Protein AF-A0A956JHB1-F1 (afdb_monomer_lite)

Radius of gyration: 32.61 Å; chains: 1; bounding box: 77×40×96 Å

Structure (mmCIF, N/CA/C/O backbone):
data_AF-A0A956JHB1-F1
#
_entry.id   AF-A0A956JHB1-F1
#
loop_
_atom_site.group_PDB
_atom_site.id
_atom_site.type_symbol
_atom_site.label_atom_id
_atom_site.label_alt_id
_atom_site.label_comp_id
_atom_site.label_asym_id
_atom_site.label_entity_id
_atom_site.label_seq_id
_atom_site.pdbx_PDB_ins_code
_atom_site.Cartn_x
_atom_site.Cartn_y
_atom_site.Cartn_z
_atom_site.occupancy
_atom_site.B_iso_or_equiv
_atom_site.auth_seq_id
_atom_site.auth_comp_id
_atom_site.auth_asym_id
_atom_site.auth_atom_id
_atom_site.pdbx_PDB_model_num
ATOM 1 N N . ALA A 1 1 ? -52.968 -2.244 69.125 1.00 75.50 1 ALA A N 1
ATOM 2 C CA . ALA A 1 1 ? -53.352 -2.799 67.815 1.00 75.50 1 ALA A CA 1
ATOM 3 C C . ALA A 1 1 ? -52.042 -3.140 67.144 1.00 75.50 1 ALA A C 1
ATOM 5 O O . ALA A 1 1 ? -51.118 -2.382 67.394 1.00 75.50 1 ALA A O 1
ATOM 6 N N . ALA A 1 2 ? -51.950 -4.252 66.418 1.00 83.56 2 ALA A N 1
ATOM 7 C CA . ALA A 1 2 ? -50.739 -4.533 65.652 1.00 83.56 2 ALA A CA 1
ATOM 8 C C . ALA A 1 2 ? -50.542 -3.406 64.628 1.00 83.56 2 ALA A C 1
ATOM 10 O O . ALA A 1 2 ? -51.523 -2.991 63.994 1.00 83.56 2 ALA A O 1
ATOM 11 N N . SER A 1 3 ? -49.329 -2.878 64.545 1.00 88.25 3 SER A N 1
ATOM 12 C CA . SER A 1 3 ? -48.913 -1.876 63.567 1.00 88.25 3 SER A CA 1
ATOM 13 C C . SER A 1 3 ? -47.482 -2.174 63.165 1.00 88.25 3 SER A C 1
ATOM 15 O O . SER A 1 3 ? -46.669 -2.365 64.059 1.00 88.25 3 SER A O 1
ATOM 17 N N . CYS A 1 4 ? -47.217 -2.144 61.863 1.00 89.94 4 CYS A N 1
ATOM 18 C CA . CYS A 1 4 ? -45.867 -2.254 61.332 1.00 89.94 4 CYS A CA 1
ATOM 19 C C . CYS A 1 4 ? -44.975 -1.126 61.868 1.00 89.94 4 CYS A C 1
ATOM 21 O O . CYS A 1 4 ? -45.461 0.001 62.024 1.00 89.94 4 CYS A O 1
ATOM 23 N N . GLY A 1 5 ? -43.719 -1.447 62.173 1.00 91.25 5 GLY A N 1
ATOM 24 C CA . GLY A 1 5 ? -42.713 -0.514 62.679 1.00 91.25 5 GLY A CA 1
ATOM 25 C C . GLY A 1 5 ? -42.789 -0.278 64.191 1.00 91.25 5 GLY A C 1
ATOM 26 O O . GLY A 1 5 ? -42.214 0.690 64.700 1.00 91.25 5 GLY A O 1
ATOM 27 N N . ASP A 1 6 ? -43.510 -1.117 64.948 1.00 93.25 6 ASP A N 1
ATOM 28 C CA . ASP A 1 6 ? -43.652 -0.957 66.405 1.00 93.25 6 ASP A CA 1
ATOM 29 C C . ASP A 1 6 ? -42.587 -1.702 67.232 1.00 93.25 6 ASP A C 1
ATOM 31 O O . ASP A 1 6 ? -42.525 -1.557 68.463 1.00 93.25 6 ASP A O 1
ATOM 35 N N . GLY A 1 7 ? -41.701 -2.426 66.549 1.00 92.88 7 GLY A N 1
ATOM 36 C CA . GLY A 1 7 ? -40.600 -3.205 67.096 1.00 92.88 7 GLY A CA 1
ATOM 37 C C . GLY A 1 7 ? -40.997 -4.616 67.531 1.00 92.88 7 GLY A C 1
ATOM 38 O O . GLY A 1 7 ? -40.202 -5.275 68.215 1.00 92.88 7 GLY A O 1
ATOM 39 N N . PHE A 1 8 ? -42.212 -5.084 67.215 1.00 92.56 8 PHE A N 1
ATOM 40 C CA . PHE A 1 8 ? -42.705 -6.401 67.616 1.00 92.56 8 PHE A CA 1
ATOM 41 C C . PHE A 1 8 ? -43.376 -7.157 66.471 1.00 92.56 8 PHE A C 1
ATOM 43 O O . PHE A 1 8 ? -44.448 -6.788 66.027 1.00 92.56 8 PHE A O 1
ATOM 50 N N . ILE A 1 9 ? -42.847 -8.337 66.135 1.00 92.56 9 ILE A N 1
ATOM 51 C CA . ILE A 1 9 ? -43.497 -9.251 65.183 1.00 92.56 9 ILE A CA 1
ATOM 52 C C . ILE A 1 9 ? -44.781 -9.851 65.784 1.00 92.56 9 ILE A C 1
ATOM 54 O O . ILE A 1 9 ? -44.741 -10.653 66.729 1.00 92.56 9 ILE A O 1
ATOM 58 N N . HIS A 1 10 ? -45.926 -9.528 65.189 1.00 91.69 10 HIS A N 1
ATOM 59 C CA . HIS A 1 10 ? -47.241 -10.085 65.485 1.00 91.69 10 HIS A CA 1
ATOM 60 C C . HIS A 1 10 ? -47.555 -11.300 64.595 1.00 91.69 10 HIS A C 1
ATOM 62 O O . HIS A 1 10 ? -47.819 -11.188 63.396 1.00 91.69 10 HIS A O 1
ATOM 68 N N . GLU A 1 11 ? -47.605 -12.486 65.210 1.00 91.00 11 GLU A N 1
ATOM 69 C CA . GLU A 1 11 ? -47.843 -13.760 64.517 1.00 91.00 11 GLU A CA 1
ATOM 70 C C . GLU A 1 11 ? -49.108 -13.739 63.635 1.00 91.00 11 GLU A C 1
ATOM 72 O O . GLU A 1 11 ? -50.220 -13.477 64.104 1.00 91.00 11 GLU A O 1
ATOM 77 N N . GLY A 1 12 ? -48.932 -14.062 62.349 1.00 88.00 12 GLY A N 1
ATOM 78 C CA . GLY A 1 12 ? -50.011 -14.142 61.359 1.00 88.00 12 GLY A CA 1
ATOM 79 C C . GLY A 1 12 ? -50.493 -12.794 60.812 1.00 88.00 12 GLY A C 1
ATOM 80 O O . GLY A 1 12 ? -51.455 -12.784 60.043 1.00 88.00 12 GLY A O 1
ATOM 81 N N . VAL A 1 13 ? -49.855 -11.686 61.202 1.00 90.81 13 VAL A N 1
ATOM 82 C CA . VAL A 1 13 ? -50.107 -10.339 60.666 1.00 90.81 13 VAL A CA 1
ATOM 83 C C . VAL A 1 13 ? -48.909 -9.853 59.853 1.00 90.81 13 VAL A C 1
ATOM 85 O O . VAL A 1 13 ? -49.106 -9.377 58.741 1.00 90.81 13 VAL A O 1
ATOM 88 N N . GLU A 1 14 ? -47.693 -10.053 60.364 1.00 93.31 14 GLU A N 1
ATOM 89 C CA . GLU A 1 14 ? -46.436 -9.673 59.710 1.00 93.31 14 GLU A CA 1
ATOM 90 C C . GLU A 1 14 ? -45.381 -10.779 59.754 1.00 93.31 14 GLU A C 1
ATOM 92 O O . GLU A 1 14 ? -45.441 -11.683 60.596 1.00 93.31 14 GLU A O 1
ATOM 97 N N . THR A 1 15 ? -44.421 -10.719 58.828 1.00 94.25 15 THR A N 1
ATOM 98 C CA . THR A 1 15 ? -43.283 -11.652 58.777 1.00 94.25 15 THR A CA 1
ATOM 99 C C . THR A 1 15 ? -41.999 -11.057 59.350 1.00 94.25 15 THR A C 1
ATOM 101 O O . THR A 1 15 ? -41.103 -11.816 59.718 1.00 94.25 15 THR A O 1
ATOM 104 N N . CYS A 1 16 ? -41.918 -9.730 59.447 1.00 93.75 16 CYS A N 1
ATOM 105 C CA . CYS A 1 16 ? -40.819 -8.962 60.026 1.00 93.75 16 CYS A CA 1
ATOM 106 C C . CYS A 1 16 ? -41.376 -7.691 60.702 1.00 93.75 16 CYS A C 1
ATOM 108 O O . CYS A 1 16 ? -42.518 -7.325 60.442 1.00 93.75 16 CYS A O 1
ATOM 110 N N . ASP A 1 17 ? -40.592 -7.073 61.588 1.00 95.00 17 ASP A N 1
ATOM 111 C CA . ASP A 1 17 ? -40.787 -5.711 62.113 1.00 95.00 17 ASP A CA 1
ATOM 112 C C . ASP A 1 17 ? -39.442 -5.275 62.715 1.00 95.00 17 ASP A C 1
ATOM 114 O O . ASP A 1 17 ? -38.912 -5.955 63.605 1.00 95.00 17 ASP A O 1
ATOM 118 N N . ASP A 1 18 ? -38.864 -4.189 62.213 1.00 92.81 18 ASP A N 1
ATOM 119 C CA . ASP A 1 18 ? -37.549 -3.694 62.623 1.00 92.81 18 ASP A CA 1
ATOM 120 C C . ASP A 1 18 ? -37.623 -2.411 63.488 1.00 92.81 18 ASP A C 1
ATOM 122 O O . ASP A 1 18 ? -36.605 -1.881 63.950 1.00 92.81 18 ASP A O 1
ATOM 126 N N . GLY A 1 19 ? -38.841 -1.954 63.795 1.00 94.38 19 GLY A N 1
ATOM 127 C CA . GLY A 1 19 ? -39.112 -0.777 64.611 1.00 94.38 19 GLY A CA 1
ATOM 128 C C . GLY A 1 19 ? -38.996 0.566 63.887 1.00 94.38 19 GLY A C 1
ATOM 129 O O . GLY A 1 19 ? -38.822 1.587 64.570 1.00 94.38 19 GLY A O 1
ATOM 130 N N . ASN A 1 20 ? -39.053 0.595 62.552 1.00 93.56 20 ASN A N 1
ATOM 131 C CA . ASN A 1 20 ? -39.065 1.826 61.764 1.00 93.56 20 ASN A CA 1
ATOM 132 C C . ASN A 1 20 ? -40.101 1.778 60.599 1.00 93.56 20 ASN A C 1
ATOM 134 O O . ASN A 1 20 ? -40.848 0.817 60.476 1.00 93.56 20 ASN A O 1
ATOM 138 N N . ASP A 1 21 ? -40.203 2.860 59.810 1.00 92.94 21 ASP A N 1
ATOM 139 C CA . ASP A 1 21 ? -41.080 2.970 58.620 1.00 92.94 21 ASP A CA 1
ATOM 140 C C . ASP A 1 21 ? -40.243 3.239 57.338 1.00 92.94 21 ASP A C 1
ATOM 142 O O . ASP A 1 21 ? -40.561 4.130 56.543 1.00 92.94 21 ASP A O 1
ATOM 146 N N . VAL A 1 22 ? -39.090 2.586 57.193 1.00 94.44 22 VAL A N 1
ATOM 147 C CA . VAL A 1 22 ? -38.134 2.758 56.089 1.00 94.44 22 VAL A CA 1
ATOM 148 C C . VAL A 1 22 ? -38.284 1.589 55.128 1.00 94.44 22 VAL A C 1
ATOM 150 O O . VAL A 1 22 ? -38.139 0.441 55.505 1.00 94.44 22 VAL A O 1
ATOM 153 N N . ASP A 1 23 ? -38.554 1.885 53.860 1.00 94.81 23 ASP A N 1
ATOM 154 C CA . ASP A 1 23 ? -38.799 0.836 52.867 1.00 94.81 23 ASP A CA 1
ATOM 155 C C . ASP A 1 23 ? -37.520 0.239 52.250 1.00 94.81 23 ASP A C 1
ATOM 157 O O . ASP A 1 23 ? -37.597 -0.694 51.467 1.00 94.81 23 ASP A O 1
ATOM 161 N N . THR A 1 24 ? -36.342 0.787 52.557 1.00 94.38 24 THR A N 1
ATOM 162 C CA . THR A 1 24 ? -35.074 0.442 51.885 1.00 94.38 24 THR A CA 1
ATOM 163 C C . THR A 1 24 ? -34.164 -0.471 52.711 1.00 94.38 24 THR A C 1
ATOM 165 O O . THR A 1 24 ? -32.951 -0.484 52.493 1.00 94.38 24 THR A O 1
ATOM 168 N N . ASP A 1 25 ? -34.707 -1.174 53.702 1.00 93.69 25 ASP A N 1
ATOM 169 C CA . ASP A 1 25 ? -33.981 -2.113 54.564 1.00 93.69 25 ASP A CA 1
ATOM 170 C C . ASP A 1 25 ? -34.590 -3.531 54.508 1.00 93.69 25 ASP A C 1
ATOM 172 O O . ASP A 1 25 ? -35.372 -3.842 53.615 1.00 93.69 25 ASP A O 1
ATOM 176 N N . ASP A 1 26 ? -34.179 -4.435 55.406 1.00 93.75 26 ASP A N 1
ATOM 177 C CA . ASP A 1 26 ? -34.636 -5.830 55.397 1.00 93.75 26 ASP A CA 1
ATOM 178 C C . ASP A 1 26 ? -36.119 -6.008 55.765 1.00 93.75 26 ASP A C 1
ATOM 180 O O . ASP A 1 26 ? -36.665 -7.105 55.575 1.00 93.75 26 ASP A O 1
ATOM 184 N N . CYS A 1 27 ? -36.777 -4.967 56.287 1.00 95.25 27 CYS A N 1
ATOM 185 C CA . CYS A 1 27 ? -38.190 -4.996 56.634 1.00 95.25 27 CYS A CA 1
ATOM 186 C C . CYS A 1 27 ? -38.910 -3.686 56.265 1.00 95.25 27 CYS A C 1
ATOM 188 O O . CYS A 1 27 ? -39.120 -2.835 57.129 1.00 95.25 27 CYS A O 1
ATOM 190 N N . PRO A 1 28 ? -39.392 -3.568 55.014 1.00 93.81 28 PRO A N 1
ATOM 191 C CA . PRO A 1 28 ? -40.151 -2.410 54.564 1.00 93.81 28 PRO A CA 1
ATOM 192 C C . PRO A 1 28 ? -41.391 -2.127 55.419 1.00 93.81 28 PRO A C 1
ATOM 194 O O . PRO A 1 28 ? -41.926 -3.018 56.088 1.00 93.81 28 PRO A O 1
ATOM 197 N N . ALA A 1 29 ? -41.979 -0.932 55.289 1.00 92.62 29 ALA A N 1
ATOM 198 C CA . ALA A 1 29 ? -43.163 -0.515 56.055 1.00 92.62 29 ALA A CA 1
ATOM 199 C C . ALA A 1 29 ? -44.446 -1.320 55.722 1.00 92.62 29 ALA A C 1
ATOM 201 O O . ALA A 1 29 ? -45.531 -1.074 56.264 1.00 92.62 29 ALA A O 1
ATOM 202 N N . THR A 1 30 ? -44.344 -2.298 54.818 1.00 91.94 30 THR A N 1
ATOM 203 C CA . THR A 1 30 ? -45.365 -3.318 54.548 1.00 91.94 30 THR A CA 1
ATOM 204 C C . THR A 1 30 ? -45.319 -4.492 55.535 1.00 91.94 30 THR A C 1
ATOM 206 O O . THR 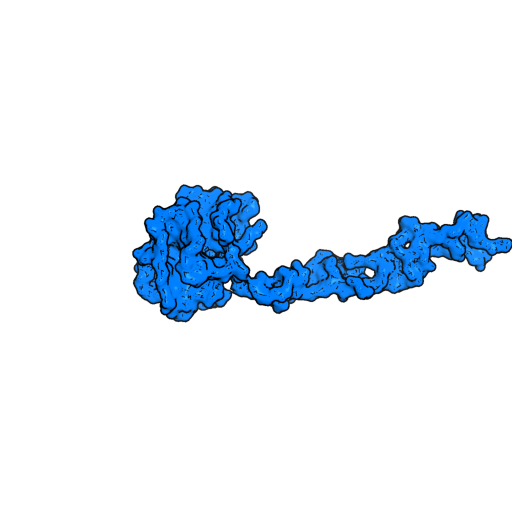A 1 30 ? -46.271 -5.280 55.587 1.00 91.94 30 THR A O 1
ATOM 209 N N . CYS A 1 31 ? -44.240 -4.610 56.318 1.00 92.62 31 CYS A N 1
ATOM 210 C CA . CYS A 1 31 ? -43.962 -5.694 57.257 1.00 92.62 31 CYS A CA 1
ATOM 211 C C . CYS A 1 31 ? -44.018 -7.099 56.624 1.00 92.62 31 CYS A C 1
ATOM 213 O O . CYS A 1 31 ? -44.365 -8.111 57.256 1.00 92.62 31 CYS A O 1
ATOM 215 N N . GLN A 1 32 ? -43.675 -7.152 55.337 1.00 93.25 32 GLN A N 1
ATOM 216 C CA . GLN A 1 32 ? -43.206 -8.345 54.646 1.00 93.25 32 GLN A CA 1
ATOM 217 C C . GLN A 1 32 ? -41.685 -8.249 54.536 1.00 93.25 32 GLN A C 1
ATOM 219 O O . GLN A 1 32 ? -41.163 -7.148 54.439 1.00 93.25 32 GLN A O 1
ATOM 224 N N . ALA A 1 33 ? -40.970 -9.373 54.600 1.00 92.44 33 ALA A N 1
ATOM 225 C CA . ALA A 1 33 ? -39.522 -9.339 54.394 1.00 92.44 33 ALA A CA 1
ATOM 226 C C . ALA A 1 33 ? -39.215 -8.815 52.985 1.00 92.44 33 ALA A C 1
ATOM 228 O O . ALA A 1 33 ? -39.892 -9.253 52.051 1.00 92.44 33 ALA A O 1
ATOM 229 N N . ALA A 1 34 ? -38.214 -7.938 52.862 1.00 93.31 34 ALA A N 1
ATOM 230 C CA . ALA A 1 34 ? -37.784 -7.410 51.569 1.00 93.31 34 ALA A CA 1
ATOM 231 C C . ALA A 1 34 ? -37.434 -8.556 50.612 1.00 93.31 34 ALA A C 1
ATOM 233 O O . ALA A 1 34 ? -36.709 -9.493 50.984 1.00 93.31 34 ALA A O 1
ATOM 234 N N . VAL A 1 35 ? -37.979 -8.498 49.401 1.00 93.38 35 VAL A N 1
ATOM 235 C CA . VAL A 1 35 ? -37.687 -9.440 48.319 1.00 93.38 35 VAL A CA 1
ATOM 236 C C . VAL A 1 35 ? -37.676 -8.706 46.990 1.00 93.38 35 VAL A C 1
ATOM 238 O O . VAL A 1 35 ? -38.547 -7.885 46.743 1.00 93.38 35 VAL A O 1
ATOM 241 N N . CYS A 1 36 ? -36.773 -9.118 46.108 1.00 94.44 36 CYS A N 1
ATOM 242 C CA . CYS A 1 36 ? -36.760 -8.635 44.740 1.00 94.44 36 CYS A CA 1
ATOM 243 C C . CYS A 1 36 ? -38.131 -8.772 44.055 1.00 94.44 36 CYS A C 1
ATOM 245 O O . CYS A 1 36 ? -38.749 -9.844 44.099 1.00 94.44 36 CYS A O 1
ATOM 247 N N . GLY A 1 37 ? -38.580 -7.686 43.432 1.00 93.81 37 GLY A N 1
ATOM 248 C CA . GLY A 1 37 ? -39.871 -7.544 42.769 1.00 93.81 37 GLY A CA 1
ATOM 249 C C . GLY A 1 37 ? -40.994 -7.056 43.693 1.00 93.81 37 GLY A C 1
ATOM 250 O O . GLY A 1 37 ? -42.167 -7.119 43.307 1.00 93.81 37 GLY A O 1
ATOM 251 N N . ASP A 1 38 ? -40.695 -6.587 44.912 1.00 93.12 38 ASP A N 1
ATOM 252 C CA . ASP A 1 38 ? -41.706 -6.071 45.849 1.00 93.12 38 ASP A CA 1
ATOM 253 C C . ASP A 1 38 ? -42.011 -4.569 45.687 1.00 93.12 38 ASP A C 1
ATOM 255 O O . ASP A 1 38 ? -42.987 -4.060 46.257 1.00 93.12 38 ASP A O 1
ATOM 259 N N . GLY A 1 39 ? -41.250 -3.885 44.830 1.00 94.44 39 GLY A N 1
ATOM 260 C CA . GLY A 1 39 ? -41.366 -2.466 44.517 1.00 94.44 39 GLY A CA 1
ATOM 261 C C . GLY A 1 39 ? -40.494 -1.559 45.386 1.00 94.44 39 GLY A C 1
ATOM 262 O O . GLY A 1 39 ? -40.607 -0.332 45.255 1.00 94.44 39 GLY A O 1
ATOM 263 N N . PHE A 1 40 ? -39.657 -2.113 46.268 1.00 94.69 40 PHE A N 1
ATOM 264 C CA . PHE A 1 40 ? -38.759 -1.369 47.144 1.00 94.69 40 PHE A CA 1
ATOM 265 C C . PHE A 1 40 ? -37.313 -1.847 47.005 1.00 94.69 40 PHE A C 1
ATOM 267 O O . PHE A 1 40 ? -37.023 -3.027 47.069 1.00 94.69 40 PHE A O 1
ATOM 274 N N . VAL A 1 41 ? -36.375 -0.907 46.863 1.00 96.25 41 VAL A N 1
ATOM 275 C CA . VAL A 1 41 ? -34.950 -1.243 46.728 1.00 96.25 41 VAL A CA 1
ATOM 276 C C . VAL A 1 41 ? -34.326 -1.463 48.103 1.00 96.25 41 VAL A C 1
ATOM 278 O O . VAL A 1 41 ? -34.155 -0.497 48.859 1.00 96.25 41 VAL A O 1
ATOM 281 N N . TYR A 1 42 ? -33.897 -2.691 48.397 1.00 95.31 42 TYR A N 1
ATOM 282 C CA . TYR A 1 42 ? -33.125 -2.996 49.597 1.00 95.31 42 TYR A CA 1
ATOM 283 C C . TYR A 1 42 ? -31.678 -2.475 49.474 1.00 95.31 42 TYR A C 1
ATOM 285 O O . TYR A 1 42 ? -30.813 -3.059 48.808 1.00 95.31 42 TYR A O 1
ATOM 293 N N . GLU A 1 43 ? -31.386 -1.358 50.152 1.00 94.44 43 GLU A N 1
ATOM 294 C CA . GLU A 1 43 ? -30.127 -0.624 50.009 1.00 94.44 43 GLU A CA 1
ATOM 295 C C . GLU A 1 43 ? -28.900 -1.484 50.362 1.00 94.44 43 GLU A C 1
ATOM 297 O O . GLU A 1 43 ? -28.722 -1.966 51.483 1.00 94.44 43 GLU A O 1
ATOM 302 N N . GLY A 1 44 ? -27.996 -1.626 49.389 1.00 92.44 44 GLY A N 1
ATOM 303 C CA . GLY A 1 44 ? -26.756 -2.388 49.536 1.00 92.44 44 GLY A CA 1
ATOM 304 C C . GLY A 1 44 ? -26.896 -3.893 49.295 1.00 92.44 44 GLY A C 1
ATOM 305 O O . GLY A 1 44 ? -25.889 -4.597 49.408 1.00 92.44 44 GLY A O 1
ATOM 306 N N . VAL A 1 45 ? -28.097 -4.369 48.951 1.00 94.81 45 VAL A N 1
ATOM 307 C CA . VAL A 1 45 ? -28.361 -5.748 48.512 1.00 94.81 45 VAL A CA 1
ATOM 308 C C . VAL A 1 45 ? -28.858 -5.774 47.070 1.00 94.81 45 VAL A C 1
ATOM 310 O O . VAL A 1 45 ? -28.338 -6.561 46.287 1.00 94.81 45 VAL A O 1
ATOM 313 N N . GLU A 1 46 ? -29.787 -4.890 46.717 1.00 96.75 46 GLU A N 1
ATOM 314 C CA . GLU A 1 46 ? -30.391 -4.798 45.385 1.00 96.75 46 GLU A CA 1
ATOM 315 C C . GLU A 1 46 ? -29.889 -3.548 44.652 1.00 96.75 46 GLU A C 1
ATOM 317 O O . GLU A 1 46 ? -29.703 -2.483 45.254 1.00 96.75 46 GLU A O 1
ATOM 322 N N . ALA A 1 47 ? -29.644 -3.667 43.345 1.00 96.31 47 ALA A N 1
ATOM 323 C CA . ALA A 1 47 ? -29.259 -2.533 42.506 1.00 96.31 47 ALA A CA 1
ATOM 324 C C . ALA A 1 47 ? -30.487 -1.746 42.014 1.00 96.31 47 ALA A C 1
ATOM 326 O O . ALA A 1 47 ? -30.407 -0.532 41.797 1.00 96.31 47 ALA A O 1
ATOM 327 N N . CYS A 1 48 ? -31.613 -2.438 41.854 1.00 96.44 48 CYS A N 1
ATOM 328 C CA . CYS A 1 48 ? -32.904 -1.921 41.424 1.00 96.44 48 CYS A CA 1
ATOM 329 C C . CYS A 1 48 ? -34.032 -2.811 41.968 1.00 96.44 48 CYS A C 1
ATOM 331 O O . CYS A 1 48 ? -33.774 -3.929 42.393 1.00 96.44 48 CYS A O 1
ATOM 333 N N . ASP A 1 49 ? -35.262 -2.303 41.928 1.00 96.44 49 ASP A N 1
ATOM 334 C CA . ASP A 1 49 ? -36.500 -3.066 42.096 1.00 96.44 49 ASP A CA 1
ATOM 335 C C . ASP A 1 49 ? -37.608 -2.251 41.421 1.00 96.44 49 ASP A C 1
ATOM 337 O O . ASP A 1 49 ? -37.796 -1.066 41.730 1.00 96.44 49 ASP A O 1
ATOM 341 N N . ASP A 1 50 ? -38.291 -2.839 40.447 1.00 95.06 50 ASP A N 1
ATOM 342 C CA . ASP A 1 50 ? -39.358 -2.180 39.699 1.00 95.06 50 ASP A CA 1
ATOM 343 C C . ASP A 1 50 ? -40.752 -2.795 39.960 1.00 95.06 50 ASP A C 1
ATOM 345 O O . ASP A 1 50 ? -41.758 -2.370 39.377 1.00 95.06 50 ASP A O 1
ATOM 349 N N . GLY A 1 51 ? -40.826 -3.739 40.903 1.00 95.31 51 GLY A N 1
ATOM 350 C CA . GLY A 1 51 ? -42.052 -4.384 41.351 1.00 95.31 51 GLY A CA 1
ATOM 351 C C . GLY A 1 51 ? -42.588 -5.473 40.420 1.00 95.31 51 GLY A C 1
ATOM 352 O O . GLY A 1 51 ? -43.801 -5.735 40.446 1.00 95.31 51 GLY A O 1
ATOM 353 N N . ASN A 1 52 ? -41.754 -6.060 39.556 1.00 94.31 52 ASN A N 1
ATOM 354 C CA . ASN A 1 52 ? -42.160 -7.128 38.646 1.00 94.31 52 ASN A CA 1
ATOM 355 C C . ASN A 1 52 ? -41.056 -8.209 38.445 1.00 94.31 52 ASN A C 1
ATOM 357 O O . ASN A 1 52 ? -39.968 -8.093 38.989 1.00 94.31 52 ASN A O 1
ATOM 361 N N . ASP A 1 53 ? -41.370 -9.287 37.705 1.00 94.19 53 ASP A N 1
ATOM 362 C CA . ASP A 1 53 ? -40.449 -10.406 37.392 1.00 94.19 53 ASP A CA 1
ATOM 363 C C . ASP A 1 53 ? -40.066 -10.444 35.882 1.00 94.19 53 ASP A C 1
ATOM 365 O O . ASP A 1 53 ? -40.011 -11.513 35.260 1.00 94.19 53 ASP A O 1
ATOM 369 N N . VAL A 1 54 ? -39.942 -9.291 35.220 1.00 95.00 54 VAL A N 1
ATOM 370 C CA . VAL A 1 54 ? -39.775 -9.147 33.762 1.00 95.00 54 VAL A CA 1
ATOM 371 C C . VAL A 1 54 ? -38.344 -8.743 33.416 1.00 95.00 54 VAL A C 1
ATOM 373 O O . VAL A 1 54 ? -37.971 -7.585 33.433 1.00 95.00 54 VAL A O 1
ATOM 376 N N . ASN A 1 55 ? -37.569 -9.708 32.930 1.00 95.88 55 ASN A N 1
ATOM 377 C CA . ASN A 1 55 ? -36.165 -9.521 32.539 1.00 95.88 55 ASN A CA 1
ATOM 378 C C . ASN A 1 55 ? -35.916 -8.697 31.259 1.00 95.88 55 ASN A C 1
ATOM 380 O O . ASN A 1 55 ? -34.808 -8.713 30.743 1.00 95.88 55 ASN A O 1
ATOM 384 N N . THR A 1 56 ? -36.936 -8.057 30.688 1.00 95.12 56 THR A N 1
ATOM 385 C CA . THR A 1 56 ? -36.803 -7.269 29.446 1.00 95.12 56 THR A CA 1
ATOM 386 C C . THR A 1 56 ? -36.996 -5.775 29.684 1.00 95.12 56 THR A C 1
ATOM 388 O O . THR A 1 56 ? -37.229 -5.032 28.730 1.00 95.12 56 THR A O 1
ATOM 391 N N . ASP A 1 57 ? -36.979 -5.337 30.941 1.00 95.38 57 ASP A N 1
ATOM 392 C CA . ASP A 1 57 ? -37.030 -3.932 31.325 1.00 95.38 57 ASP A CA 1
ATOM 393 C C . ASP A 1 57 ? -35.765 -3.521 32.102 1.00 95.38 57 ASP A C 1
ATOM 395 O O . ASP A 1 57 ? -34.714 -4.140 31.968 1.00 95.38 57 ASP A O 1
ATOM 399 N N . ALA A 1 58 ? -35.821 -2.411 32.839 1.00 95.19 58 ALA A N 1
ATOM 400 C CA . ALA A 1 58 ? -34.648 -1.841 33.491 1.00 95.19 58 ALA A CA 1
ATOM 401 C C . ALA A 1 58 ? -34.097 -2.701 34.639 1.00 95.19 58 ALA A C 1
ATOM 403 O O . ALA A 1 58 ? -32.954 -2.471 35.051 1.00 95.19 58 ALA A O 1
ATOM 404 N N . CYS A 1 59 ? -34.908 -3.601 35.203 1.00 97.19 59 CYS A N 1
ATOM 405 C CA . CYS A 1 59 ? -34.551 -4.373 36.381 1.00 97.19 59 CYS A CA 1
ATOM 406 C C . CYS A 1 59 ? -34.841 -5.855 36.171 1.00 97.19 59 CYS A C 1
ATOM 408 O O . CYS A 1 59 ? -35.965 -6.255 35.895 1.00 97.19 59 CYS A O 1
ATOM 410 N N . LEU A 1 60 ? -33.815 -6.686 36.325 1.00 96.62 60 LEU A N 1
ATOM 411 C CA . LEU A 1 60 ? -33.980 -8.128 36.213 1.00 96.62 60 LEU A CA 1
ATOM 412 C C . LEU A 1 60 ? -34.737 -8.684 37.432 1.00 96.62 60 LEU A C 1
ATOM 414 O O . LEU A 1 60 ? -34.677 -8.124 38.523 1.00 96.62 60 LEU A O 1
ATOM 418 N N . ASP A 1 61 ? -35.315 -9.879 37.296 1.00 95.19 61 ASP A N 1
ATOM 419 C CA . ASP A 1 61 ? -35.934 -10.676 38.374 1.00 95.19 61 ASP A CA 1
ATOM 420 C C . ASP A 1 61 ? -34.935 -11.117 39.469 1.00 95.19 61 ASP A C 1
ATOM 422 O O . ASP A 1 61 ? -35.289 -11.752 40.467 1.00 95.19 61 ASP A O 1
ATOM 426 N N . THR A 1 62 ? -33.662 -10.771 39.274 1.00 95.12 62 THR A N 1
ATOM 427 C CA . THR A 1 62 ? -32.554 -10.940 40.216 1.00 95.12 62 THR A CA 1
ATOM 428 C C . THR A 1 62 ? -32.160 -9.642 40.927 1.00 95.12 62 THR A C 1
ATOM 430 O O . THR A 1 62 ? -31.252 -9.673 41.757 1.00 95.12 62 THR A O 1
ATOM 433 N N . CYS A 1 63 ? -32.837 -8.528 40.630 1.00 95.94 63 CYS A N 1
ATOM 434 C CA . CYS A 1 63 ? -32.581 -7.183 41.154 1.00 95.94 63 CYS A CA 1
ATOM 435 C C . CYS A 1 63 ? -31.190 -6.623 40.836 1.00 95.94 63 CYS A C 1
ATOM 437 O O . CYS A 1 63 ? -30.659 -5.747 41.530 1.00 95.94 63 CYS A O 1
ATOM 439 N N . GLU A 1 64 ? -30.622 -7.113 39.738 1.00 96.50 64 GLU A N 1
ATOM 440 C CA . GLU A 1 64 ? -29.529 -6.478 39.017 1.00 96.50 64 GLU A CA 1
ATOM 441 C C . GLU A 1 64 ? -30.116 -5.571 37.928 1.00 96.50 64 GLU A C 1
ATOM 443 O O . GLU A 1 64 ? -31.169 -5.859 37.351 1.00 96.50 64 GLU A O 1
ATOM 448 N N . ALA A 1 65 ? -29.450 -4.450 37.657 1.00 95.56 65 ALA A N 1
ATOM 449 C CA . ALA A 1 65 ? -29.856 -3.572 36.566 1.00 95.56 65 ALA A CA 1
ATOM 450 C C . ALA A 1 65 ? -29.548 -4.252 35.227 1.00 95.56 65 ALA A C 1
ATOM 452 O O . ALA A 1 65 ? -28.435 -4.751 35.058 1.00 95.56 65 ALA A O 1
ATOM 453 N N . ALA A 1 66 ? -30.498 -4.220 34.293 1.00 95.19 66 ALA A N 1
ATOM 454 C CA . ALA A 1 66 ? -30.282 -4.754 32.952 1.00 95.19 66 ALA A CA 1
ATOM 455 C C . ALA A 1 66 ? -29.128 -4.020 32.252 1.00 95.19 66 ALA A C 1
ATOM 457 O O . ALA A 1 66 ? -28.987 -2.790 32.367 1.00 95.19 66 ALA A O 1
ATOM 458 N N . SER A 1 67 ? -28.298 -4.767 31.534 1.00 93.75 67 SER A N 1
ATOM 459 C CA . SER A 1 67 ? -27.139 -4.227 30.831 1.00 93.75 67 SER A CA 1
ATOM 460 C C . SER A 1 67 ? -26.725 -5.105 29.662 1.00 93.75 67 SER A C 1
ATOM 462 O O . SER A 1 67 ? -26.610 -6.308 29.834 1.00 93.75 67 SER A O 1
ATOM 464 N N . CYS A 1 68 ? -26.337 -4.470 28.559 1.00 93.81 68 CYS A N 1
ATOM 465 C CA . CYS A 1 68 ? -25.705 -5.131 27.423 1.00 93.81 68 CYS A CA 1
ATOM 466 C C . CYS A 1 68 ? -24.581 -6.098 27.843 1.00 93.81 68 CYS A C 1
ATOM 468 O O . CYS A 1 68 ? -23.651 -5.702 28.561 1.00 93.81 68 CYS A O 1
ATOM 470 N N . GLY A 1 69 ? -24.683 -7.344 27.383 1.00 93.44 69 GLY A N 1
ATOM 471 C CA . GLY A 1 69 ? -23.789 -8.461 27.678 1.00 93.44 69 GLY A CA 1
ATOM 472 C C . GLY A 1 69 ? -24.249 -9.338 28.851 1.00 93.44 69 GLY A C 1
ATOM 473 O O . GLY A 1 69 ? -23.495 -10.209 29.298 1.00 93.44 69 GLY A O 1
ATOM 474 N N . ASP A 1 70 ? -25.456 -9.131 29.390 1.00 93.38 70 ASP A N 1
ATOM 475 C CA . ASP A 1 70 ? -26.012 -9.952 30.477 1.00 93.38 70 ASP A CA 1
ATOM 476 C C . ASP A 1 70 ? -26.796 -11.185 29.975 1.00 93.38 70 ASP A C 1
ATOM 478 O O . ASP A 1 70 ? -27.162 -12.070 30.762 1.00 93.38 70 ASP A O 1
ATOM 482 N N . GLY A 1 71 ? -26.969 -11.298 28.655 1.00 94.94 71 GLY A N 1
ATOM 483 C CA . GLY A 1 71 ? -27.678 -12.372 27.967 1.00 94.94 71 GLY A CA 1
ATOM 484 C C . GLY A 1 71 ? -29.195 -12.178 27.892 1.00 94.94 71 GLY A C 1
ATOM 485 O O . GLY A 1 71 ? -29.902 -13.135 27.538 1.00 94.94 71 GLY A O 1
ATOM 486 N N . LEU A 1 72 ? -29.724 -11.004 28.261 1.00 95.31 72 LEU A N 1
ATOM 487 C CA . LEU A 1 72 ? -31.153 -10.699 28.323 1.00 95.31 72 LEU A CA 1
ATOM 488 C C . LEU A 1 72 ? -31.468 -9.357 27.649 1.00 95.31 72 LEU A C 1
ATOM 490 O O . LEU A 1 72 ? -31.137 -8.298 28.150 1.00 95.31 72 LEU A O 1
ATOM 494 N N . VAL A 1 73 ? -32.240 -9.404 26.559 1.00 96.12 73 VAL A N 1
ATOM 495 C CA . VAL A 1 73 ? -32.594 -8.201 25.786 1.00 96.12 73 VAL A CA 1
ATOM 496 C C . VAL A 1 73 ? -33.493 -7.234 26.574 1.00 96.12 73 VAL A C 1
ATOM 498 O O . VAL A 1 73 ? -34.685 -7.504 26.776 1.00 96.12 73 VAL A O 1
ATOM 501 N N . TYR A 1 74 ? -32.964 -6.054 26.894 1.00 95.62 74 TYR A N 1
ATOM 502 C CA . TYR A 1 74 ? -33.690 -4.894 27.402 1.00 95.62 74 TYR A CA 1
ATOM 503 C C . TYR A 1 74 ? -34.495 -4.209 26.281 1.00 95.62 74 TYR A C 1
ATOM 505 O O . TYR A 1 74 ? -34.006 -3.394 25.487 1.00 95.62 74 TYR A O 1
ATOM 513 N N . GLU A 1 75 ? -35.798 -4.502 26.247 1.00 94.38 75 GLU A N 1
ATOM 514 C CA . GLU A 1 75 ? -36.713 -4.068 25.197 1.00 94.38 75 GLU A CA 1
ATOM 515 C C . GLU A 1 75 ? -36.758 -2.535 25.046 1.00 94.38 75 GLU A C 1
ATOM 517 O O . GLU A 1 75 ? -37.152 -1.784 25.940 1.00 94.38 75 GLU A O 1
ATOM 522 N N . GLY A 1 76 ? -36.407 -2.065 23.847 1.00 92.44 76 GLY A N 1
ATOM 523 C CA . GLY A 1 76 ? -36.436 -0.647 23.489 1.00 92.44 76 GLY A CA 1
ATOM 524 C C . GLY A 1 76 ? -35.186 0.141 23.887 1.00 92.44 76 GLY A C 1
ATOM 525 O O . GLY A 1 76 ? -35.134 1.337 23.583 1.00 92.44 76 GLY A O 1
ATOM 526 N N . VAL A 1 77 ? -34.205 -0.508 24.520 1.00 94.12 77 VAL A N 1
ATOM 527 C CA . VAL A 1 77 ? -32.863 0.040 24.765 1.00 94.12 77 VAL A CA 1
ATOM 528 C C . VAL A 1 77 ? -31.827 -0.650 23.886 1.00 94.12 77 VAL A C 1
ATOM 530 O O . VAL A 1 77 ? -30.992 0.049 23.323 1.00 94.12 77 VAL A O 1
ATOM 533 N N . GLU A 1 78 ? -31.940 -1.963 23.703 1.00 95.81 78 GLU A N 1
ATOM 534 C CA . GLU A 1 78 ? -31.058 -2.745 22.836 1.00 95.81 78 GLU A CA 1
ATOM 535 C C . GLU A 1 78 ? -31.843 -3.651 21.879 1.00 95.81 78 GLU A C 1
ATOM 537 O O . GLU A 1 78 ? -33.036 -3.920 22.078 1.00 95.81 78 GLU A O 1
ATOM 542 N N . THR A 1 79 ? -31.200 -4.073 20.786 1.00 95.94 79 THR A N 1
ATOM 543 C CA . THR A 1 79 ? -31.837 -4.900 19.745 1.00 95.94 79 THR A CA 1
ATOM 544 C C . THR A 1 79 ? -31.394 -6.361 19.776 1.00 95.94 79 THR A C 1
ATOM 546 O O . THR A 1 79 ? -32.102 -7.217 19.234 1.00 95.94 79 THR A O 1
ATOM 549 N N . CYS A 1 80 ? -30.282 -6.656 20.446 1.00 95.56 80 CYS A N 1
ATOM 550 C CA . CYS A 1 80 ? -29.751 -7.991 20.690 1.00 95.56 80 CYS A CA 1
ATOM 551 C C . CYS A 1 80 ? -28.970 -8.011 22.016 1.00 95.56 80 CYS A C 1
ATOM 553 O O . CYS A 1 80 ? -28.596 -6.957 22.510 1.00 95.56 80 CYS A O 1
ATOM 555 N N . ASP A 1 81 ? -28.751 -9.202 22.571 1.00 96.06 81 ASP A N 1
ATOM 556 C CA . ASP A 1 81 ? -27.786 -9.476 23.643 1.00 96.06 81 ASP A CA 1
ATOM 557 C C . ASP A 1 81 ? -27.496 -10.984 23.594 1.00 96.06 81 ASP A C 1
ATOM 559 O O . ASP A 1 81 ? -28.417 -11.805 23.716 1.00 96.06 81 ASP A O 1
ATOM 563 N N . ASP A 1 82 ? -26.253 -11.367 23.322 1.00 94.81 82 ASP A N 1
ATOM 564 C CA . ASP A 1 82 ? -25.819 -12.765 23.257 1.00 94.81 82 ASP A CA 1
ATOM 565 C C . ASP A 1 82 ? -24.978 -13.210 24.467 1.00 94.81 82 ASP A C 1
ATOM 567 O O . ASP A 1 82 ? -24.611 -14.389 24.574 1.00 94.81 82 ASP A O 1
ATOM 571 N N . GLY A 1 83 ? -24.786 -12.312 25.434 1.00 95.19 83 GLY A N 1
ATOM 572 C CA . GLY A 1 83 ? -24.121 -12.572 26.700 1.00 95.19 83 GLY A CA 1
ATOM 573 C C . GLY A 1 83 ? -22.595 -12.600 26.631 1.00 95.19 83 GLY A C 1
ATOM 574 O O . GLY A 1 83 ? -21.978 -13.220 27.511 1.00 95.19 83 GLY A O 1
ATOM 575 N N . ASP A 1 84 ? -21.974 -11.994 25.615 1.00 92.81 84 ASP A N 1
ATOM 576 C CA . ASP A 1 84 ? -20.528 -11.779 25.597 1.00 92.81 84 ASP A CA 1
ATOM 577 C C . ASP A 1 84 ? -20.088 -10.393 25.061 1.00 92.81 84 ASP A C 1
ATOM 579 O O . ASP A 1 84 ? -20.895 -9.485 24.905 1.00 92.81 84 ASP A O 1
ATOM 583 N N . ASP A 1 85 ? -18.769 -10.185 24.950 1.00 91.81 85 ASP A N 1
ATOM 584 C CA . ASP A 1 85 ? -18.136 -8.913 24.552 1.00 91.81 85 ASP A CA 1
ATOM 585 C C . ASP A 1 85 ? -17.416 -9.055 23.185 1.00 91.81 85 ASP A C 1
ATOM 587 O O . ASP A 1 85 ? -16.349 -8.464 22.966 1.00 91.81 85 ASP A O 1
ATOM 591 N N . VAL A 1 86 ? -17.888 -9.938 22.297 1.00 92.38 86 VAL A N 1
ATOM 592 C CA . VAL A 1 86 ? -17.255 -10.208 20.998 1.00 92.38 86 VAL A CA 1
ATOM 593 C C . VAL A 1 86 ? -17.865 -9.330 19.910 1.00 92.38 86 VAL A C 1
ATOM 595 O O . VAL A 1 86 ? -18.957 -9.549 19.424 1.00 92.38 86 VAL A O 1
ATOM 598 N N . ASP A 1 87 ? -17.091 -8.365 19.422 1.00 94.81 87 ASP A N 1
ATOM 599 C CA . ASP A 1 87 ? -17.584 -7.428 18.404 1.00 94.81 87 ASP A CA 1
ATOM 600 C C . ASP A 1 87 ? -17.713 -8.014 16.983 1.00 94.81 87 ASP A C 1
ATOM 602 O O . ASP A 1 87 ? -18.115 -7.318 16.059 1.00 94.81 87 ASP A O 1
ATOM 606 N N . THR A 1 88 ? -17.296 -9.261 16.756 1.00 92.38 88 THR A N 1
ATOM 607 C CA . THR A 1 88 ? -17.150 -9.827 15.402 1.00 92.38 88 THR A CA 1
ATOM 608 C C . THR A 1 88 ? -18.261 -10.797 15.004 1.00 92.38 88 THR A C 1
ATOM 610 O O . THR A 1 88 ? -18.066 -11.584 14.076 1.00 92.38 88 THR A O 1
ATOM 613 N N . ASP A 1 89 ? -19.384 -10.814 15.710 1.00 92.88 89 ASP A N 1
ATOM 614 C CA . ASP A 1 89 ? -20.504 -11.722 15.455 1.00 92.88 89 ASP A CA 1
ATOM 615 C C . ASP A 1 89 ? -21.825 -10.973 15.208 1.00 92.88 89 ASP A C 1
ATOM 617 O O . ASP A 1 89 ? -21.824 -9.850 14.712 1.00 92.88 89 ASP A O 1
ATOM 621 N N . ASP A 1 90 ? -22.958 -11.639 15.445 1.00 94.00 90 ASP A N 1
ATOM 622 C CA . ASP A 1 90 ? -24.290 -11.094 15.188 1.00 94.00 90 ASP A CA 1
ATOM 623 C C . ASP A 1 90 ? -24.678 -9.976 16.185 1.00 94.00 90 ASP A C 1
ATOM 625 O O . ASP A 1 90 ? -25.580 -9.186 15.871 1.00 94.00 90 ASP A O 1
ATOM 629 N N . CYS A 1 91 ? -24.056 -9.918 17.373 1.00 96.31 91 CYS A N 1
ATOM 630 C CA . CYS A 1 91 ? -24.387 -8.966 18.433 1.00 96.31 91 CYS A CA 1
ATOM 631 C C . CYS A 1 91 ? -23.130 -8.373 19.101 1.00 96.31 91 CYS A C 1
ATOM 633 O O . CYS A 1 91 ? -22.716 -8.819 20.165 1.00 96.31 91 CYS A O 1
ATOM 635 N N . PRO A 1 92 ? -22.553 -7.306 18.521 1.00 94.44 92 PRO A N 1
ATOM 636 C CA . PRO A 1 92 ? -21.403 -6.621 19.091 1.00 94.44 92 PRO A CA 1
ATOM 637 C C . PRO A 1 92 ? -21.676 -6.064 20.492 1.00 94.44 92 PRO A C 1
ATOM 639 O O . PRO A 1 92 ? -22.825 -5.848 20.885 1.00 94.44 92 PRO A O 1
ATOM 642 N N . SER A 1 93 ? -20.614 -5.659 21.199 1.00 93.19 93 SER A N 1
ATOM 643 C CA . SER A 1 93 ? -20.690 -5.086 22.559 1.00 93.19 93 SER A CA 1
ATOM 644 C C . SER A 1 93 ? -21.456 -3.753 22.669 1.00 93.19 93 SER A C 1
ATOM 646 O O . SER A 1 93 ? -21.548 -3.146 23.740 1.00 93.19 93 SER A O 1
ATOM 648 N N . THR A 1 94 ? -22.001 -3.254 21.558 1.00 93.19 94 THR A N 1
ATOM 649 C CA . THR A 1 94 ? -22.943 -2.131 21.506 1.00 93.19 94 THR A CA 1
ATOM 650 C C . THR A 1 94 ? -24.398 -2.551 21.729 1.00 93.19 94 THR A C 1
ATOM 652 O O . THR A 1 94 ? -25.233 -1.665 21.921 1.00 93.19 94 THR A O 1
ATOM 655 N N . CYS A 1 95 ? -24.699 -3.856 21.698 1.00 94.88 95 CYS A N 1
ATOM 656 C CA . CYS A 1 95 ? -26.038 -4.454 21.740 1.00 94.88 95 CYS A CA 1
ATOM 657 C C . CYS A 1 95 ? -27.013 -3.892 20.692 1.00 94.88 95 CYS A C 1
ATOM 659 O O . CYS A 1 95 ? -28.242 -3.887 20.836 1.00 94.88 95 CYS A O 1
ATOM 661 N N . GLU A 1 96 ? -26.442 -3.442 19.579 1.00 94.62 96 GLU A N 1
ATOM 662 C CA . GLU A 1 96 ? -27.155 -3.210 18.337 1.00 94.62 96 GLU A CA 1
ATOM 663 C C . GLU A 1 96 ? -26.804 -4.336 17.372 1.00 94.62 96 GLU A C 1
ATOM 665 O O . GLU A 1 96 ? -25.652 -4.737 17.298 1.00 94.62 96 GLU A O 1
ATOM 670 N N . THR A 1 97 ? -27.787 -4.866 16.644 1.00 93.94 97 THR A N 1
ATOM 671 C CA . THR A 1 97 ? -27.538 -5.956 15.685 1.00 93.94 97 THR A CA 1
ATOM 672 C C . THR A 1 97 ? -26.442 -5.556 14.699 1.00 93.94 97 THR A C 1
ATOM 674 O O . THR A 1 97 ? -26.544 -4.473 14.120 1.00 93.94 97 THR A O 1
ATOM 677 N N . ALA A 1 98 ? -25.467 -6.442 14.466 1.00 93.00 98 ALA A N 1
ATOM 678 C CA . ALA A 1 98 ? -24.361 -6.170 13.553 1.00 93.00 98 ALA A CA 1
ATOM 679 C C . ALA A 1 98 ? -24.858 -5.761 12.158 1.00 93.00 98 ALA A C 1
ATOM 681 O O . ALA A 1 98 ? -25.707 -6.431 11.546 1.00 93.00 98 ALA A O 1
ATOM 682 N N . THR A 1 99 ? -24.319 -4.661 11.645 1.00 92.50 99 THR A N 1
ATOM 683 C CA . THR A 1 99 ? -24.609 -4.146 10.309 1.00 92.50 99 THR A CA 1
ATOM 684 C C . THR A 1 99 ? -23.389 -3.485 9.704 1.00 92.50 99 THR A C 1
ATOM 686 O O . THR A 1 99 ? -22.804 -2.616 10.331 1.00 92.50 99 THR A O 1
ATOM 689 N N . CYS A 1 100 ? -23.153 -3.754 8.425 1.00 88.81 100 CYS A N 1
ATOM 690 C CA . CYS A 1 100 ? -22.226 -2.979 7.615 1.00 88.81 100 CYS A CA 1
ATOM 691 C C . CYS A 1 100 ? -22.309 -1.458 7.842 1.00 88.81 100 CYS A C 1
ATOM 693 O O . CYS A 1 100 ? -23.372 -0.855 7.661 1.00 88.81 100 CYS A O 1
ATOM 695 N N . GLY A 1 101 ? -21.175 -0.863 8.198 1.00 88.62 101 GLY A N 1
ATOM 696 C CA . GLY A 1 101 ? -20.998 0.533 8.578 1.00 88.62 101 GLY A CA 1
ATOM 697 C C . GLY A 1 101 ? -21.098 0.798 10.086 1.00 88.62 101 GLY A C 1
ATOM 698 O O . GLY A 1 101 ? -21.093 1.966 10.485 1.00 88.62 101 GLY A O 1
ATOM 699 N N . ASP A 1 102 ? -21.197 -0.227 10.939 1.00 89.50 102 ASP A N 1
ATOM 700 C CA . ASP A 1 102 ? -21.320 -0.063 12.397 1.00 89.50 102 ASP A CA 1
ATOM 701 C C . ASP A 1 102 ? -19.976 0.096 13.131 1.00 89.50 102 ASP A C 1
ATOM 703 O O . ASP A 1 102 ? -19.944 0.513 14.295 1.00 89.50 102 ASP A O 1
ATOM 707 N N . GLY A 1 103 ? -18.864 -0.127 12.428 1.00 89.81 103 GLY A N 1
ATOM 708 C CA . GLY A 1 103 ? -17.503 0.010 12.932 1.00 89.81 103 GLY A CA 1
ATOM 709 C C . GLY A 1 103 ? -16.869 -1.302 13.388 1.00 89.81 103 GLY A C 1
ATOM 710 O O . GLY A 1 103 ? -15.722 -1.272 13.854 1.00 89.81 103 GLY A O 1
ATOM 711 N N . PHE A 1 104 ? -17.567 -2.429 13.252 1.00 91.81 104 PHE A N 1
ATOM 712 C CA . PHE A 1 104 ? -17.081 -3.761 13.583 1.00 91.81 104 PHE A CA 1
ATOM 713 C C . PHE A 1 104 ? -17.201 -4.701 12.384 1.00 91.81 104 PHE A C 1
ATOM 715 O O . PHE A 1 104 ? -18.090 -4.580 11.561 1.00 91.81 104 PHE A O 1
ATOM 722 N N . VAL A 1 105 ? -16.270 -5.651 12.258 1.00 92.06 105 VAL A N 1
ATOM 723 C CA . VAL A 1 105 ? -16.291 -6.612 11.146 1.00 92.06 105 VAL A CA 1
ATOM 724 C C . VAL A 1 105 ? -16.973 -7.893 11.600 1.00 92.06 105 VAL A C 1
ATOM 726 O O . VAL A 1 105 ? -16.395 -8.640 12.396 1.00 92.06 105 VAL A O 1
ATOM 729 N N . HIS A 1 106 ? -18.132 -8.202 11.025 1.00 92.81 106 HIS A N 1
ATOM 730 C CA . HIS A 1 106 ? -18.835 -9.458 11.264 1.00 92.81 106 HIS A CA 1
ATOM 731 C C . HIS A 1 106 ? -18.117 -10.634 10.570 1.00 92.81 106 HIS A C 1
ATOM 733 O O . HIS A 1 106 ? -18.201 -10.849 9.352 1.00 92.81 106 HIS A O 1
ATOM 739 N N . GLU A 1 107 ? -17.397 -11.442 11.354 1.00 89.81 107 GLU A N 1
ATOM 740 C CA . GLU A 1 107 ? -16.516 -12.497 10.859 1.00 89.81 107 GLU A CA 1
ATOM 741 C C . GLU A 1 107 ? -17.282 -13.565 10.060 1.00 89.81 107 GLU A C 1
ATOM 743 O O . GLU A 1 107 ? -18.161 -14.272 10.549 1.00 89.81 107 GLU A O 1
ATOM 748 N N . GLY A 1 108 ? -16.894 -13.737 8.794 1.00 85.88 108 GLY A N 1
ATOM 749 C CA . GLY A 1 108 ? -17.493 -14.731 7.901 1.00 85.88 108 GLY A CA 1
ATOM 750 C C . GLY A 1 108 ? -18.779 -14.275 7.205 1.00 85.88 108 GLY A C 1
ATOM 751 O O . GLY A 1 108 ? -19.278 -15.024 6.357 1.00 85.88 108 GLY A O 1
ATOM 752 N N . VAL A 1 109 ? -19.265 -13.066 7.504 1.00 90.94 109 VAL A N 1
ATOM 753 C CA . VAL A 1 109 ? -20.366 -12.397 6.795 1.00 90.94 109 VAL A CA 1
ATOM 754 C C . VAL A 1 109 ? -19.854 -11.195 5.998 1.00 90.94 109 VAL A C 1
ATOM 756 O O . VAL A 1 109 ? -20.198 -11.078 4.822 1.00 90.94 109 VAL A O 1
ATOM 759 N N . GLU A 1 110 ? -18.984 -10.377 6.587 1.00 91.44 110 GLU A N 1
ATOM 760 C CA . GLU A 1 110 ? -18.432 -9.151 5.997 1.00 91.44 110 GLU A CA 1
ATOM 761 C C . GLU A 1 110 ? -16.951 -9.321 5.621 1.00 91.44 110 GLU A C 1
ATOM 763 O O . GLU A 1 110 ? -16.198 -10.052 6.274 1.00 91.44 110 GLU A O 1
ATOM 768 N N . GLU A 1 111 ? -16.511 -8.674 4.534 1.00 85.06 111 GLU A N 1
ATOM 769 C CA . GLU A 1 111 ? -15.093 -8.672 4.131 1.00 85.06 111 GLU A CA 1
ATOM 770 C C . GLU A 1 111 ? -14.306 -7.502 4.749 1.00 85.06 111 GLU A C 1
ATOM 772 O O . GLU A 1 111 ? -13.080 -7.586 4.882 1.00 85.06 111 GLU A O 1
ATOM 777 N N . CYS A 1 112 ? -15.002 -6.422 5.101 1.00 84.75 112 CYS A N 1
ATOM 778 C CA . CYS A 1 112 ? -14.508 -5.198 5.726 1.00 84.75 112 CYS A CA 1
ATOM 779 C C . CYS A 1 112 ? -15.669 -4.481 6.435 1.00 84.75 112 CYS A C 1
ATOM 781 O O . CYS A 1 112 ? -16.817 -4.831 6.194 1.00 84.75 112 CYS A O 1
ATOM 783 N N . ASP A 1 113 ? -15.350 -3.475 7.248 1.00 86.94 113 ASP A N 1
ATOM 784 C CA . ASP A 1 113 ? -16.280 -2.482 7.794 1.00 86.94 113 ASP A CA 1
ATOM 785 C C . ASP A 1 113 ? -15.463 -1.217 8.107 1.00 86.94 113 ASP A C 1
ATOM 787 O O . ASP A 1 113 ? -14.389 -1.316 8.711 1.00 86.94 113 ASP A O 1
ATOM 791 N N . ASP A 1 114 ? -15.899 -0.046 7.643 1.00 79.81 114 ASP A N 1
ATOM 792 C CA . ASP A 1 114 ? -15.210 1.231 7.874 1.00 79.81 114 ASP A CA 1
ATOM 793 C C . ASP A 1 114 ? -16.032 2.237 8.698 1.00 79.81 114 ASP A C 1
ATOM 795 O O . ASP A 1 114 ? -15.711 3.433 8.763 1.00 79.81 114 ASP A O 1
ATOM 799 N N . GLY A 1 115 ? -17.062 1.740 9.387 1.00 87.50 115 GLY A N 1
ATOM 800 C CA . GLY A 1 115 ? -17.846 2.481 10.365 1.00 87.50 115 GLY A CA 1
ATOM 801 C C . GLY A 1 115 ? -18.651 3.636 9.785 1.00 87.50 115 GLY A C 1
ATOM 802 O O . GLY A 1 115 ? -18.899 4.624 10.493 1.00 87.50 115 GLY A O 1
ATOM 803 N N . ASN A 1 116 ? -18.983 3.589 8.491 1.00 81.12 116 ASN A N 1
ATOM 804 C CA . ASN A 1 116 ? -19.785 4.619 7.857 1.00 81.12 116 ASN A CA 1
ATOM 805 C C . ASN A 1 116 ? -20.609 4.111 6.650 1.00 81.12 116 ASN A C 1
ATOM 807 O O . ASN A 1 116 ? -20.433 2.995 6.191 1.00 81.12 116 ASN A O 1
ATOM 811 N N . ASP A 1 117 ? -21.536 4.950 6.162 1.00 83.12 117 ASP A N 1
ATOM 812 C CA . ASP A 1 117 ? -22.447 4.642 5.041 1.00 83.12 117 ASP A CA 1
ATOM 813 C C . ASP A 1 117 ? -21.987 5.262 3.693 1.00 83.12 117 ASP A C 1
ATOM 815 O O . ASP A 1 117 ? -22.805 5.718 2.870 1.00 83.12 117 ASP A O 1
ATOM 819 N N . VAL A 1 118 ? -20.683 5.380 3.451 1.00 72.88 118 VAL A N 1
ATOM 820 C CA . VAL A 1 118 ? -20.126 5.867 2.182 1.00 72.88 118 VAL A CA 1
ATOM 821 C C . VAL A 1 118 ? -19.737 4.666 1.313 1.00 72.88 118 VAL A C 1
ATOM 823 O O . VAL A 1 118 ? -19.111 3.724 1.740 1.00 72.88 118 VAL A O 1
ATOM 826 N N . ASP A 1 119 ? -20.167 4.660 0.050 1.00 66.25 119 ASP A N 1
ATOM 827 C CA . ASP A 1 119 ? -20.024 3.472 -0.819 1.00 66.25 119 ASP A CA 1
ATOM 828 C C . ASP A 1 119 ? -18.656 3.391 -1.529 1.00 66.25 119 ASP A C 1
ATOM 830 O O . ASP A 1 119 ? -18.367 2.455 -2.268 1.00 66.25 119 ASP A O 1
ATOM 834 N N . ASP A 1 120 ? -17.841 4.437 -1.392 1.00 61.81 120 ASP A N 1
ATOM 835 C CA . ASP A 1 120 ? -16.697 4.746 -2.258 1.00 61.81 120 ASP A CA 1
ATOM 836 C C . ASP A 1 120 ? -15.378 4.896 -1.458 1.00 61.81 120 ASP A C 1
ATOM 838 O O . ASP A 1 120 ? -14.413 5.488 -1.953 1.00 61.81 120 ASP A O 1
ATOM 842 N N . ASP A 1 121 ? -15.300 4.393 -0.228 1.00 55.25 121 ASP A N 1
ATOM 843 C CA . ASP A 1 121 ? -14.132 4.456 0.660 1.00 55.25 121 ASP A CA 1
ATOM 844 C C . ASP A 1 121 ? -13.555 3.072 0.998 1.00 55.25 121 ASP A C 1
ATOM 846 O O . ASP A 1 121 ? -13.280 2.310 0.069 1.00 55.25 121 ASP A O 1
ATOM 850 N N . GLU A 1 122 ? -13.166 2.819 2.251 1.00 63.88 122 GLU A N 1
ATOM 851 C CA . GLU A 1 122 ? -12.347 1.658 2.635 1.00 63.88 122 GLU A CA 1
ATOM 852 C C . GLU A 1 122 ? -13.138 0.354 2.520 1.00 63.88 122 GLU A C 1
ATOM 854 O O . GLU A 1 122 ? -12.569 -0.678 2.141 1.00 63.88 122 GLU A O 1
ATOM 859 N N . CYS A 1 123 ? -14.443 0.442 2.757 1.00 77.31 123 CYS A N 1
ATOM 860 C CA . CYS A 1 123 ? -15.407 -0.614 2.553 1.00 77.31 123 CYS A CA 1
ATOM 861 C C . CYS A 1 123 ? -16.605 -0.080 1.758 1.00 77.31 123 CYS A C 1
ATOM 863 O O . CYS A 1 123 ? -17.021 1.050 1.965 1.00 77.31 123 CYS A O 1
ATOM 865 N N . ALA A 1 124 ? -17.160 -0.851 0.816 1.00 81.19 124 ALA A N 1
ATOM 866 C CA . ALA A 1 124 ? -18.455 -0.463 0.248 1.00 81.19 124 ALA A CA 1
ATOM 867 C C . ALA A 1 124 ? -19.560 -0.631 1.295 1.00 81.19 124 ALA A C 1
ATOM 869 O O . ALA A 1 124 ? -19.456 -1.465 2.191 1.00 81.19 124 ALA A O 1
ATOM 870 N N . ASN A 1 125 ? -20.696 0.033 1.075 1.00 83.31 125 ASN A N 1
ATOM 871 C CA . ASN A 1 125 ? -21.888 -0.104 1.921 1.00 83.31 125 ASN A CA 1
ATOM 872 C C . ASN A 1 125 ? -22.531 -1.502 1.858 1.00 83.31 125 ASN A C 1
ATOM 874 O O . ASN A 1 125 ? -23.540 -1.766 2.512 1.00 83.31 125 ASN A O 1
ATOM 878 N N . ASP A 1 126 ? -22.017 -2.384 0.999 1.00 86.12 126 ASP A N 1
ATOM 879 C CA . ASP A 1 126 ? -22.379 -3.799 0.941 1.00 86.12 126 ASP A CA 1
ATOM 880 C C . ASP A 1 126 ? -21.332 -4.718 1.592 1.00 86.12 126 ASP A C 1
ATOM 882 O O . ASP A 1 126 ? -21.389 -5.937 1.414 1.00 86.12 126 ASP A O 1
ATOM 886 N N . CYS A 1 127 ? -20.390 -4.134 2.335 1.00 85.50 127 CYS A N 1
ATOM 887 C CA . CYS A 1 127 ? -19.298 -4.787 3.044 1.00 85.50 127 CYS A CA 1
ATOM 888 C C . CYS A 1 127 ? -18.420 -5.682 2.171 1.00 85.50 127 CYS A C 1
ATOM 890 O O . CYS A 1 127 ? -17.782 -6.637 2.633 1.00 85.50 127 CYS A O 1
ATOM 892 N N . THR A 1 128 ? -18.374 -5.351 0.879 1.00 82.56 128 THR A N 1
ATOM 893 C CA . THR A 1 128 ? -17.379 -5.873 -0.042 1.00 82.56 128 THR A CA 1
ATOM 894 C C . THR A 1 128 ? -16.164 -4.962 -0.052 1.00 82.56 128 THR A C 1
ATOM 896 O O . THR A 1 128 ? -16.264 -3.732 -0.021 1.00 82.56 128 THR A O 1
ATOM 899 N N . ALA A 1 129 ? -14.980 -5.567 -0.129 1.00 65.06 129 ALA A N 1
ATOM 900 C CA . ALA A 1 129 ? -13.757 -4.792 -0.239 1.00 65.06 129 ALA A CA 1
ATOM 901 C C . ALA A 1 129 ? -13.718 -4.064 -1.597 1.00 65.06 129 ALA A C 1
ATOM 903 O O . ALA A 1 129 ? -13.480 -4.663 -2.656 1.00 65.06 129 ALA A O 1
ATOM 904 N N . THR A 1 130 ? -13.890 -2.744 -1.584 1.00 54.22 130 THR A N 1
ATOM 905 C CA . THR A 1 130 ? -13.770 -1.862 -2.752 1.00 54.22 130 THR A CA 1
ATOM 906 C C . THR A 1 130 ? -12.310 -1.737 -3.185 1.00 54.22 130 THR A C 1
ATOM 908 O O . THR A 1 130 ? -11.584 -0.801 -2.879 1.00 54.22 130 THR A O 1
ATOM 911 N N . SER A 1 131 ? -11.845 -2.703 -3.978 1.00 50.16 131 SER A N 1
ATOM 912 C CA . SER A 1 131 ? -10.669 -2.605 -4.858 1.00 50.16 131 SER A CA 1
ATOM 913 C C . SER A 1 131 ? -9.469 -1.777 -4.349 1.00 50.16 131 SER A C 1
ATOM 915 O O . SER A 1 131 ? -9.049 -0.840 -5.011 1.00 50.16 131 SER A O 1
ATOM 917 N N . SER A 1 132 ? -8.815 -2.186 -3.258 1.00 49.31 132 SER A N 1
ATOM 918 C CA . SER A 1 132 ? -7.375 -1.985 -2.943 1.00 49.31 132 SER A CA 1
ATOM 919 C C . SER A 1 132 ? -6.723 -0.589 -3.087 1.00 49.31 132 SER A C 1
ATOM 921 O O . SER A 1 132 ? -5.495 -0.485 -3.027 1.00 49.31 132 SER A O 1
ATOM 923 N N . CYS A 1 133 ? -7.483 0.486 -3.279 1.00 50.94 133 CYS A N 1
ATOM 924 C CA . CYS A 1 133 ? -6.940 1.813 -3.524 1.00 50.94 133 CYS A CA 1
ATOM 925 C C . CYS A 1 133 ? -7.746 2.867 -2.761 1.00 50.94 133 CYS A C 1
ATOM 927 O O . CYS A 1 133 ? -8.593 3.540 -3.339 1.00 50.94 133 CYS A O 1
ATOM 929 N N . PHE A 1 134 ? -7.437 3.017 -1.469 1.00 51.66 134 PHE A N 1
ATOM 930 C CA . PHE A 1 134 ? -7.894 4.105 -0.596 1.00 51.66 134 PHE A CA 1
ATOM 931 C C . PHE A 1 134 ? -8.043 5.424 -1.364 1.00 51.66 134 PHE A C 1
ATOM 933 O O . PHE A 1 134 ? -7.034 5.960 -1.829 1.00 51.66 134 PHE A O 1
ATOM 940 N N . GLN A 1 135 ? -9.264 5.952 -1.517 1.00 55.62 135 GLN A N 1
ATOM 941 C CA . GLN A 1 135 ? -9.538 7.169 -2.293 1.00 55.62 135 GLN A CA 1
ATOM 942 C C . GLN A 1 135 ? -8.908 8.414 -1.645 1.00 55.62 135 GLN A C 1
ATOM 944 O O . GLN A 1 135 ? -9.542 9.210 -0.958 1.00 55.62 135 GLN A O 1
ATOM 949 N N . GLY A 1 136 ? -7.614 8.615 -1.874 1.00 63.41 136 GLY A N 1
ATOM 950 C CA . GLY A 1 136 ? -6.878 9.733 -1.317 1.00 63.41 136 GLY A CA 1
ATOM 951 C C . GLY A 1 136 ? -5.429 9.773 -1.768 1.00 63.41 136 GLY A C 1
ATOM 952 O O . GLY A 1 136 ? -4.894 8.852 -2.392 1.00 63.41 136 GLY A O 1
ATOM 953 N N . LYS A 1 137 ? -4.776 10.890 -1.449 1.00 74.69 137 LYS A N 1
ATOM 954 C CA . LYS A 1 137 ? -3.325 10.972 -1.570 1.00 74.69 137 LYS A CA 1
ATOM 955 C C . LYS A 1 137 ? -2.693 10.162 -0.447 1.00 74.69 137 LYS A C 1
ATOM 957 O O . LYS A 1 137 ? -2.897 10.492 0.717 1.00 74.69 137 LYS A O 1
ATOM 962 N N . GLY A 1 138 ? -1.900 9.157 -0.794 1.00 83.62 138 GLY A N 1
ATOM 963 C CA . GLY A 1 138 ? -1.150 8.379 0.188 1.00 83.62 138 GLY A CA 1
ATOM 964 C C . GLY A 1 138 ? 0.181 9.033 0.560 1.00 83.62 138 GLY A C 1
ATOM 965 O O . GLY A 1 138 ? 0.718 9.894 -0.146 1.00 83.62 138 GLY A O 1
ATOM 966 N N . TYR A 1 139 ? 0.749 8.592 1.675 1.00 92.62 139 TYR A N 1
ATOM 967 C CA . TYR A 1 139 ? 2.084 8.978 2.101 1.00 92.62 139 TYR A CA 1
ATOM 968 C C . TYR A 1 139 ? 3.132 8.502 1.094 1.00 92.62 139 TYR A C 1
ATOM 970 O O . TYR A 1 139 ? 3.219 7.323 0.745 1.00 92.62 139 TYR A O 1
ATOM 978 N N . LEU A 1 140 ? 3.991 9.417 0.654 1.00 96.44 140 LEU A N 1
ATOM 979 C CA . LEU A 1 140 ? 5.075 9.086 -0.261 1.00 96.44 140 LEU A CA 1
ATOM 980 C C . LEU A 1 140 ? 6.200 8.392 0.512 1.00 96.44 140 LEU A C 1
ATOM 982 O O . LEU A 1 140 ? 6.816 8.988 1.395 1.00 96.44 140 LEU A O 1
ATOM 986 N N . VAL A 1 141 ? 6.535 7.166 0.118 1.00 97.94 141 VAL A N 1
ATOM 987 C CA . VAL A 1 141 ? 7.673 6.412 0.650 1.00 97.94 141 VAL A CA 1
ATOM 988 C C . VAL A 1 141 ? 8.810 6.416 -0.361 1.00 97.94 141 VAL A C 1
ATOM 990 O O . VAL A 1 141 ? 8.651 6.006 -1.510 1.00 97.94 141 VAL A O 1
ATOM 993 N N . VAL A 1 142 ? 9.996 6.852 0.066 1.00 98.12 142 VAL A N 1
ATOM 994 C CA . VAL A 1 142 ? 11.179 6.909 -0.800 1.00 98.12 142 VAL A CA 1
ATOM 995 C C . VAL A 1 142 ? 12.352 6.180 -0.168 1.00 98.12 142 VAL A C 1
ATOM 997 O O . VAL A 1 142 ? 12.828 6.552 0.904 1.00 98.12 142 VAL A O 1
ATOM 1000 N N . ALA A 1 143 ? 12.877 5.182 -0.877 1.00 97.75 143 ALA A N 1
ATOM 1001 C CA . ALA A 1 143 ? 14.119 4.506 -0.532 1.00 97.75 143 ALA A CA 1
ATOM 1002 C C . ALA A 1 143 ? 15.313 5.174 -1.228 1.00 97.75 143 ALA A C 1
ATOM 1004 O O . ALA A 1 143 ? 15.390 5.245 -2.459 1.00 97.75 143 ALA A O 1
ATOM 1005 N N 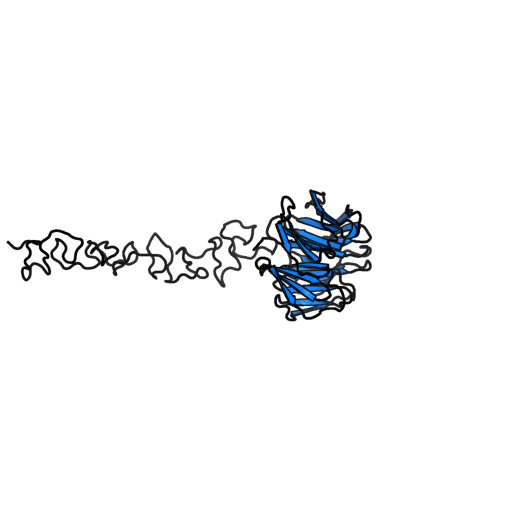. SER A 1 144 ? 16.269 5.645 -0.429 1.00 96.94 144 SER A N 1
ATOM 1006 C CA . SER A 1 144 ? 17.490 6.304 -0.889 1.00 96.94 144 SER A CA 1
ATOM 1007 C C . SER A 1 144 ? 18.690 5.368 -0.788 1.00 96.94 144 SER A C 1
ATOM 1009 O O . SER A 1 144 ? 19.109 4.980 0.307 1.00 96.94 144 SER A O 1
ATOM 1011 N N . THR A 1 145 ? 19.298 5.060 -1.937 1.00 94.94 145 THR A N 1
ATOM 1012 C CA . THR A 1 145 ? 20.469 4.176 -1.995 1.00 94.94 145 THR A CA 1
ATOM 1013 C C . THR A 1 145 ? 21.661 4.774 -1.255 1.00 94.94 145 THR A C 1
ATOM 1015 O O . THR A 1 145 ? 22.292 4.094 -0.455 1.00 94.94 145 THR A O 1
ATOM 1018 N N . SER A 1 146 ? 21.985 6.045 -1.505 1.00 94.50 146 SER A N 1
ATOM 1019 C CA . SER A 1 146 ? 23.186 6.670 -0.934 1.00 94.50 146 SER A CA 1
ATOM 1020 C C . SER A 1 146 ? 23.037 7.040 0.536 1.00 94.50 146 SER A C 1
ATOM 1022 O O . SER A 1 146 ? 24.042 7.106 1.240 1.00 94.50 146 SER A O 1
ATOM 1024 N N . LEU A 1 147 ? 21.810 7.285 1.003 1.00 96.50 147 LEU A N 1
ATOM 1025 C CA . LEU A 1 147 ? 21.559 7.564 2.415 1.00 96.50 147 LEU A CA 1
ATOM 1026 C C . LEU A 1 147 ? 21.394 6.292 3.245 1.00 96.50 147 LEU A C 1
ATOM 1028 O O . LEU A 1 147 ? 21.436 6.392 4.466 1.00 96.50 147 LEU A O 1
ATOM 1032 N N . ASN A 1 148 ? 21.230 5.120 2.616 1.00 97.00 148 ASN A N 1
ATOM 1033 C CA . ASN A 1 148 ? 20.924 3.867 3.310 1.00 97.00 148 ASN A CA 1
ATOM 1034 C C . ASN A 1 148 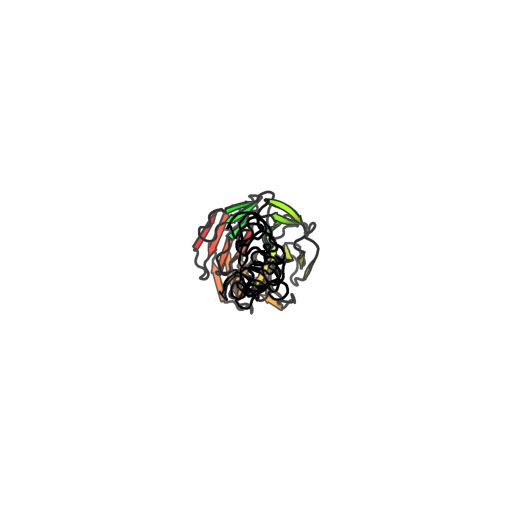? 19.675 4.000 4.204 1.00 97.00 148 ASN A C 1
ATOM 1036 O O . ASN A 1 148 ? 19.659 3.558 5.354 1.00 97.00 148 ASN A O 1
ATOM 1040 N N . GLN A 1 149 ? 18.647 4.669 3.676 1.00 97.19 149 GLN A N 1
ATOM 1041 C CA . GLN A 1 149 ? 17.445 5.068 4.411 1.00 97.19 149 GLN A CA 1
ATOM 1042 C C . GLN A 1 149 ? 16.188 4.907 3.558 1.00 97.19 149 GLN A C 1
ATOM 1044 O O . GLN A 1 149 ? 16.248 5.028 2.333 1.00 97.19 149 GLN A O 1
ATOM 1049 N N . ALA A 1 150 ? 15.054 4.707 4.225 1.00 97.88 150 ALA A N 1
ATOM 1050 C CA . ALA A 1 150 ? 13.728 4.948 3.671 1.00 97.88 150 ALA A CA 1
ATOM 1051 C C . ALA A 1 150 ? 13.100 6.132 4.413 1.00 97.88 150 ALA A C 1
ATOM 1053 O O . ALA A 1 150 ? 13.340 6.314 5.605 1.00 97.88 150 ALA A O 1
ATOM 1054 N N . ARG A 1 151 ? 12.346 6.974 3.712 1.00 97.94 151 ARG A N 1
ATOM 1055 C CA . ARG A 1 151 ? 11.698 8.160 4.283 1.00 97.94 151 ARG A CA 1
ATOM 1056 C C . ARG A 1 151 ? 10.241 8.213 3.874 1.00 97.94 151 ARG A C 1
ATOM 1058 O O . ARG A 1 151 ? 9.933 7.844 2.743 1.00 97.94 151 ARG A O 1
ATOM 1065 N N . ILE A 1 152 ? 9.400 8.694 4.781 1.00 97.81 152 ILE A N 1
ATOM 1066 C CA . ILE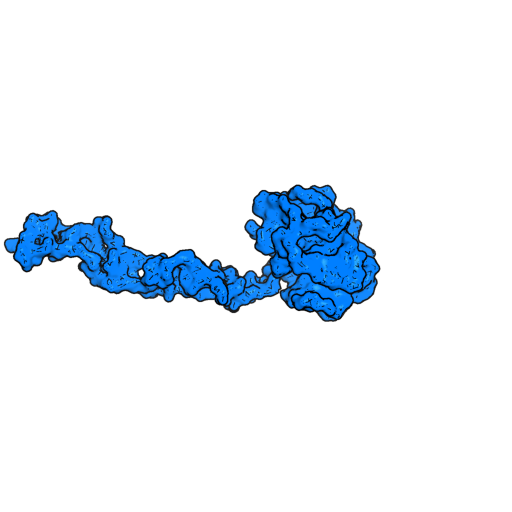 A 1 152 ? 7.971 8.902 4.548 1.00 97.81 152 ILE A CA 1
ATOM 1067 C C . ILE A 1 152 ? 7.686 10.399 4.512 1.00 97.81 152 ILE A C 1
ATOM 1069 O O . ILE A 1 152 ? 8.212 11.145 5.338 1.00 97.81 152 ILE A O 1
ATOM 1073 N N . TYR A 1 153 ? 6.874 10.828 3.553 1.00 96.81 153 TYR A N 1
ATOM 1074 C CA . TYR A 1 153 ? 6.498 12.220 3.347 1.00 96.81 153 TYR A CA 1
ATOM 1075 C C . TYR A 1 153 ? 4.977 12.383 3.319 1.00 96.81 153 TYR A C 1
ATOM 1077 O O . TYR A 1 153 ? 4.271 11.539 2.770 1.00 96.81 153 TYR A O 1
ATOM 1085 N N . GLU A 1 154 ? 4.500 13.495 3.874 1.00 92.31 154 GLU A N 1
ATOM 1086 C CA . GLU A 1 154 ? 3.082 13.856 3.934 1.00 92.31 154 GLU A CA 1
ATOM 1087 C C . GLU A 1 154 ? 2.475 14.046 2.530 1.00 92.31 154 GLU A C 1
ATOM 1089 O O . GLU A 1 154 ? 3.067 14.749 1.700 1.00 92.31 154 GLU A O 1
ATOM 1094 N N . PRO A 1 155 ? 1.266 13.526 2.259 1.00 85.25 155 PRO A N 1
ATOM 1095 C CA . PRO A 1 155 ? 0.617 13.619 0.949 1.00 85.25 155 PRO A CA 1
ATOM 1096 C C . PRO A 1 155 ? 0.320 15.052 0.481 1.00 85.25 155 PRO A C 1
ATOM 1098 O O . PRO A 1 155 ? 0.311 15.341 -0.720 1.00 85.25 155 PRO A O 1
ATOM 1101 N N . THR A 1 156 ? 0.042 15.969 1.411 1.00 85.12 156 THR A N 1
ATOM 1102 C CA . THR A 1 156 ? -0.461 17.315 1.086 1.00 85.12 156 THR A CA 1
ATOM 1103 C C . THR A 1 156 ? 0.647 18.346 0.920 1.00 85.12 156 THR A C 1
ATOM 1105 O O . THR A 1 156 ? 0.603 19.154 -0.008 1.00 85.12 156 THR A O 1
ATOM 1108 N N . ASN A 1 157 ? 1.642 18.327 1.807 1.00 88.38 157 ASN A N 1
ATOM 1109 C CA . ASN A 1 157 ? 2.700 19.336 1.868 1.00 88.38 157 ASN A CA 1
ATOM 1110 C C . ASN A 1 157 ? 4.106 18.772 1.608 1.00 88.38 157 ASN A C 1
ATOM 1112 O O . ASN A 1 157 ? 5.064 19.547 1.586 1.00 88.38 157 ASN A O 1
ATOM 1116 N N . LEU A 1 158 ? 4.233 17.454 1.400 1.00 93.50 158 LEU A N 1
ATOM 1117 C CA . LEU A 1 158 ? 5.499 16.751 1.177 1.00 93.50 158 LEU A CA 1
ATOM 1118 C C . LEU A 1 158 ? 6.537 16.967 2.295 1.00 93.50 158 LEU A C 1
ATOM 1120 O O . LEU A 1 158 ? 7.746 16.844 2.079 1.00 93.50 158 LEU A O 1
ATOM 1124 N N . GLY A 1 159 ? 6.073 17.299 3.500 1.00 95.25 159 GLY A N 1
ATOM 1125 C CA . GLY A 1 159 ? 6.882 17.380 4.705 1.00 95.25 159 GLY A CA 1
ATOM 1126 C C . GLY A 1 159 ? 7.383 15.998 5.106 1.00 95.25 159 GLY A C 1
ATOM 1127 O O . GLY A 1 159 ? 6.674 15.008 4.962 1.00 95.25 159 GLY A O 1
ATOM 1128 N N . LEU A 1 160 ? 8.624 15.920 5.584 1.00 96.94 160 LEU A N 1
ATOM 1129 C CA . LEU A 1 160 ? 9.189 14.669 6.087 1.00 96.94 160 LEU A CA 1
ATOM 1130 C C . LEU A 1 160 ? 8.452 14.257 7.367 1.00 96.94 160 LEU A C 1
ATOM 1132 O O . LEU A 1 160 ? 8.513 14.985 8.356 1.00 96.94 160 LEU A O 1
ATOM 1136 N N . VAL A 1 161 ? 7.823 13.086 7.339 1.00 96.50 161 VAL A N 1
ATOM 1137 C CA . VAL A 1 161 ? 7.152 12.464 8.487 1.00 96.50 161 VAL A CA 1
ATOM 1138 C C . VAL A 1 161 ? 8.159 11.664 9.296 1.00 96.50 161 VAL A C 1
ATOM 1140 O O . VAL A 1 161 ? 8.327 11.886 10.490 1.00 96.50 161 VAL A O 1
ATOM 1143 N N . ASP A 1 162 ? 8.867 10.748 8.632 1.00 96.44 162 ASP A N 1
ATOM 1144 C CA . ASP A 1 162 ? 9.722 9.787 9.322 1.00 96.44 162 ASP A CA 1
ATOM 1145 C C . ASP A 1 162 ? 10.922 9.341 8.481 1.00 96.44 162 ASP A C 1
ATOM 1147 O O . ASP A 1 162 ? 10.945 9.454 7.251 1.00 96.44 162 ASP A O 1
ATOM 1151 N N . THR A 1 163 ? 11.950 8.834 9.158 1.00 97.56 163 THR A N 1
ATOM 1152 C CA . THR A 1 163 ? 13.169 8.289 8.566 1.00 97.56 163 THR A CA 1
ATOM 1153 C C . THR A 1 163 ? 13.525 6.951 9.195 1.00 97.56 163 THR A C 1
ATOM 1155 O O . THR A 1 163 ? 13.863 6.846 10.370 1.00 97.56 163 THR A O 1
ATOM 1158 N N . PHE A 1 164 ? 13.593 5.937 8.345 1.00 97.69 164 PHE A N 1
ATOM 1159 C CA . PHE A 1 164 ? 13.979 4.585 8.695 1.00 97.69 164 PHE A CA 1
ATOM 1160 C C . PHE A 1 164 ? 15.417 4.325 8.263 1.00 97.69 164 PHE A C 1
ATOM 1162 O O . PHE A 1 164 ? 15.806 4.588 7.122 1.00 97.69 164 PHE A O 1
ATOM 1169 N N . THR A 1 165 ? 16.219 3.815 9.193 1.00 95.94 165 THR A N 1
ATOM 1170 C CA . THR A 1 165 ? 17.643 3.515 8.994 1.00 95.94 165 THR A CA 1
ATOM 1171 C C . THR A 1 165 ? 17.880 2.003 9.053 1.00 95.94 165 THR A C 1
ATOM 1173 O O . THR A 1 165 ? 16.935 1.222 9.091 1.00 95.94 165 THR A O 1
ATOM 1176 N N . GLY A 1 166 ? 19.140 1.560 9.014 1.00 93.81 166 GLY A N 1
ATOM 1177 C CA . GLY A 1 166 ? 19.468 0.129 9.033 1.00 93.81 166 GLY A CA 1
ATOM 1178 C C . GLY A 1 166 ? 19.337 -0.560 7.673 1.00 93.81 166 GLY A C 1
ATOM 1179 O O . GLY A 1 166 ? 19.447 -1.778 7.597 1.00 93.81 166 GLY A O 1
ATOM 1180 N N . LEU A 1 167 ? 19.153 0.201 6.594 1.00 96.25 167 LEU A N 1
ATOM 1181 C CA . LEU A 1 167 ? 19.184 -0.311 5.226 1.00 96.25 167 LEU A CA 1
ATOM 1182 C C . LEU A 1 167 ? 20.618 -0.295 4.673 1.00 96.25 167 LEU A C 1
ATOM 1184 O O . LEU A 1 167 ? 21.533 0.276 5.264 1.00 96.25 167 LEU A O 1
ATOM 1188 N N . SER A 1 168 ? 20.836 -0.942 3.533 1.00 93.88 168 SER A N 1
ATOM 1189 C CA . SER A 1 168 ? 22.134 -1.004 2.863 1.00 93.88 168 SER A CA 1
ATOM 1190 C C . SER A 1 168 ? 21.940 -1.003 1.353 1.00 93.88 168 SER A C 1
ATOM 1192 O O . SER A 1 168 ? 21.641 -2.025 0.746 1.00 93.88 168 SER A O 1
ATOM 1194 N N . GLY A 1 169 ? 22.101 0.169 0.744 1.00 93.94 169 GLY A N 1
ATOM 1195 C CA . GLY A 1 169 ? 21.936 0.383 -0.687 1.00 93.94 169 GLY A CA 1
ATOM 1196 C C . GLY A 1 169 ? 20.546 0.027 -1.224 1.00 93.94 169 GLY A C 1
ATOM 1197 O O . GLY A 1 169 ? 20.490 -0.628 -2.268 1.00 93.94 169 GLY A O 1
ATOM 1198 N N . PRO A 1 170 ? 19.439 0.437 -0.572 1.00 96.06 170 PRO A N 1
ATOM 1199 C CA . PRO A 1 170 ? 18.102 0.038 -0.994 1.00 96.06 170 PRO A CA 1
ATOM 1200 C C . PRO A 1 170 ? 17.790 0.512 -2.416 1.00 96.06 170 PRO A C 1
ATOM 1202 O O . PRO A 1 170 ? 18.198 1.605 -2.823 1.00 96.06 170 PRO A O 1
ATOM 1205 N N . GLN A 1 171 ? 17.110 -0.342 -3.180 1.00 95.00 171 GLN A N 1
ATOM 1206 C CA . GLN A 1 171 ? 16.848 -0.166 -4.614 1.00 95.00 171 GLN A CA 1
ATOM 1207 C C . GLN A 1 171 ? 15.357 -0.106 -4.946 1.00 95.00 171 GLN A C 1
ATOM 1209 O O . GLN A 1 171 ? 14.984 0.485 -5.953 1.00 95.00 171 GLN A O 1
ATOM 1214 N N . SER A 1 172 ? 14.521 -0.706 -4.108 1.00 96.19 172 SER A N 1
ATOM 1215 C CA . SER A 1 172 ? 13.066 -0.753 -4.242 1.00 96.19 172 SER A CA 1
ATOM 1216 C C . SER A 1 172 ? 12.432 -0.771 -2.856 1.00 96.19 172 SER A C 1
ATOM 1218 O O . SER A 1 172 ? 13.085 -1.132 -1.876 1.00 96.19 172 SER A O 1
ATOM 1220 N N . VAL A 1 173 ? 11.175 -0.355 -2.762 1.00 97.62 173 VAL A N 1
ATOM 1221 C CA . VAL A 1 173 ? 10.396 -0.359 -1.523 1.00 97.62 173 VAL A CA 1
ATOM 1222 C C . VAL A 1 173 ? 8.938 -0.603 -1.870 1.00 97.62 173 VAL A C 1
ATOM 1224 O O . VAL A 1 173 ? 8.476 -0.098 -2.888 1.00 97.62 173 VAL A O 1
ATOM 1227 N N . ALA A 1 174 ? 8.241 -1.364 -1.037 1.00 96.88 174 ALA A N 1
ATOM 1228 C CA . ALA A 1 174 ? 6.796 -1.523 -1.081 1.00 96.88 174 ALA A CA 1
ATOM 1229 C C . ALA A 1 174 ? 6.252 -1.566 0.351 1.00 96.88 174 ALA A C 1
ATOM 1231 O O . ALA A 1 174 ? 6.781 -2.328 1.160 1.00 96.88 174 ALA A O 1
ATOM 1232 N N . PRO A 1 175 ? 5.240 -0.765 0.694 1.00 95.31 175 PRO A N 1
ATOM 1233 C CA . PRO A 1 175 ? 4.464 -0.969 1.908 1.00 95.31 175 PRO A CA 1
ATOM 1234 C C . PRO A 1 175 ? 3.686 -2.281 1.839 1.00 95.31 175 PRO A C 1
ATOM 1236 O O . PRO A 1 175 ? 3.264 -2.681 0.757 1.00 95.31 175 PRO A O 1
ATOM 1239 N N . GLY A 1 176 ? 3.515 -2.947 2.975 1.00 90.38 176 GLY A N 1
ATOM 1240 C CA . GLY A 1 176 ? 2.588 -4.062 3.115 1.00 90.38 176 GLY A CA 1
ATOM 1241 C C . GLY A 1 176 ? 1.510 -3.780 4.160 1.00 90.38 176 GLY A C 1
ATOM 1242 O O . GLY A 1 176 ? 1.639 -2.829 4.934 1.00 90.38 176 GLY A O 1
ATOM 1243 N N . PRO A 1 177 ? 0.461 -4.613 4.181 1.00 84.56 177 PRO A N 1
ATOM 1244 C CA . PRO A 1 177 ? -0.705 -4.419 5.042 1.00 84.56 177 PRO A CA 1
ATOM 1245 C C . PRO A 1 177 ? -0.410 -4.691 6.523 1.00 84.56 177 PRO A C 1
ATOM 1247 O O . PRO A 1 177 ? -1.167 -4.285 7.389 1.00 84.56 177 PRO A O 1
ATOM 1250 N N . ASP A 1 178 ? 0.717 -5.327 6.844 1.00 84.25 178 ASP A N 1
ATOM 1251 C CA . ASP A 1 178 ? 1.118 -5.666 8.211 1.00 84.25 178 ASP A CA 1
ATOM 1252 C C . ASP A 1 178 ? 1.913 -4.549 8.915 1.00 84.25 178 ASP A C 1
ATOM 1254 O O . ASP A 1 178 ? 2.711 -4.819 9.815 1.00 84.25 178 ASP A O 1
ATOM 1258 N N . GLY A 1 179 ? 1.769 -3.298 8.463 1.00 89.06 179 GLY A N 1
ATOM 1259 C CA . GLY A 1 179 ? 2.477 -2.149 9.034 1.00 89.06 179 GLY A CA 1
ATOM 1260 C C . GLY A 1 179 ? 3.992 -2.169 8.792 1.00 89.06 179 GLY A C 1
ATOM 1261 O O . GLY A 1 179 ? 4.754 -1.549 9.540 1.00 89.06 179 GLY A O 1
ATOM 1262 N N . LYS A 1 180 ? 4.467 -2.881 7.759 1.00 95.25 180 LYS A N 1
ATOM 1263 C CA . LYS A 1 180 ? 5.894 -2.961 7.408 1.00 95.25 180 LYS A CA 1
ATOM 1264 C C . LYS A 1 180 ? 6.186 -2.447 6.006 1.00 95.25 180 LYS A C 1
ATOM 1266 O O . LYS A 1 180 ? 5.379 -2.546 5.087 1.00 95.25 180 LYS A O 1
ATOM 1271 N N . LEU A 1 181 ? 7.405 -1.949 5.817 1.00 97.81 181 LEU A N 1
ATOM 1272 C CA . LEU A 1 181 ? 7.989 -1.724 4.498 1.00 97.81 181 LEU A CA 1
ATOM 1273 C C . LEU A 1 181 ? 8.847 -2.919 4.096 1.00 97.81 181 LEU A C 1
ATOM 1275 O O . LEU A 1 181 ? 9.691 -3.374 4.864 1.00 97.81 181 LEU A O 1
ATOM 1279 N N . TYR A 1 182 ? 8.704 -3.351 2.851 1.00 97.62 182 TYR A N 1
ATOM 1280 C CA . TYR A 1 182 ? 9.477 -4.406 2.213 1.00 97.62 182 TYR A CA 1
ATOM 1281 C C . TYR A 1 182 ? 10.462 -3.776 1.235 1.00 97.62 182 TYR A C 1
ATOM 1283 O O . TYR A 1 182 ? 10.098 -3.293 0.162 1.00 97.62 182 TYR A O 1
ATOM 1291 N N . VAL A 1 183 ? 11.734 -3.743 1.621 1.00 97.56 183 VAL A N 1
ATOM 1292 C CA . VAL A 1 183 ? 12.784 -3.016 0.906 1.00 97.56 183 VAL A CA 1
ATOM 1293 C C . VAL A 1 183 ? 13.696 -3.994 0.178 1.00 97.56 183 VAL A C 1
ATOM 1295 O O . VAL A 1 183 ? 14.388 -4.794 0.801 1.00 97.56 183 VAL A O 1
ATOM 1298 N N . GLY A 1 184 ? 13.751 -3.912 -1.150 1.00 95.56 184 GLY A N 1
ATOM 1299 C CA . GLY A 1 184 ? 14.685 -4.711 -1.939 1.00 95.56 184 GLY A CA 1
ATOM 1300 C C . GLY A 1 184 ? 16.093 -4.121 -1.900 1.00 95.56 184 GLY A C 1
ATOM 1301 O O . GLY A 1 184 ? 16.311 -2.971 -2.297 1.00 95.56 184 GLY A O 1
ATOM 1302 N N . GLN A 1 185 ? 17.069 -4.905 -1.439 1.00 93.06 185 GLN A N 1
ATOM 1303 C CA . GLN A 1 185 ? 18.463 -4.473 -1.320 1.00 93.06 185 GLN A CA 1
ATOM 1304 C C . GLN A 1 185 ? 19.431 -5.656 -1.343 1.00 93.06 185 GLN A C 1
ATOM 1306 O O . GLN A 1 185 ? 19.137 -6.689 -0.759 1.00 93.06 185 GLN A O 1
ATOM 1311 N N . ASN A 1 186 ? 20.590 -5.531 -2.002 1.00 88.62 186 ASN A N 1
ATOM 1312 C CA . ASN A 1 186 ? 21.651 -6.560 -2.021 1.00 88.62 186 ASN A CA 1
ATOM 1313 C C . ASN A 1 186 ? 21.160 -8.008 -2.261 1.00 88.62 186 ASN A C 1
ATOM 1315 O O . ASN A 1 186 ? 21.752 -8.961 -1.759 1.00 88.62 186 ASN A O 1
ATOM 1319 N N . GLY A 1 187 ? 20.058 -8.170 -2.996 1.00 89.38 187 GLY A N 1
ATOM 1320 C CA . GLY A 1 187 ? 19.492 -9.473 -3.329 1.00 89.38 187 GLY A CA 1
ATOM 1321 C C . GLY A 1 187 ? 18.592 -10.087 -2.263 1.00 89.38 187 GLY A C 1
ATOM 1322 O O . GLY A 1 187 ? 18.163 -11.222 -2.433 1.00 89.38 187 GLY A O 1
ATOM 1323 N N . VAL A 1 188 ? 18.280 -9.361 -1.194 1.00 92.25 188 VAL A N 1
ATOM 1324 C CA . VAL A 1 188 ? 17.327 -9.752 -0.149 1.00 92.25 188 VAL A CA 1
ATOM 1325 C C . VAL A 1 188 ? 16.191 -8.738 -0.056 1.00 92.25 188 VAL A C 1
ATOM 1327 O O . VAL A 1 188 ? 16.327 -7.588 -0.485 1.00 92.25 188 VAL A O 1
ATOM 1330 N N . ILE A 1 189 ? 15.071 -9.165 0.521 1.00 96.44 189 ILE A N 1
ATOM 1331 C CA . ILE A 1 189 ? 14.045 -8.242 1.000 1.00 96.44 189 ILE A CA 1
ATOM 1332 C C . ILE A 1 189 ? 14.349 -7.968 2.468 1.00 96.44 189 ILE A C 1
ATOM 1334 O O . ILE A 1 189 ? 14.453 -8.901 3.258 1.00 96.44 189 ILE A O 1
ATOM 1338 N N . ARG A 1 190 ? 14.506 -6.698 2.832 1.00 96.25 190 ARG A N 1
ATOM 1339 C CA . ARG A 1 190 ? 14.613 -6.262 4.220 1.00 96.25 190 ARG A CA 1
ATOM 1340 C C . ARG A 1 190 ? 13.304 -5.636 4.656 1.00 96.25 190 ARG A C 1
ATOM 1342 O O . ARG A 1 190 ? 12.854 -4.674 4.037 1.00 96.25 190 ARG A O 1
ATOM 1349 N N . THR A 1 191 ? 12.711 -6.169 5.711 1.00 97.69 191 THR A N 1
ATOM 1350 C CA . THR A 1 191 ? 11.540 -5.579 6.344 1.00 97.69 191 THR A CA 1
ATOM 1351 C C . THR A 1 191 ? 11.955 -4.418 7.235 1.00 97.69 191 THR A C 1
ATOM 1353 O O . THR A 1 191 ? 13.052 -4.408 7.804 1.00 97.69 191 THR A O 1
ATOM 1356 N N . VAL A 1 192 ? 11.079 -3.429 7.338 1.00 97.81 192 VAL A N 1
ATOM 1357 C CA . VAL A 1 192 ? 11.178 -2.313 8.273 1.00 97.81 192 VAL A CA 1
ATOM 1358 C C . VAL A 1 192 ? 9.811 -2.136 8.908 1.00 97.81 192 VAL A C 1
ATOM 1360 O O . VAL A 1 192 ? 8.857 -1.794 8.218 1.00 97.81 192 VAL A O 1
ATOM 1363 N N . ASP A 1 193 ? 9.719 -2.366 10.206 1.00 96.44 193 ASP A N 1
ATOM 1364 C CA . ASP A 1 193 ? 8.487 -2.167 10.960 1.00 96.44 193 ASP A CA 1
ATOM 1365 C C . ASP A 1 193 ? 8.231 -0.670 11.179 1.00 96.44 193 ASP A C 1
ATOM 1367 O O . ASP A 1 193 ? 9.117 0.061 11.642 1.00 96.44 193 ASP A O 1
ATOM 1371 N N . LEU A 1 194 ? 7.047 -0.190 10.795 1.00 93.81 194 LEU A N 1
ATOM 1372 C CA . LEU A 1 194 ? 6.747 1.239 10.798 1.00 93.81 194 LEU A CA 1
ATOM 1373 C C . LEU A 1 194 ? 6.619 1.814 12.212 1.00 93.81 194 LEU A C 1
ATOM 1375 O O . LEU A 1 194 ? 6.887 3.002 12.387 1.00 93.81 194 LEU A O 1
ATOM 1379 N N . VAL A 1 195 ? 6.314 0.994 13.219 1.00 93.62 195 VAL A N 1
ATOM 1380 C CA . VAL A 1 195 ? 6.145 1.433 14.611 1.00 93.62 195 VAL A CA 1
ATOM 1381 C C . VAL A 1 195 ? 7.440 1.231 15.393 1.00 93.62 195 VAL A C 1
ATOM 1383 O O . VAL A 1 195 ? 8.073 2.185 15.848 1.00 93.62 195 VAL A O 1
ATOM 1386 N N . SER A 1 196 ? 7.897 -0.016 15.499 1.00 95.06 196 SER A N 1
ATOM 1387 C CA . SER A 1 196 ? 9.064 -0.403 16.301 1.00 95.06 196 SER A CA 1
ATOM 1388 C C . SER A 1 196 ? 10.405 -0.047 15.652 1.00 95.06 196 SER A C 1
ATOM 1390 O O . SER A 1 196 ? 11.446 -0.112 16.312 1.00 95.06 196 SER A O 1
ATOM 1392 N N . LYS A 1 197 ? 10.402 0.311 14.359 1.00 95.38 197 LYS A N 1
ATOM 1393 C CA . LYS A 1 197 ? 11.593 0.605 13.538 1.00 95.38 197 LYS A CA 1
ATOM 1394 C C . LYS A 1 197 ? 12.558 -0.573 13.399 1.00 95.38 197 LYS A C 1
ATOM 1396 O O . LYS A 1 197 ? 13.687 -0.398 12.927 1.00 95.38 197 LYS A O 1
ATOM 1401 N N . GLN A 1 198 ? 12.149 -1.770 13.818 1.00 96.44 198 GLN A N 1
ATOM 1402 C CA . GLN A 1 198 ? 12.971 -2.964 13.699 1.00 96.44 198 GLN A CA 1
ATOM 1403 C C . GLN A 1 198 ? 13.127 -3.365 12.236 1.00 96.44 198 GLN A C 1
ATOM 1405 O O . GLN A 1 198 ? 12.250 -3.129 11.408 1.00 96.44 198 GLN A O 1
ATOM 1410 N N . THR A 1 199 ? 14.270 -3.974 11.922 1.00 96.69 199 THR A N 1
ATOM 1411 C CA . THR A 1 199 ? 14.556 -4.443 10.566 1.00 96.69 199 THR A CA 1
ATOM 1412 C C . THR A 1 199 ? 14.998 -5.895 10.577 1.00 96.69 199 THR A C 1
ATOM 1414 O O . THR A 1 199 ? 15.767 -6.293 11.454 1.00 96.69 199 THR A O 1
ATOM 1417 N N . ALA A 1 200 ? 14.560 -6.665 9.584 1.00 95.44 200 ALA A N 1
ATOM 1418 C CA . ALA A 1 200 ? 14.952 -8.059 9.414 1.00 95.44 200 ALA A CA 1
ATOM 1419 C C . ALA A 1 200 ? 15.089 -8.409 7.929 1.00 95.44 200 ALA A C 1
ATOM 1421 O O . ALA A 1 200 ? 14.321 -7.929 7.103 1.00 95.44 200 ALA A O 1
ATOM 1422 N N . ASP A 1 201 ? 16.065 -9.243 7.580 1.00 94.62 201 ASP A N 1
ATOM 1423 C CA . ASP A 1 201 ? 16.189 -9.759 6.215 1.00 94.62 201 ASP A CA 1
ATOM 1424 C C . ASP A 1 201 ? 15.345 -11.032 6.071 1.00 94.62 201 ASP A C 1
ATOM 1426 O O . ASP A 1 201 ? 15.416 -11.933 6.909 1.00 94.62 201 ASP A O 1
ATOM 1430 N N . ILE A 1 202 ? 14.580 -11.117 4.985 1.00 92.94 202 ILE A N 1
ATOM 1431 C CA . ILE A 1 202 ? 13.705 -12.242 4.649 1.00 92.94 202 ILE A CA 1
ATOM 1432 C C . ILE A 1 202 ? 13.965 -12.725 3.209 1.00 92.94 202 ILE A C 1
ATOM 1434 O O . ILE A 1 202 ? 14.630 -12.059 2.407 1.00 92.94 202 ILE A O 1
ATOM 1438 N N . GLY A 1 203 ? 13.473 -13.919 2.865 1.00 75.62 203 GLY A N 1
ATOM 1439 C CA . GLY A 1 203 ? 13.571 -14.466 1.504 1.00 75.62 203 GLY A CA 1
ATOM 1440 C C . GLY A 1 203 ? 14.932 -15.063 1.115 1.00 75.62 203 GLY A C 1
ATOM 1441 O O . GLY A 1 203 ? 15.086 -15.521 -0.009 1.00 75.62 203 GLY A O 1
ATOM 1442 N N . GLY A 1 204 ? 15.925 -15.103 2.011 1.00 71.38 204 GLY A N 1
ATOM 1443 C CA . GLY A 1 204 ? 17.097 -15.983 1.877 1.00 71.38 204 GLY A CA 1
ATOM 1444 C C . GLY A 1 204 ? 17.980 -15.799 0.629 1.00 71.38 204 GLY A C 1
ATOM 1445 O O . GLY A 1 204 ? 18.369 -16.790 0.020 1.00 71.38 204 GLY A O 1
ATOM 1446 N N . GLY A 1 205 ? 18.344 -14.567 0.259 1.00 76.62 205 GLY A N 1
ATOM 1447 C CA . GLY A 1 205 ? 19.327 -14.308 -0.809 1.00 76.62 205 GLY A CA 1
ATOM 1448 C C . GLY A 1 205 ? 18.818 -14.682 -2.205 1.00 76.62 205 GLY A C 1
ATOM 1449 O O . GLY A 1 205 ? 19.336 -15.590 -2.851 1.00 76.62 205 GLY A O 1
ATOM 1450 N N . LEU A 1 206 ? 17.811 -13.948 -2.675 1.00 80.31 206 LEU A N 1
ATOM 1451 C CA . LEU A 1 206 ? 17.073 -14.178 -3.919 1.00 80.31 206 LEU A CA 1
ATOM 1452 C C . LEU A 1 206 ? 17.934 -14.077 -5.176 1.00 80.31 206 LEU A C 1
ATOM 1454 O O . LEU A 1 206 ? 17.704 -14.796 -6.148 1.00 80.31 206 LEU A O 1
ATOM 1458 N N . VAL A 1 207 ? 18.917 -13.179 -5.166 1.00 81.31 207 VAL A N 1
ATOM 1459 C CA . VAL A 1 207 ? 19.903 -13.019 -6.239 1.00 81.31 207 VAL A CA 1
ATOM 1460 C C . VAL A 1 207 ? 21.238 -12.549 -5.690 1.00 81.31 207 VAL A C 1
ATOM 1462 O O . VAL A 1 207 ? 21.302 -11.895 -4.661 1.00 81.31 207 VAL A O 1
ATOM 1465 N N . SER A 1 208 ? 22.319 -12.771 -6.435 1.00 71.94 208 SER A N 1
ATOM 1466 C CA . SER A 1 208 ? 23.632 -12.180 -6.132 1.00 71.94 208 SER A CA 1
ATOM 1467 C C . SER A 1 208 ? 23.740 -10.687 -6.498 1.00 71.94 208 SER A C 1
ATOM 1469 O O . SER A 1 208 ? 24.837 -10.133 -6.500 1.00 71.94 208 SER A O 1
ATOM 1471 N N . GLY A 1 209 ? 22.637 -10.057 -6.910 1.00 76.69 209 GLY A N 1
ATOM 1472 C CA . GLY A 1 209 ? 22.573 -8.692 -7.430 1.00 76.69 209 GLY A CA 1
ATOM 1473 C C . GLY A 1 209 ? 21.500 -7.860 -6.735 1.00 76.69 209 GLY A C 1
ATOM 1474 O O . GLY A 1 209 ? 21.098 -8.151 -5.621 1.00 76.69 209 GLY A O 1
ATOM 1475 N N . ASN A 1 210 ? 21.023 -6.808 -7.393 1.00 82.81 210 ASN A N 1
ATOM 1476 C CA . ASN A 1 210 ? 20.029 -5.903 -6.821 1.00 82.81 210 ASN A CA 1
ATOM 1477 C C . ASN A 1 210 ? 18.596 -6.275 -7.221 1.00 82.81 210 ASN A C 1
ATOM 1479 O O . ASN A 1 210 ? 18.340 -6.609 -8.383 1.00 82.81 210 ASN A O 1
ATOM 1483 N N . LEU A 1 211 ? 17.674 -6.133 -6.265 1.00 91.62 211 LEU A N 1
ATOM 1484 C CA . LEU A 1 211 ? 16.230 -6.194 -6.487 1.00 91.62 211 LEU A CA 1
ATOM 1485 C C . LEU A 1 211 ? 15.729 -4.797 -6.857 1.00 91.62 211 LEU A C 1
ATOM 1487 O O . LEU A 1 211 ? 15.720 -3.891 -6.028 1.00 91.62 211 LEU A O 1
ATOM 1491 N N . TYR A 1 212 ? 15.364 -4.610 -8.119 1.00 92.38 212 TYR A N 1
ATOM 1492 C CA . TYR A 1 212 ? 14.959 -3.310 -8.658 1.00 92.38 212 TYR A CA 1
ATOM 1493 C C . TYR A 1 212 ? 13.460 -3.041 -8.517 1.00 92.38 212 TYR A C 1
ATOM 1495 O O . TYR A 1 212 ? 13.041 -1.894 -8.666 1.00 92.38 212 TYR A O 1
ATOM 1503 N N . GLY A 1 213 ? 12.676 -4.071 -8.202 1.00 93.19 213 GLY A N 1
ATOM 1504 C CA . GLY A 1 213 ? 11.235 -3.976 -8.047 1.00 93.19 213 GLY A CA 1
ATOM 1505 C C . GLY A 1 213 ? 10.777 -4.875 -6.919 1.00 93.19 213 GLY A C 1
ATOM 1506 O O . GLY A 1 213 ? 11.123 -6.056 -6.892 1.00 93.19 213 GLY A O 1
ATOM 1507 N N . THR A 1 214 ? 9.993 -4.291 -6.026 1.00 95.88 214 THR A N 1
ATOM 1508 C CA . THR A 1 214 ? 9.269 -4.976 -4.965 1.00 95.88 214 THR A CA 1
ATOM 1509 C C . THR A 1 214 ? 7.855 -4.425 -5.012 1.00 95.88 214 THR A C 1
ATOM 1511 O O . THR A 1 214 ? 7.688 -3.209 -5.071 1.00 95.88 214 THR A O 1
ATOM 1514 N N . THR A 1 215 ? 6.863 -5.304 -5.004 1.00 96.19 215 THR A N 1
ATOM 1515 C CA . THR A 1 215 ? 5.444 -4.948 -4.904 1.00 96.19 215 THR A CA 1
ATOM 1516 C C . THR A 1 215 ? 4.802 -5.891 -3.903 1.00 96.19 215 THR A C 1
ATOM 1518 O O . THR A 1 215 ? 5.113 -7.081 -3.925 1.00 96.19 215 THR A O 1
ATOM 1521 N N . VAL A 1 216 ? 3.932 -5.377 -3.039 1.00 95.12 216 VAL A N 1
ATOM 1522 C CA . VAL A 1 216 ? 3.080 -6.209 -2.187 1.00 95.12 216 VAL A CA 1
ATOM 1523 C C . VAL A 1 216 ? 1.673 -6.177 -2.766 1.00 95.12 216 VAL A C 1
ATOM 1525 O O . VAL A 1 216 ? 1.173 -5.105 -3.089 1.00 95.12 216 VAL A O 1
ATOM 1528 N N . TYR A 1 217 ? 1.076 -7.349 -2.956 1.00 89.75 217 TYR A N 1
ATOM 1529 C CA . TYR A 1 217 ? -0.294 -7.507 -3.441 1.00 89.75 217 TYR A CA 1
ATOM 1530 C C . TYR A 1 217 ? -0.865 -8.805 -2.870 1.00 89.75 217 TYR A C 1
ATOM 1532 O O . TYR A 1 217 ? -0.157 -9.815 -2.867 1.00 89.75 217 TYR A O 1
ATOM 1540 N N . GLU A 1 218 ? -2.095 -8.767 -2.348 1.00 86.19 218 GLU A N 1
ATOM 1541 C CA . GLU A 1 218 ? -2.773 -9.915 -1.716 1.00 86.19 218 GLU A CA 1
ATOM 1542 C C . GLU A 1 218 ? -1.864 -10.699 -0.743 1.00 86.19 218 GLU A C 1
ATOM 1544 O O . GLU A 1 218 ? -1.644 -11.905 -0.887 1.00 86.19 218 GLU A O 1
ATOM 1549 N N . ASN A 1 219 ? -1.260 -9.997 0.226 1.00 86.25 219 ASN A N 1
ATOM 1550 C CA . ASN A 1 219 ? -0.364 -10.578 1.241 1.00 86.25 219 ASN A CA 1
ATOM 1551 C C . ASN A 1 219 ? 0.857 -11.338 0.685 1.00 86.25 219 ASN A C 1
ATOM 1553 O O . ASN A 1 219 ? 1.451 -12.183 1.361 1.00 86.25 219 ASN A O 1
ATOM 1557 N N . LYS A 1 220 ? 1.275 -11.027 -0.545 1.00 92.44 220 LYS A N 1
ATOM 1558 C CA . LYS A 1 220 ? 2.461 -11.609 -1.179 1.00 92.44 220 LYS A CA 1
ATOM 1559 C C . LYS A 1 220 ? 3.402 -10.538 -1.685 1.00 92.44 220 LYS A C 1
ATOM 1561 O O . LYS A 1 220 ? 2.988 -9.480 -2.149 1.00 92.44 220 LYS A O 1
ATOM 1566 N N . ILE A 1 221 ? 4.688 -10.855 -1.637 1.00 96.00 221 ILE A N 1
ATOM 1567 C CA . ILE A 1 221 ? 5.773 -10.006 -2.113 1.00 96.00 221 ILE A CA 1
ATOM 1568 C C . ILE A 1 221 ? 6.212 -10.504 -3.485 1.00 96.00 221 ILE A C 1
ATOM 1570 O O . ILE A 1 221 ? 6.640 -11.649 -3.634 1.00 96.00 221 ILE A O 1
ATOM 1574 N N . TYR A 1 222 ? 6.185 -9.614 -4.467 1.00 96.56 222 TYR A N 1
ATOM 1575 C CA . TYR A 1 222 ? 6.656 -9.845 -5.825 1.00 96.56 222 TYR A CA 1
ATOM 1576 C C . TYR A 1 222 ? 7.983 -9.119 -6.007 1.00 96.56 222 TYR A C 1
ATOM 1578 O O . TYR A 1 222 ? 8.033 -7.891 -6.068 1.00 96.56 222 TYR A O 1
ATOM 1586 N N . ALA A 1 223 ? 9.070 -9.884 -6.059 1.00 95.31 223 ALA A N 1
ATOM 1587 C CA . ALA A 1 223 ? 10.427 -9.365 -6.131 1.00 95.31 223 ALA A CA 1
ATOM 1588 C C . ALA A 1 223 ? 11.041 -9.620 -7.510 1.00 95.31 223 ALA A C 1
ATOM 1590 O O . ALA A 1 223 ? 11.067 -10.746 -8.018 1.00 95.31 223 ALA A O 1
ATOM 1591 N N . SER A 1 224 ? 11.582 -8.565 -8.109 1.00 93.44 224 SER A N 1
ATOM 1592 C CA . SER A 1 224 ? 12.216 -8.605 -9.420 1.00 93.44 224 SER A CA 1
ATOM 1593 C C . SER A 1 224 ? 13.563 -7.885 -9.413 1.00 93.44 224 SER A C 1
ATOM 1595 O O . SER A 1 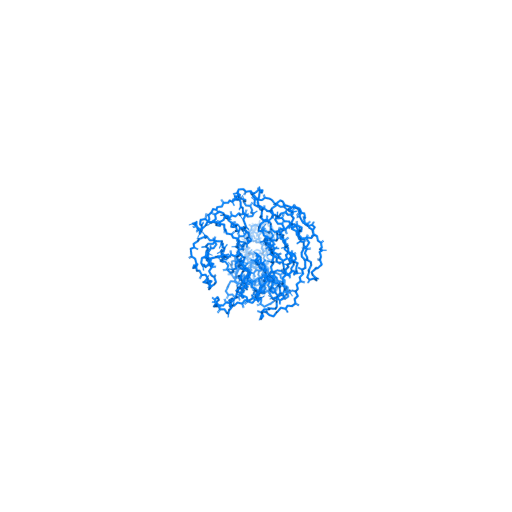224 ? 13.812 -6.949 -8.650 1.00 93.44 224 SER A O 1
ATOM 1597 N N . GLY A 1 225 ? 14.481 -8.345 -10.257 1.00 90.31 225 GLY A N 1
ATOM 1598 C CA . GLY A 1 225 ? 15.857 -7.878 -10.223 1.00 90.31 225 GLY A CA 1
ATOM 1599 C C . GLY A 1 225 ? 16.660 -8.259 -11.454 1.00 90.31 225 GLY A C 1
ATOM 1600 O O . GLY A 1 225 ? 16.245 -9.044 -12.314 1.00 90.31 225 GLY A O 1
ATOM 1601 N N . SER A 1 226 ? 17.860 -7.689 -11.537 1.00 84.44 226 SER A N 1
ATOM 1602 C CA . SER A 1 226 ? 18.794 -8.031 -12.608 1.00 84.44 226 SER A CA 1
ATOM 1603 C C . SER A 1 226 ? 19.338 -9.441 -12.403 1.00 84.44 226 SER A C 1
ATOM 1605 O O . SER A 1 226 ? 19.732 -9.807 -11.299 1.00 84.44 226 SER A O 1
ATOM 1607 N N . GLY A 1 227 ? 19.367 -10.231 -13.477 1.00 82.06 227 GLY A N 1
ATOM 1608 C CA . GLY A 1 227 ? 19.795 -11.630 -13.424 1.00 82.06 227 GLY A CA 1
ATOM 1609 C C . GLY A 1 227 ? 18.709 -12.617 -12.991 1.00 82.06 227 GLY A C 1
ATOM 1610 O O . GLY A 1 227 ? 18.957 -13.817 -13.047 1.00 82.06 227 GLY A O 1
ATOM 1611 N N . MET A 1 228 ? 17.508 -12.153 -12.621 1.00 86.56 228 MET A N 1
ATOM 1612 C CA . MET A 1 228 ? 16.379 -13.041 -12.324 1.00 86.56 228 MET A CA 1
ATOM 1613 C C . MET A 1 228 ? 15.717 -13.531 -13.618 1.00 86.56 228 MET A C 1
ATOM 1615 O O . MET A 1 228 ? 15.389 -12.698 -14.466 1.00 86.56 228 MET A O 1
ATOM 1619 N N . PRO A 1 229 ? 15.496 -14.847 -13.790 1.00 84.38 229 PRO A N 1
ATOM 1620 C CA . PRO A 1 229 ? 14.756 -15.385 -14.934 1.00 84.38 229 PRO A CA 1
ATOM 1621 C C . PRO A 1 229 ? 13.229 -15.252 -14.776 1.00 84.38 229 PRO A C 1
ATOM 1623 O O . PRO A 1 229 ? 12.492 -15.401 -15.745 1.00 84.38 229 PRO A O 1
ATOM 1626 N N . SER A 1 230 ? 12.755 -14.986 -13.560 1.00 89.44 230 SER A N 1
ATOM 1627 C CA . SER A 1 230 ? 11.345 -14.888 -13.181 1.00 89.44 230 SER A CA 1
ATOM 1628 C C . SER A 1 230 ? 11.184 -13.903 -12.028 1.00 89.44 230 SER A C 1
ATOM 1630 O O . SER A 1 230 ? 12.146 -13.625 -11.310 1.00 89.44 230 SER A O 1
ATOM 1632 N N . VAL A 1 231 ? 9.971 -13.397 -11.824 1.00 93.62 231 VAL A N 1
ATOM 1633 C CA . VAL A 1 231 ? 9.633 -12.657 -10.603 1.00 93.62 231 VAL A CA 1
ATOM 1634 C C . VAL A 1 231 ? 9.471 -13.676 -9.481 1.00 93.62 231 VAL A C 1
ATOM 1636 O O . VAL A 1 231 ? 8.751 -14.663 -9.645 1.00 93.62 231 VAL A O 1
ATOM 1639 N N . LYS A 1 232 ? 10.172 -13.475 -8.366 1.00 94.38 232 LYS A N 1
ATOM 1640 C CA . LYS A 1 232 ? 10.035 -14.330 -7.186 1.00 94.38 232 LYS A CA 1
ATOM 1641 C C . LYS A 1 232 ? 8.804 -13.900 -6.400 1.00 94.38 232 LYS A C 1
ATOM 1643 O O . LYS A 1 232 ? 8.622 -12.703 -6.197 1.00 94.38 232 LYS A O 1
ATOM 1648 N N . VAL A 1 233 ? 8.013 -14.866 -5.944 1.00 95.75 233 VAL A N 1
ATOM 1649 C CA . VAL A 1 233 ? 6.870 -14.624 -5.062 1.00 95.75 233 VAL A CA 1
ATOM 1650 C C . VAL A 1 233 ? 7.194 -15.183 -3.681 1.00 95.75 233 VAL A C 1
ATOM 1652 O O . VAL A 1 233 ? 7.628 -16.330 -3.561 1.00 95.75 233 VAL A O 1
ATOM 1655 N N . LEU A 1 234 ? 7.016 -14.371 -2.646 1.00 96.19 234 LEU A N 1
ATOM 1656 C CA . LEU A 1 234 ? 7.200 -14.754 -1.246 1.00 96.19 234 LEU A CA 1
ATOM 1657 C C . LEU A 1 234 ? 5.935 -14.428 -0.454 1.00 96.19 234 LEU A C 1
ATOM 1659 O O . LEU A 1 234 ? 5.233 -13.475 -0.789 1.00 96.19 234 LEU A O 1
ATOM 1663 N N . ASN A 1 235 ? 5.679 -15.166 0.619 1.00 95.06 235 ASN A N 1
ATOM 1664 C CA . ASN A 1 235 ? 4.751 -14.710 1.654 1.00 95.06 235 ASN A CA 1
ATOM 1665 C C . ASN A 1 235 ? 5.393 -13.559 2.454 1.00 95.06 235 ASN A C 1
ATOM 1667 O O . ASN A 1 235 ? 6.610 -13.353 2.382 1.00 95.06 235 ASN A O 1
ATOM 1671 N N . LEU A 1 236 ? 4.599 -12.818 3.234 1.00 93.81 236 LEU A N 1
ATOM 1672 C CA . LEU A 1 236 ? 5.096 -11.696 4.049 1.00 93.81 236 LEU A CA 1
ATOM 1673 C C . LEU A 1 236 ? 6.191 -12.106 5.056 1.00 93.81 236 LEU A C 1
ATOM 1675 O O . LEU A 1 236 ? 7.099 -11.330 5.345 1.00 93.81 236 LEU A O 1
ATOM 1679 N N . ASP A 1 237 ? 6.167 -13.356 5.529 1.00 90.88 237 ASP A N 1
ATOM 1680 C CA . ASP A 1 237 ? 7.201 -13.936 6.399 1.00 90.88 237 ASP A CA 1
ATOM 1681 C C . ASP A 1 237 ? 8.507 -14.312 5.659 1.00 90.88 237 ASP A C 1
ATOM 1683 O O . ASP A 1 237 ? 9.497 -14.713 6.275 1.00 90.88 237 ASP A O 1
ATOM 1687 N N . GLY A 1 238 ? 8.531 -14.173 4.330 1.00 93.25 238 GLY A N 1
ATOM 1688 C CA . GLY A 1 238 ? 9.657 -14.505 3.464 1.00 93.25 238 GLY A CA 1
ATOM 1689 C C . GLY A 1 238 ? 9.745 -15.963 3.034 1.00 93.25 238 GLY A C 1
ATOM 1690 O O . GLY A 1 238 ? 10.718 -16.321 2.362 1.00 93.25 238 GLY A O 1
ATOM 1691 N N . SER A 1 239 ? 8.781 -16.804 3.405 1.00 93.62 239 SER A N 1
ATOM 1692 C CA . SER A 1 239 ? 8.691 -18.167 2.890 1.00 93.62 239 SER A CA 1
ATOM 1693 C C . SER A 1 239 ? 8.368 -18.165 1.392 1.00 93.62 239 SER A C 1
ATOM 1695 O O . SER A 1 239 ? 7.752 -17.243 0.855 1.00 93.62 239 SER A O 1
ATOM 1697 N N . ASP A 1 240 ? 8.854 -19.187 0.686 1.00 93.75 240 ASP A N 1
ATOM 1698 C CA . ASP A 1 240 ? 8.699 -19.286 -0.764 1.00 93.75 240 ASP A CA 1
ATOM 1699 C C . ASP A 1 240 ? 7.235 -19.535 -1.149 1.00 93.75 240 ASP A C 1
ATOM 1701 O O . ASP A 1 240 ? 6.650 -20.536 -0.740 1.00 93.75 240 ASP A O 1
ATOM 1705 N N . ALA A 1 241 ? 6.673 -18.653 -1.975 1.00 93.75 241 ALA A N 1
ATOM 1706 C CA . ALA A 1 241 ? 5.314 -18.757 -2.504 1.00 93.75 241 ALA A CA 1
ATOM 1707 C C . ALA A 1 241 ? 5.292 -19.024 -4.022 1.00 93.75 241 ALA A C 1
ATOM 1709 O O . ALA A 1 241 ? 4.234 -19.007 -4.650 1.00 93.75 241 ALA A O 1
ATOM 1710 N N . GLY A 1 242 ? 6.453 -19.292 -4.630 1.00 93.69 242 GLY A N 1
ATOM 1711 C CA . GLY A 1 242 ? 6.577 -19.643 -6.040 1.00 93.69 242 GLY A CA 1
ATOM 1712 C C . GLY A 1 242 ? 7.191 -18.537 -6.895 1.00 93.69 242 GLY A C 1
ATOM 1713 O O . GLY A 1 242 ? 8.020 -17.746 -6.445 1.00 93.69 242 GLY A O 1
ATOM 1714 N N . ASN A 1 243 ? 6.868 -18.538 -8.191 1.00 92.81 243 ASN A N 1
ATOM 1715 C CA . ASN A 1 243 ? 7.458 -17.619 -9.167 1.00 92.81 243 ASN A CA 1
ATOM 1716 C C . ASN A 1 243 ? 6.460 -17.287 -10.281 1.00 92.81 243 ASN A C 1
ATOM 1718 O O . ASN A 1 243 ? 5.752 -18.178 -10.750 1.00 92.81 243 ASN A O 1
ATOM 1722 N N . VAL A 1 244 ? 6.504 -16.053 -10.787 1.00 92.88 244 VAL A N 1
ATOM 1723 C CA . VAL A 1 244 ? 5.842 -15.664 -12.042 1.00 92.88 244 VAL A CA 1
ATOM 1724 C C . VAL A 1 244 ? 6.876 -15.705 -13.165 1.00 92.88 244 VAL A C 1
ATOM 1726 O O . VAL A 1 244 ? 7.853 -14.948 -13.174 1.00 92.88 244 VAL A O 1
ATOM 1729 N N . ALA A 1 245 ? 6.703 -16.642 -14.098 1.00 88.44 245 ALA A N 1
ATOM 1730 C CA . ALA A 1 245 ? 7.639 -16.851 -15.198 1.00 88.44 245 ALA A CA 1
ATOM 1731 C C . ALA A 1 245 ? 7.640 -15.654 -16.161 1.00 88.44 245 ALA A C 1
ATOM 1733 O O . ALA A 1 245 ? 6.578 -15.233 -16.610 1.00 88.44 245 ALA A O 1
ATOM 1734 N N . SER A 1 246 ? 8.827 -15.151 -16.522 1.00 83.94 246 SER A N 1
ATOM 1735 C CA . SER A 1 246 ? 8.995 -14.075 -17.507 1.00 83.94 246 SER A CA 1
ATOM 1736 C C . SER A 1 246 ? 9.587 -14.621 -18.815 1.00 83.94 246 SER A C 1
ATOM 1738 O O . SER A 1 246 ? 10.740 -15.061 -18.825 1.00 83.94 246 SER A O 1
ATOM 1740 N N . PRO A 1 247 ? 8.848 -14.577 -19.940 1.00 78.06 247 PRO A N 1
ATOM 1741 C CA . PRO A 1 247 ? 9.330 -15.092 -21.225 1.00 78.06 247 PRO A CA 1
ATOM 1742 C C . PRO A 1 247 ? 10.555 -14.361 -21.792 1.00 78.06 247 PRO A C 1
ATOM 1744 O O . PRO A 1 247 ? 11.317 -14.952 -22.555 1.00 78.06 247 PRO A O 1
ATOM 1747 N N . SER A 1 248 ? 10.766 -13.088 -21.437 1.00 66.62 248 SER A N 1
ATOM 1748 C CA . SER A 1 248 ? 11.874 -12.273 -21.960 1.00 66.62 248 SER A CA 1
ATOM 1749 C C . SER A 1 248 ? 13.159 -12.317 -21.117 1.00 66.62 248 SER A C 1
ATOM 1751 O O . SER A 1 248 ? 14.148 -11.684 -21.487 1.00 66.62 248 SER A O 1
ATOM 1753 N N . GLY A 1 249 ? 13.189 -13.095 -20.030 1.00 66.06 249 GLY A N 1
ATOM 1754 C CA . GLY A 1 249 ? 14.411 -13.416 -19.290 1.00 66.06 249 GLY A CA 1
ATOM 1755 C C . GLY A 1 249 ? 15.109 -12.247 -18.576 1.00 66.06 249 GLY A C 1
ATOM 1756 O O . GLY A 1 249 ? 14.520 -11.227 -18.224 1.00 66.06 249 GLY A O 1
ATOM 1757 N N . THR A 1 250 ? 16.399 -12.452 -18.292 1.00 65.00 250 THR A N 1
ATOM 1758 C CA . THR A 1 250 ? 17.184 -11.770 -17.252 1.00 65.00 250 THR A CA 1
ATOM 1759 C C . THR A 1 250 ? 17.385 -10.274 -17.498 1.00 65.00 250 THR A C 1
ATOM 1761 O O . THR A 1 250 ? 18.322 -9.897 -18.196 1.00 65.00 250 THR A O 1
ATOM 1764 N N . ASN A 1 251 ? 16.542 -9.420 -16.913 1.00 82.06 251 ASN A N 1
ATOM 1765 C CA . ASN A 1 251 ? 16.791 -8.000 -16.587 1.00 82.06 251 ASN A CA 1
ATOM 1766 C C . ASN A 1 251 ? 15.500 -7.320 -16.108 1.00 82.06 251 ASN A C 1
ATOM 1768 O O . ASN A 1 251 ? 15.139 -6.222 -16.543 1.00 82.06 251 ASN A O 1
ATOM 1772 N N . LEU A 1 252 ? 14.812 -7.988 -15.190 1.00 89.44 252 LEU A N 1
ATOM 1773 C CA . LEU A 1 252 ? 13.557 -7.505 -14.641 1.00 89.44 252 LEU A CA 1
ATOM 1774 C C . LEU A 1 252 ? 13.811 -6.221 -13.835 1.00 89.44 252 LEU A C 1
ATOM 1776 O O . LEU A 1 252 ? 14.900 -6.045 -13.264 1.00 89.44 252 LEU A O 1
ATOM 1780 N N . ARG A 1 253 ? 12.870 -5.273 -13.890 1.00 91.25 253 ARG A N 1
ATOM 1781 C CA . ARG A 1 253 ? 13.018 -3.965 -13.240 1.00 91.25 253 ARG A CA 1
ATOM 1782 C C . ARG A 1 253 ? 11.945 -3.722 -12.207 1.00 91.25 253 ARG A C 1
ATOM 1784 O O . ARG A 1 253 ? 12.223 -3.931 -11.043 1.00 91.25 253 ARG A O 1
ATOM 1791 N N . SER A 1 254 ? 10.777 -3.267 -12.618 1.00 93.38 254 SER A N 1
ATOM 1792 C CA . SER A 1 254 ? 9.699 -2.885 -11.712 1.00 93.38 254 SER A CA 1
ATOM 1793 C C . SER A 1 254 ? 8.451 -3.687 -12.042 1.00 93.38 254 SER A C 1
ATOM 1795 O O . SER A 1 254 ? 8.218 -4.027 -13.206 1.00 93.38 254 SER A O 1
ATOM 1797 N N . THR A 1 255 ? 7.697 -3.992 -10.997 1.00 94.56 255 THR A N 1
ATOM 1798 C CA . THR A 1 255 ? 6.447 -4.745 -10.991 1.00 94.56 255 THR A CA 1
ATOM 1799 C C . THR A 1 255 ? 5.313 -3.845 -10.513 1.00 94.56 255 THR A C 1
ATOM 1801 O O . THR A 1 255 ? 5.559 -2.939 -9.716 1.00 94.56 255 THR A O 1
ATOM 1804 N N . ALA A 1 256 ? 4.095 -4.085 -10.991 1.00 94.69 256 ALA A N 1
ATOM 1805 C CA . ALA A 1 256 ? 2.887 -3.406 -10.526 1.00 94.69 256 ALA A CA 1
ATOM 1806 C C . ALA A 1 256 ? 1.655 -4.291 -10.734 1.00 94.69 256 ALA A C 1
ATOM 1808 O O . ALA A 1 256 ? 1.641 -5.115 -11.648 1.00 94.69 256 ALA A O 1
ATOM 1809 N N . PHE A 1 257 ? 0.630 -4.075 -9.914 1.00 92.56 257 PHE A N 1
ATOM 1810 C CA . PHE A 1 257 ? -0.696 -4.661 -10.085 1.00 92.56 257 PHE A CA 1
ATOM 1811 C C . PHE A 1 257 ? -1.692 -3.573 -10.478 1.00 92.56 257 PHE A C 1
ATOM 1813 O O . PHE A 1 257 ? -1.620 -2.457 -9.971 1.00 92.56 257 PHE A O 1
ATOM 1820 N N . GLY A 1 258 ? -2.579 -3.870 -11.421 1.00 85.56 258 GLY A N 1
ATOM 1821 C CA . GLY A 1 258 ? -3.723 -3.027 -11.751 1.00 85.56 258 GLY A CA 1
ATOM 1822 C C . GLY A 1 258 ? -4.891 -3.242 -10.785 1.00 85.56 258 GLY A C 1
ATOM 1823 O O . GLY A 1 258 ? -4.922 -4.256 -10.090 1.00 85.56 258 GLY A O 1
ATOM 1824 N N . PRO A 1 259 ? -5.887 -2.339 -10.789 1.00 79.19 259 PRO A N 1
ATOM 1825 C CA . PRO A 1 259 ? -7.061 -2.436 -9.914 1.00 79.19 259 PRO A CA 1
ATOM 1826 C C . PRO A 1 259 ? -7.904 -3.697 -10.166 1.00 79.19 259 PRO A C 1
ATOM 1828 O O . PRO A 1 259 ? -8.547 -4.200 -9.257 1.00 79.19 259 PRO A O 1
ATOM 1831 N N . ALA A 1 260 ? -7.860 -4.251 -11.383 1.00 78.12 260 ALA A N 1
ATOM 1832 C CA . ALA A 1 260 ? -8.529 -5.506 -11.731 1.00 78.12 260 ALA A CA 1
ATOM 1833 C C . ALA A 1 260 ? -7.698 -6.768 -11.405 1.00 78.12 260 ALA A C 1
ATOM 1835 O O . ALA A 1 260 ? -8.105 -7.872 -11.757 1.00 78.12 260 ALA A O 1
ATOM 1836 N N . GLY A 1 261 ? -6.517 -6.618 -10.790 1.00 83.75 261 GLY A N 1
ATOM 1837 C CA . GLY A 1 261 ? -5.598 -7.716 -10.465 1.00 83.75 261 GLY A CA 1
ATOM 1838 C C . GLY A 1 261 ? -4.607 -8.088 -11.573 1.00 83.75 261 GLY A C 1
ATOM 1839 O O . GLY A 1 261 ? -3.778 -8.977 -11.388 1.00 83.75 261 GLY A O 1
ATOM 1840 N N . ASP A 1 262 ? -4.634 -7.406 -12.721 1.00 88.25 262 ASP A N 1
ATOM 1841 C CA . ASP A 1 262 ? -3.642 -7.602 -13.782 1.00 88.25 262 ASP A CA 1
ATOM 1842 C C . ASP A 1 262 ? -2.223 -7.303 -13.296 1.00 88.25 262 ASP A C 1
ATOM 1844 O O . ASP A 1 262 ? -1.965 -6.273 -12.673 1.00 88.25 262 ASP A O 1
ATOM 1848 N N . PHE A 1 263 ? -1.274 -8.163 -13.650 1.00 92.62 263 PHE A N 1
ATOM 1849 C CA . PHE A 1 263 ? 0.121 -8.000 -13.267 1.00 92.62 263 PHE A CA 1
ATOM 1850 C C . PHE A 1 263 ? 0.952 -7.460 -14.429 1.00 92.62 263 PHE A C 1
ATOM 1852 O O . PHE A 1 263 ? 0.914 -7.983 -15.545 1.00 92.62 263 PHE A O 1
ATOM 1859 N N . TYR A 1 264 ? 1.760 -6.438 -14.154 1.00 93.38 264 TYR A N 1
ATOM 1860 C CA . TYR A 1 264 ? 2.610 -5.770 -15.132 1.00 93.38 264 TYR A CA 1
ATOM 1861 C C . TYR A 1 264 ? 4.074 -5.806 -14.707 1.00 93.38 264 TYR A C 1
ATOM 1863 O O . TYR A 1 264 ? 4.429 -5.539 -13.557 1.00 93.38 264 TYR A O 1
ATOM 1871 N N . LEU A 1 265 ? 4.952 -6.079 -15.670 1.00 92.56 265 LEU A N 1
ATOM 1872 C CA . LEU A 1 265 ? 6.394 -6.151 -15.458 1.00 92.56 265 LEU A CA 1
ATOM 1873 C C . LEU A 1 265 ? 7.139 -5.337 -16.509 1.00 92.56 265 LEU A C 1
ATOM 1875 O O . LEU A 1 265 ? 6.982 -5.526 -17.716 1.00 92.56 265 LEU A O 1
ATOM 1879 N N . SER A 1 266 ? 8.031 -4.472 -16.041 1.00 90.56 266 SER A N 1
ATOM 1880 C CA . SER A 1 266 ? 8.974 -3.746 -16.886 1.00 90.56 266 SER A CA 1
ATOM 1881 C C . SER A 1 266 ? 10.335 -4.442 -16.938 1.00 90.56 266 SER A C 1
ATOM 1883 O O . SER A 1 266 ? 10.746 -5.173 -16.031 1.00 90.56 266 SER A O 1
ATOM 1885 N N . SER A 1 267 ? 11.054 -4.239 -18.040 1.00 86.06 267 SER A N 1
ATOM 1886 C CA . SER A 1 267 ? 12.367 -4.840 -18.279 1.00 86.06 267 SER A CA 1
ATOM 1887 C C . SER A 1 267 ? 13.329 -3.842 -18.917 1.00 86.06 267 SER A C 1
ATOM 1889 O O . SER A 1 267 ? 12.950 -2.956 -19.687 1.00 86.06 267 SER A O 1
ATOM 1891 N N . PHE A 1 268 ? 14.615 -4.000 -18.615 1.00 81.69 268 PHE A N 1
ATOM 1892 C CA . PHE A 1 268 ? 15.665 -3.149 -19.166 1.00 81.69 268 PHE A CA 1
ATOM 1893 C C . PHE A 1 268 ? 16.150 -3.650 -20.532 1.00 81.69 268 PHE A C 1
ATOM 1895 O O . PHE A 1 268 ? 16.280 -4.852 -20.737 1.00 81.69 268 PHE A O 1
ATOM 1902 N N . GLY A 1 269 ? 16.475 -2.730 -21.451 1.00 73.88 269 GLY A N 1
ATOM 1903 C CA . GLY A 1 269 ? 16.946 -3.068 -22.804 1.00 73.88 269 GLY A CA 1
ATOM 1904 C C . GLY A 1 269 ? 16.017 -2.635 -23.944 1.00 73.88 269 GLY A C 1
ATOM 1905 O O . GLY A 1 269 ? 16.297 -2.939 -25.098 1.00 73.88 269 GLY A O 1
ATOM 1906 N N . GLY A 1 270 ? 14.939 -1.901 -23.645 1.00 64.75 270 GLY A N 1
ATOM 1907 C CA . GLY A 1 270 ? 14.093 -1.243 -24.655 1.00 64.75 270 GLY A CA 1
ATOM 1908 C C . GLY A 1 270 ? 13.047 -2.133 -25.335 1.00 64.75 270 GLY A C 1
ATOM 1909 O O . GLY A 1 270 ? 12.379 -1.662 -26.259 1.00 64.75 270 GLY A O 1
ATOM 1910 N N . GLY A 1 271 ? 12.897 -3.379 -24.877 1.00 72.88 271 GLY A N 1
ATOM 1911 C CA . GLY A 1 271 ? 11.764 -4.240 -25.219 1.00 72.88 271 GLY A CA 1
ATOM 1912 C C . GLY A 1 271 ? 10.447 -3.764 -24.586 1.00 72.88 271 GLY A C 1
ATOM 1913 O O . GLY A 1 271 ? 10.472 -2.859 -23.745 1.00 72.88 271 GLY A O 1
ATOM 1914 N N . PRO A 1 272 ? 9.311 -4.351 -25.001 1.00 77.88 272 PRO A N 1
ATOM 1915 C CA . PRO A 1 272 ? 8.010 -4.053 -24.414 1.00 77.88 272 PRO A CA 1
ATOM 1916 C C . PRO A 1 272 ? 7.970 -4.438 -22.930 1.00 77.88 272 PRO A C 1
ATOM 1918 O O . PRO A 1 272 ? 8.759 -5.264 -22.461 1.00 77.88 272 PRO A O 1
ATOM 1921 N N . GLY A 1 273 ? 7.025 -3.849 -22.199 1.00 84.31 273 GLY A N 1
ATOM 1922 C CA . GLY A 1 273 ? 6.574 -4.401 -20.928 1.00 84.31 273 GLY A CA 1
ATOM 1923 C C . GLY A 1 273 ? 5.960 -5.788 -21.121 1.00 84.31 273 GLY A C 1
ATOM 1924 O O . GLY A 1 273 ? 5.839 -6.297 -22.235 1.00 84.31 273 GLY A O 1
ATOM 1925 N N . GLN A 1 274 ? 5.582 -6.422 -20.027 1.00 89.50 274 GLN A N 1
ATOM 1926 C CA . GLN A 1 274 ? 4.946 -7.732 -20.020 1.00 89.50 274 GLN A CA 1
ATOM 1927 C C . GLN A 1 274 ? 3.698 -7.667 -19.143 1.00 89.50 274 GLN A C 1
ATOM 1929 O O . GLN A 1 274 ? 3.712 -6.960 -18.133 1.00 89.50 274 GLN A O 1
ATOM 1934 N N . HIS A 1 275 ? 2.654 -8.392 -19.533 1.00 91.88 275 HIS A N 1
ATOM 1935 C CA . HIS A 1 275 ? 1.353 -8.392 -18.869 1.00 91.88 275 HIS A CA 1
ATOM 1936 C C . HIS A 1 275 ? 0.850 -9.823 -18.646 1.00 91.88 275 HIS A C 1
ATOM 1938 O O . HIS A 1 275 ? 1.057 -10.716 -19.478 1.00 91.88 275 HIS A O 1
ATOM 1944 N N . TRP A 1 276 ? 0.237 -10.032 -17.485 1.00 92.81 276 TRP A N 1
ATOM 1945 C CA . TRP A 1 276 ? -0.456 -11.245 -17.081 1.00 92.81 276 TRP A CA 1
ATOM 1946 C C . TRP A 1 276 ? -1.837 -10.861 -16.566 1.00 92.81 276 TRP A C 1
ATOM 1948 O O . TRP A 1 276 ? -1.995 -9.831 -15.911 1.00 92.81 276 TRP A O 1
ATOM 1958 N N . ASN A 1 277 ? -2.805 -11.731 -16.816 1.00 87.62 277 ASN A N 1
ATOM 1959 C CA . ASN A 1 277 ? -4.154 -11.572 -16.292 1.00 87.62 277 ASN A CA 1
ATOM 1960 C C . ASN A 1 277 ? -4.200 -11.782 -14.758 1.00 87.62 277 ASN A C 1
ATOM 1962 O O . ASN A 1 277 ? -3.199 -12.214 -14.174 1.00 87.62 277 ASN A O 1
ATOM 1966 N N . PRO A 1 278 ? -5.354 -11.559 -14.100 1.00 85.56 278 PRO A N 1
ATOM 1967 C CA . PRO A 1 278 ? -5.477 -11.703 -12.643 1.00 85.56 278 PRO A CA 1
ATOM 1968 C C . PRO A 1 278 ? -5.155 -13.109 -12.115 1.00 85.56 278 PRO A C 1
ATOM 1970 O O . PRO A 1 278 ? -4.668 -13.277 -11.005 1.00 85.56 278 PRO A O 1
ATOM 1973 N N . GLY A 1 279 ? -5.326 -14.143 -12.946 1.00 82.38 279 GLY A N 1
ATOM 1974 C CA . GLY A 1 279 ? -4.894 -15.512 -12.639 1.00 82.38 279 GLY A CA 1
ATOM 1975 C C . GLY A 1 279 ? -3.387 -15.758 -12.805 1.00 82.38 279 GLY A C 1
ATOM 1976 O O . GLY A 1 279 ? -2.961 -16.914 -12.799 1.00 82.38 279 GLY A O 1
ATOM 1977 N N . LEU A 1 280 ? -2.587 -14.706 -13.015 1.00 87.56 280 LEU A N 1
ATOM 1978 C CA . LEU A 1 280 ? -1.152 -14.740 -13.316 1.00 87.56 280 LEU A CA 1
ATOM 1979 C C . LEU A 1 280 ? -0.793 -15.601 -14.539 1.00 87.56 280 LEU A C 1
ATOM 1981 O O . LEU A 1 280 ? 0.320 -16.129 -14.643 1.00 87.56 280 LEU A O 1
ATOM 1985 N N . ALA A 1 281 ? -1.708 -15.726 -15.503 1.00 88.25 281 ALA A N 1
ATOM 1986 C CA . ALA A 1 281 ? -1.414 -16.323 -16.799 1.00 88.25 281 ALA A CA 1
ATOM 1987 C C . ALA A 1 281 ? -0.883 -15.251 -17.757 1.00 88.25 281 ALA A C 1
ATOM 1989 O O . ALA A 1 281 ? -1.456 -14.170 -17.876 1.00 88.25 281 ALA A O 1
ATOM 1990 N N . TYR A 1 282 ? 0.230 -15.551 -18.432 1.00 90.25 282 TYR A N 1
ATOM 1991 C CA . TYR A 1 282 ? 0.892 -14.601 -19.327 1.00 90.25 282 TYR A CA 1
ATOM 1992 C C . TYR A 1 282 ? 0.011 -14.280 -20.533 1.00 90.25 282 TYR A C 1
ATOM 1994 O O . TYR A 1 282 ? -0.332 -15.192 -21.288 1.00 90.25 282 TYR A O 1
ATOM 2002 N N . ASP A 1 283 ? -0.302 -12.999 -20.719 1.00 87.31 283 ASP A N 1
ATOM 2003 C CA . ASP A 1 283 ? -1.167 -12.524 -21.801 1.00 87.31 283 ASP A CA 1
ATOM 2004 C C . ASP A 1 283 ? -0.343 -12.012 -22.994 1.00 87.31 283 ASP A C 1
ATOM 2006 O O . ASP A 1 283 ? -0.661 -12.272 -24.155 1.00 87.31 283 ASP A O 1
ATOM 2010 N N . GLY A 1 284 ? 0.814 -11.389 -22.736 1.00 87.38 284 GLY A N 1
ATOM 2011 C CA . GLY A 1 284 ? 1.720 -10.996 -23.812 1.00 87.38 284 GLY A CA 1
ATOM 2012 C C . GLY A 1 284 ? 2.643 -9.818 -23.508 1.00 87.38 284 GLY A C 1
ATOM 2013 O O . GLY A 1 284 ? 2.779 -9.371 -22.364 1.00 87.38 284 GLY A O 1
ATOM 2014 N N . PRO A 1 285 ? 3.352 -9.319 -24.538 1.00 86.44 285 PRO A N 1
ATOM 2015 C CA . PRO A 1 285 ? 4.081 -8.063 -24.452 1.00 86.44 285 PRO A CA 1
ATOM 2016 C C . PRO A 1 285 ? 3.116 -6.870 -24.392 1.00 86.44 285 PRO A C 1
ATOM 2018 O O . PRO A 1 285 ? 2.122 -6.824 -25.107 1.00 86.44 285 PRO A O 1
ATOM 2021 N N . PHE A 1 286 ? 3.479 -5.859 -23.610 1.00 83.94 286 PHE A N 1
ATOM 2022 C CA . PHE A 1 286 ? 2.683 -4.670 -23.323 1.00 83.94 286 PHE A CA 1
ATOM 2023 C C . PHE A 1 286 ? 3.445 -3.381 -23.678 1.00 83.94 286 PHE A C 1
ATOM 2025 O O . PHE A 1 286 ? 4.661 -3.294 -23.511 1.00 83.94 286 PHE A O 1
ATOM 2032 N N . GLY A 1 287 ? 2.751 -2.350 -24.162 1.00 72.44 287 GLY A N 1
ATOM 2033 C CA . GLY A 1 287 ? 3.326 -1.012 -24.365 1.00 72.44 287 GLY A CA 1
ATOM 2034 C C . GLY A 1 287 ? 4.233 -0.819 -25.594 1.00 72.44 287 GLY A C 1
ATOM 2035 O O . GLY A 1 287 ? 4.819 0.250 -25.767 1.00 72.44 287 GLY A O 1
ATOM 2036 N N . GLY A 1 288 ? 4.336 -1.818 -26.479 1.00 70.94 288 GLY A N 1
ATOM 2037 C CA . GLY A 1 288 ? 5.087 -1.726 -27.739 1.00 70.94 288 GLY A CA 1
ATOM 2038 C C . GLY A 1 288 ? 6.618 -1.648 -27.588 1.00 70.94 288 GLY A C 1
ATOM 2039 O O . GLY A 1 288 ? 7.174 -1.648 -26.494 1.00 70.94 288 GLY A O 1
ATOM 2040 N N . GLY A 1 289 ? 7.341 -1.633 -28.715 1.00 69.75 289 GLY A N 1
ATOM 2041 C CA . GLY A 1 289 ? 8.805 -1.499 -28.731 1.00 69.75 289 GLY A CA 1
ATOM 2042 C C . GLY A 1 289 ? 9.273 -0.040 -28.653 1.00 69.75 289 GLY A C 1
ATOM 2043 O O . GLY A 1 289 ? 8.563 0.865 -29.080 1.00 69.75 289 GLY A O 1
ATOM 2044 N N . GLY A 1 290 ? 10.498 0.197 -28.166 1.00 72.44 290 GLY A N 1
ATOM 2045 C CA . GLY A 1 290 ? 11.110 1.538 -28.179 1.00 72.44 290 GLY A CA 1
ATOM 2046 C C . GLY A 1 290 ? 10.953 2.345 -26.885 1.00 72.44 290 GLY A C 1
ATOM 2047 O O . GLY A 1 290 ? 11.274 3.532 -26.859 1.00 72.44 290 GLY A O 1
ATOM 2048 N N . LEU A 1 291 ? 10.558 1.698 -25.785 1.00 78.56 291 LEU A N 1
ATOM 2049 C CA . LEU A 1 291 ? 10.387 2.314 -24.461 1.00 78.56 291 LEU A CA 1
ATOM 2050 C C . LEU A 1 291 ? 11.696 2.778 -23.798 1.00 78.56 291 LEU A C 1
ATOM 2052 O O . LEU A 1 291 ? 11.673 3.235 -22.662 1.00 78.56 291 LEU A O 1
ATOM 2056 N N . GLY A 1 292 ? 12.853 2.666 -24.461 1.00 76.25 292 GLY A N 1
ATOM 2057 C CA . GLY A 1 292 ? 14.100 3.288 -23.999 1.00 76.25 292 GLY A CA 1
ATOM 2058 C C . GLY A 1 292 ? 14.514 2.886 -22.577 1.00 76.25 292 GLY A C 1
ATOM 2059 O O . GLY A 1 292 ? 14.794 3.752 -21.754 1.00 76.25 292 GLY A O 1
ATOM 2060 N N . SER A 1 293 ? 14.548 1.580 -22.290 1.00 85.38 293 SER A N 1
ATOM 2061 C CA . SER A 1 293 ? 14.785 1.012 -20.951 1.00 85.38 293 SER A CA 1
ATOM 2062 C C . SER A 1 293 ? 13.719 1.408 -19.923 1.00 85.38 293 SER A C 1
ATOM 2064 O O . SER A 1 293 ? 13.895 2.354 -19.152 1.00 85.38 293 SER A O 1
ATOM 2066 N N . ALA A 1 294 ? 12.641 0.623 -19.893 1.00 86.94 294 ALA A N 1
ATOM 2067 C CA . ALA A 1 294 ? 11.576 0.728 -18.905 1.00 86.94 294 ALA A CA 1
ATOM 2068 C C . ALA A 1 294 ? 12.108 0.358 -17.509 1.00 86.94 294 ALA A C 1
ATOM 2070 O O . ALA A 1 294 ? 12.526 -0.777 -17.272 1.00 86.94 294 ALA A O 1
ATOM 2071 N N . PHE A 1 295 ? 12.151 1.340 -16.609 1.00 89.25 295 PHE A N 1
ATOM 2072 C CA . PHE A 1 295 ? 12.706 1.189 -15.258 1.00 89.25 295 PHE A CA 1
ATOM 2073 C C . PHE A 1 295 ? 11.638 1.125 -14.172 1.00 89.25 295 PHE A C 1
ATOM 2075 O O . PHE A 1 295 ? 11.853 0.471 -13.157 1.00 89.25 295 PHE A O 1
ATOM 2082 N N . GLY A 1 296 ? 10.513 1.799 -14.399 1.00 91.62 296 GLY A N 1
ATOM 2083 C CA . GLY A 1 296 ? 9.369 1.824 -13.502 1.00 91.62 296 GLY A CA 1
ATOM 2084 C C . GLY A 1 296 ? 8.100 1.446 -14.253 1.00 91.62 296 GLY A C 1
ATOM 2085 O O . GLY A 1 296 ? 7.946 1.825 -15.417 1.00 91.62 296 GLY A O 1
ATOM 2086 N N . VAL A 1 297 ? 7.208 0.725 -13.587 1.00 94.38 297 VAL A N 1
ATOM 2087 C CA . VAL A 1 297 ? 5.822 0.529 -14.008 1.00 94.38 297 VAL A CA 1
ATOM 2088 C C . VAL A 1 297 ? 4.915 0.765 -12.808 1.00 94.38 297 VAL A C 1
ATOM 2090 O O . VAL A 1 297 ? 5.260 0.389 -11.693 1.00 94.38 297 VAL A O 1
ATOM 2093 N N . THR A 1 298 ? 3.784 1.418 -13.033 1.00 95.31 298 THR A N 1
ATOM 2094 C CA . THR A 1 298 ? 2.715 1.593 -12.046 1.00 95.31 298 THR A CA 1
ATOM 2095 C C . THR A 1 298 ? 1.380 1.679 -12.780 1.00 95.31 298 THR A C 1
ATOM 2097 O O . THR A 1 298 ? 1.349 1.727 -14.013 1.00 95.31 298 THR A O 1
ATOM 2100 N N . THR A 1 299 ? 0.286 1.678 -12.043 1.00 93.44 299 THR A N 1
ATOM 2101 C CA . THR A 1 299 ? -1.082 1.707 -12.555 1.00 93.44 299 THR A CA 1
ATOM 2102 C C . THR A 1 299 ? -1.837 2.817 -11.842 1.00 93.44 299 THR A C 1
ATOM 2104 O O . THR A 1 299 ? -1.572 3.117 -10.683 1.00 93.44 299 THR A O 1
ATOM 2107 N N . ARG A 1 300 ? -2.734 3.473 -12.567 1.00 89.31 300 ARG A N 1
ATOM 2108 C CA . ARG A 1 300 ? -3.684 4.443 -12.022 1.00 89.31 300 ARG A CA 1
ATOM 2109 C C . ARG A 1 300 ? -4.931 3.739 -11.501 1.00 89.31 300 ARG A C 1
ATOM 2111 O O . ARG A 1 300 ? -5.218 2.620 -11.936 1.00 89.31 300 ARG A O 1
ATOM 2118 N N . SER A 1 301 ? -5.708 4.416 -10.659 1.00 83.94 301 SER A N 1
ATOM 2119 C CA . SER A 1 301 ? -7.011 3.915 -10.192 1.00 83.94 301 SER A CA 1
ATOM 2120 C C . SER A 1 301 ? -7.982 3.710 -11.360 1.00 83.94 301 SER A C 1
ATOM 2122 O O . SER A 1 301 ? -8.734 2.743 -11.401 1.00 83.94 301 SER A O 1
ATOM 2124 N N . THR A 1 302 ? -7.857 4.532 -12.405 1.00 81.12 302 THR A N 1
ATOM 2125 C CA . THR A 1 302 ? -8.568 4.372 -13.689 1.00 81.12 302 THR A CA 1
ATOM 2126 C C . THR A 1 302 ? -8.174 3.125 -14.496 1.00 81.12 302 THR A C 1
ATOM 2128 O O . THR A 1 302 ? -8.779 2.849 -15.533 1.00 81.12 302 THR A O 1
ATOM 2131 N N . GLY A 1 303 ? -7.137 2.395 -14.078 1.00 84.25 303 GLY A N 1
ATOM 2132 C CA . GLY A 1 303 ? -6.589 1.245 -14.793 1.00 84.25 303 GLY A CA 1
ATOM 2133 C C . GLY A 1 303 ? -5.511 1.585 -15.823 1.00 84.25 303 GLY A C 1
ATOM 2134 O O . GLY A 1 303 ? -4.902 0.673 -16.382 1.00 84.25 303 GLY A O 1
ATOM 2135 N N . ASP A 1 304 ? -5.231 2.866 -16.071 1.00 91.81 304 ASP A N 1
ATOM 2136 C CA . ASP A 1 304 ? -4.160 3.261 -16.988 1.00 91.81 304 ASP A CA 1
ATOM 2137 C C . ASP A 1 304 ? -2.795 2.774 -16.487 1.00 91.81 304 ASP A C 1
ATOM 2139 O O . ASP A 1 304 ? -2.412 2.991 -15.338 1.00 91.81 304 ASP A O 1
ATOM 2143 N N . VAL A 1 305 ? -2.028 2.146 -17.375 1.00 93.31 305 VAL A N 1
ATOM 2144 C CA . VAL A 1 305 ? -0.703 1.605 -17.072 1.00 93.31 305 VAL A CA 1
ATOM 2145 C C . VAL A 1 305 ? 0.353 2.621 -17.474 1.00 93.31 305 VAL A C 1
ATOM 2147 O O . VAL A 1 305 ? 0.403 3.091 -18.615 1.00 93.31 305 VAL A O 1
ATOM 2150 N N . ILE A 1 306 ? 1.236 2.942 -16.537 1.00 94.81 306 ILE A N 1
ATOM 2151 C CA . ILE A 1 306 ? 2.274 3.951 -16.697 1.00 94.81 306 ILE A CA 1
ATOM 2152 C C . ILE A 1 306 ? 3.635 3.271 -16.722 1.00 94.81 306 ILE A C 1
ATOM 2154 O O . ILE A 1 306 ? 4.012 2.586 -15.775 1.00 94.81 306 ILE A O 1
ATOM 2158 N N . ILE A 1 307 ? 4.411 3.497 -17.783 1.00 93.50 307 ILE A N 1
ATOM 2159 C CA . ILE A 1 307 ? 5.779 2.982 -17.902 1.00 93.50 307 ILE A CA 1
ATOM 2160 C C . ILE A 1 307 ? 6.768 4.137 -17.968 1.00 93.50 307 ILE A C 1
ATOM 2162 O O . ILE A 1 307 ? 6.733 4.951 -18.891 1.00 93.50 307 ILE A O 1
ATOM 2166 N N . ALA A 1 308 ? 7.704 4.173 -17.024 1.00 92.56 308 ALA A N 1
ATOM 2167 C CA . ALA A 1 308 ? 8.739 5.189 -16.945 1.00 92.56 308 ALA A CA 1
ATOM 2168 C C . ALA A 1 308 ? 10.030 4.751 -17.657 1.00 92.56 308 ALA A C 1
ATOM 2170 O O . ALA A 1 308 ? 10.616 3.704 -17.360 1.00 92.56 308 ALA A O 1
ATOM 2171 N N . SER A 1 309 ? 10.493 5.586 -18.586 1.00 90.56 309 SER A N 1
ATOM 2172 C CA . SER A 1 309 ? 11.647 5.341 -19.448 1.00 90.56 309 SER A CA 1
ATOM 2173 C C . SER A 1 309 ? 12.864 6.146 -19.017 1.00 90.56 309 SER A C 1
ATOM 2175 O O . SER A 1 309 ? 12.853 7.379 -19.009 1.00 90.56 309 SER A O 1
ATOM 2177 N N . GLN A 1 310 ? 13.962 5.449 -18.733 1.00 87.25 310 GLN A N 1
ATOM 2178 C CA . GLN A 1 310 ? 15.207 6.107 -18.353 1.00 87.25 310 GLN A CA 1
ATOM 2179 C C . GLN A 1 310 ? 15.870 6.838 -19.527 1.00 87.25 310 GLN A C 1
ATOM 2181 O O . GLN A 1 310 ? 16.319 7.969 -19.349 1.00 87.25 310 GLN A O 1
ATOM 2186 N N . ASN A 1 311 ? 15.959 6.215 -20.707 1.00 86.25 311 ASN A N 1
ATOM 2187 C CA . ASN A 1 311 ? 16.706 6.793 -21.831 1.00 86.25 311 ASN A CA 1
ATOM 2188 C C . ASN A 1 311 ? 15.925 7.905 -22.528 1.00 86.25 311 ASN A C 1
ATOM 2190 O O . ASN A 1 311 ? 16.534 8.827 -23.065 1.00 86.25 311 ASN A O 1
ATOM 2194 N N . ASN A 1 312 ? 14.593 7.826 -22.506 1.00 87.19 312 ASN A N 1
ATOM 2195 C CA . ASN A 1 312 ? 13.745 8.818 -23.158 1.00 87.19 312 ASN A CA 1
ATOM 2196 C C . ASN A 1 312 ? 13.370 9.970 -22.212 1.00 87.19 312 ASN A C 1
ATOM 2198 O O . ASN A 1 312 ? 12.766 10.937 -22.665 1.00 87.19 312 ASN A O 1
ATOM 2202 N N . ALA A 1 313 ? 13.728 9.877 -20.922 1.00 89.56 313 ALA A N 1
ATOM 2203 C CA . ALA A 1 313 ? 13.393 10.859 -19.887 1.00 89.56 313 ALA A CA 1
ATOM 2204 C C . ALA A 1 313 ? 11.896 11.230 -19.889 1.00 89.56 313 ALA A C 1
ATOM 2206 O O . ALA A 1 313 ? 11.517 12.397 -19.796 1.00 89.56 313 ALA A O 1
ATOM 2207 N N . ALA A 1 314 ? 11.045 10.217 -20.033 1.00 91.94 314 ALA A N 1
ATOM 2208 C CA . ALA A 1 314 ? 9.602 10.355 -20.170 1.00 91.94 314 ALA A CA 1
ATOM 2209 C C . ALA A 1 314 ? 8.896 9.159 -19.528 1.00 91.94 314 ALA A C 1
ATOM 2211 O O . ALA A 1 314 ? 9.494 8.088 -19.399 1.00 91.94 314 ALA A O 1
ATOM 2212 N N . TYR A 1 315 ? 7.621 9.315 -19.179 1.00 93.75 315 TYR A N 1
ATOM 2213 C CA . TYR A 1 315 ? 6.735 8.174 -18.964 1.00 93.75 315 TYR A CA 1
ATOM 2214 C C . TYR A 1 315 ? 5.672 8.093 -20.058 1.00 93.75 315 TYR A C 1
ATOM 2216 O O . TYR A 1 315 ? 5.320 9.087 -20.695 1.00 93.75 315 TYR A O 1
ATOM 2224 N N . TYR A 1 316 ? 5.196 6.880 -20.295 1.00 93.62 316 TYR A N 1
ATOM 2225 C CA . TYR A 1 316 ? 4.225 6.528 -21.320 1.00 93.62 316 TYR A CA 1
ATOM 2226 C C . TYR A 1 316 ? 2.972 5.998 -20.637 1.00 93.62 316 TYR A C 1
ATOM 2228 O O . TYR A 1 316 ? 3.079 5.203 -19.707 1.00 93.62 316 TYR A O 1
ATOM 2236 N N . VAL A 1 317 ? 1.812 6.446 -21.103 1.00 94.19 317 VAL A N 1
ATOM 2237 C CA . VAL A 1 317 ? 0.496 6.058 -20.599 1.00 94.19 317 VAL A CA 1
ATOM 2238 C C . VAL A 1 317 ? -0.156 5.141 -21.620 1.00 94.19 317 VAL A C 1
ATOM 2240 O O . VAL A 1 317 ? -0.259 5.495 -22.801 1.00 94.19 317 VAL A O 1
ATOM 2243 N N . PHE A 1 318 ? -0.610 3.988 -21.154 1.00 92.75 318 PHE A N 1
ATOM 2244 C CA . PHE A 1 318 ? -1.318 2.988 -21.937 1.00 92.75 318 PHE A CA 1
ATOM 2245 C C . PHE A 1 318 ? -2.657 2.678 -21.273 1.00 92.75 318 PHE A C 1
ATOM 2247 O O . PHE A 1 318 ? -2.759 2.710 -20.050 1.00 92.75 318 PHE A O 1
ATOM 2254 N N . ALA A 1 319 ? -3.673 2.369 -22.070 1.00 89.50 319 ALA A N 1
ATOM 2255 C CA . ALA A 1 319 ? -4.866 1.708 -21.552 1.00 89.50 319 ALA A CA 1
ATOM 2256 C C . ALA A 1 319 ? -4.534 0.256 -21.149 1.00 89.50 319 ALA A C 1
ATOM 2258 O O . ALA A 1 319 ? -3.506 -0.285 -21.567 1.00 89.50 319 ALA A O 1
ATOM 2259 N N . GLN A 1 320 ? -5.413 -0.378 -20.368 1.00 84.25 320 GLN A N 1
ATOM 2260 C CA . GLN A 1 320 ? -5.256 -1.775 -19.928 1.00 84.25 320 GLN A CA 1
ATOM 2261 C C . GLN A 1 320 ? -5.096 -2.759 -21.095 1.00 84.25 320 GLN A C 1
ATOM 2263 O O . GLN A 1 320 ? -4.338 -3.715 -20.999 1.00 84.25 320 GLN A O 1
ATOM 2268 N N . ASP A 1 321 ? -5.730 -2.484 -22.237 1.00 82.12 321 ASP A N 1
ATOM 2269 C CA . ASP A 1 321 ? -5.602 -3.285 -23.463 1.00 82.12 321 ASP A CA 1
ATOM 2270 C C . ASP A 1 321 ? -4.258 -3.092 -24.205 1.00 82.12 321 ASP A C 1
ATOM 2272 O O . ASP A 1 321 ? -4.051 -3.626 -25.296 1.00 82.12 321 ASP A O 1
ATOM 2276 N N . GLY A 1 322 ? -3.341 -2.296 -23.645 1.00 83.94 322 GLY A N 1
ATOM 2277 C CA . GLY A 1 322 ? -2.037 -1.985 -24.225 1.00 83.94 322 GLY A CA 1
ATOM 2278 C C . GLY A 1 322 ? -2.046 -0.846 -25.241 1.00 83.94 322 GLY A C 1
ATOM 2279 O O . GLY A 1 322 ? -0.987 -0.508 -25.785 1.00 83.94 322 GLY A O 1
ATOM 2280 N N . THR A 1 323 ? -3.193 -0.212 -25.492 1.00 89.06 323 THR A N 1
ATOM 2281 C CA . THR A 1 323 ? -3.292 0.917 -26.419 1.00 89.06 323 THR A CA 1
ATOM 2282 C C . THR A 1 323 ? -2.525 2.124 -25.888 1.00 89.06 323 THR A C 1
ATOM 2284 O O . THR A 1 323 ? -2.791 2.629 -24.798 1.00 89.06 323 THR A O 1
ATOM 2287 N N . PHE A 1 324 ? -1.584 2.638 -26.682 1.00 92.25 324 PHE A N 1
ATOM 2288 C CA . PHE A 1 324 ? -0.851 3.858 -26.349 1.00 92.25 324 PHE A CA 1
ATOM 2289 C C . PHE A 1 324 ? -1.780 5.077 -26.323 1.00 92.25 324 PHE A C 1
ATOM 2291 O O . PHE A 1 324 ? -2.423 5.392 -27.325 1.00 92.25 324 PHE A O 1
ATOM 2298 N N . LYS A 1 325 ? -1.798 5.796 -25.196 1.00 92.69 325 LYS A N 1
ATOM 2299 C CA . LYS A 1 325 ? -2.569 7.033 -25.021 1.00 92.69 325 LYS A CA 1
ATOM 2300 C C . LYS A 1 325 ? -1.709 8.271 -25.251 1.00 92.69 325 LYS A C 1
ATOM 2302 O O . LYS A 1 325 ? -2.028 9.103 -26.098 1.00 92.69 325 LYS A O 1
ATOM 2307 N N . LYS A 1 326 ? -0.633 8.420 -24.475 1.00 93.88 326 LYS A N 1
ATOM 2308 C CA . LYS A 1 326 ? 0.227 9.616 -24.493 1.00 93.88 326 LYS A CA 1
ATOM 2309 C C . LYS A 1 326 ? 1.589 9.354 -23.864 1.00 93.88 326 LYS A C 1
ATOM 2311 O O . LYS A 1 326 ? 1.781 8.381 -23.144 1.00 93.88 326 LYS A O 1
ATOM 2316 N N . SER A 1 327 ? 2.529 10.262 -24.105 1.00 93.19 327 SER A N 1
ATOM 2317 C CA . SER A 1 327 ? 3.821 10.306 -23.419 1.00 93.19 327 SER A CA 1
ATOM 2318 C C . SER A 1 327 ? 4.032 11.674 -22.790 1.00 93.19 327 SER A C 1
ATOM 2320 O O . SER A 1 327 ? 3.737 12.687 -23.429 1.00 93.19 327 SER A O 1
ATOM 2322 N N . VAL A 1 328 ? 4.610 11.705 -21.596 1.00 94.00 328 VAL A N 1
ATOM 2323 C CA . VAL A 1 328 ? 4.882 12.931 -20.845 1.00 94.00 328 VAL A CA 1
ATOM 2324 C C . VAL A 1 328 ? 6.376 13.029 -20.581 1.00 94.00 328 VAL A C 1
ATOM 2326 O O . VAL A 1 328 ? 6.986 12.114 -20.027 1.00 94.00 328 VAL A O 1
ATOM 2329 N N . ALA A 1 329 ? 6.977 14.146 -20.989 1.00 92.50 329 ALA A N 1
ATOM 2330 C CA . ALA A 1 329 ? 8.375 14.427 -20.700 1.00 92.50 329 ALA A CA 1
ATOM 2331 C C . ALA A 1 329 ? 8.554 14.707 -19.202 1.00 92.50 329 ALA A C 1
ATOM 2333 O O . ALA A 1 329 ? 7.856 15.541 -18.624 1.00 92.50 329 ALA A O 1
ATOM 2334 N N . VAL A 1 330 ? 9.519 14.037 -18.577 1.00 88.81 330 VAL A N 1
ATOM 2335 C CA . VAL A 1 330 ? 9.804 14.196 -17.152 1.00 88.81 330 VAL A CA 1
ATOM 2336 C C . VAL A 1 330 ? 10.957 15.170 -16.973 1.00 88.81 330 VAL A C 1
ATOM 2338 O O . VAL A 1 330 ? 12.057 14.970 -17.491 1.00 88.81 330 VAL A O 1
ATOM 2341 N N . ALA A 1 331 ? 10.742 16.208 -16.167 1.00 78.31 331 ALA A N 1
ATOM 2342 C CA . ALA A 1 331 ? 11.747 17.218 -15.845 1.00 78.31 331 ALA A CA 1
ATOM 2343 C C . ALA A 1 331 ? 12.762 16.711 -14.796 1.00 78.31 331 ALA A C 1
ATOM 2345 O O . ALA A 1 331 ? 13.053 17.390 -13.809 1.00 78.31 331 ALA A O 1
ATOM 2346 N N . CYS A 1 332 ? 13.297 15.499 -14.984 1.00 79.94 332 CYS A N 1
ATOM 2347 C CA . CYS A 1 332 ? 14.194 14.891 -14.007 1.00 79.94 332 CYS A CA 1
ATOM 2348 C C . CYS A 1 332 ? 15.574 15.551 -13.990 1.00 79.94 332 CYS A C 1
ATOM 2350 O O . CYS A 1 332 ? 16.174 15.619 -12.929 1.00 79.94 332 CYS A O 1
ATOM 2352 N N . GLY A 1 333 ? 16.126 15.984 -15.132 1.00 77.38 333 GLY A N 1
ATOM 2353 C CA . GLY A 1 333 ? 17.534 16.421 -15.204 1.00 77.38 333 GLY A CA 1
ATOM 2354 C C . GLY A 1 333 ? 18.546 15.317 -14.839 1.00 77.38 333 GLY A C 1
ATOM 2355 O O . GLY A 1 333 ? 19.707 15.597 -14.558 1.00 77.38 333 GLY A O 1
ATOM 2356 N N . GLY A 1 334 ? 18.098 14.059 -14.826 1.00 74.31 334 GLY A N 1
ATOM 2357 C CA . GLY A 1 334 ? 18.828 12.866 -14.416 1.00 74.31 334 GLY A CA 1
ATOM 2358 C C . GLY A 1 334 ? 18.054 11.606 -14.816 1.00 74.31 334 GLY A C 1
ATOM 2359 O O . GLY A 1 334 ? 17.033 11.686 -15.496 1.00 74.31 334 GLY A O 1
ATOM 2360 N N . GLN A 1 335 ? 18.536 10.435 -14.405 1.00 87.12 335 GLN A N 1
ATOM 2361 C CA . GLN A 1 335 ? 17.920 9.154 -14.760 1.00 87.12 335 GLN A CA 1
ATOM 2362 C C . GLN A 1 335 ? 16.655 8.875 -13.938 1.00 87.12 335 GLN A C 1
ATOM 2364 O O . GLN A 1 335 ? 16.726 8.845 -12.706 1.00 87.12 335 GLN A O 1
ATOM 2369 N N . ILE A 1 336 ? 15.540 8.590 -14.618 1.00 90.81 336 ILE A N 1
ATOM 2370 C CA . ILE A 1 336 ? 14.353 8.017 -13.972 1.00 90.81 336 ILE A CA 1
ATOM 2371 C C . ILE A 1 336 ? 14.704 6.607 -13.485 1.00 90.81 336 ILE A C 1
ATOM 2373 O O . ILE A 1 336 ? 15.290 5.814 -14.236 1.00 90.81 336 ILE A O 1
ATOM 2377 N N . ARG A 1 337 ? 14.396 6.311 -12.218 1.00 89.00 337 ARG A N 1
ATOM 2378 C CA . ARG A 1 337 ? 14.648 4.995 -11.605 1.00 89.00 337 ARG A CA 1
ATOM 2379 C C . ARG A 1 337 ? 13.389 4.222 -11.271 1.00 89.00 337 ARG A C 1
ATOM 2381 O O . ARG A 1 337 ? 13.407 3.006 -11.416 1.00 89.00 337 ARG A O 1
ATOM 2388 N N . ASN A 1 338 ? 12.350 4.906 -10.816 1.00 91.19 338 ASN A N 1
ATOM 2389 C CA . ASN A 1 338 ? 11.134 4.277 -10.331 1.00 91.19 338 ASN A CA 1
ATOM 2390 C C . ASN A 1 338 ? 9.963 5.265 -10.423 1.00 91.19 338 ASN A C 1
ATOM 2392 O O . ASN A 1 338 ? 10.181 6.471 -10.601 1.00 91.19 338 ASN A O 1
ATOM 2396 N N . ILE A 1 339 ? 8.748 4.736 -10.354 1.00 95.56 339 ILE A N 1
ATOM 2397 C CA . ILE A 1 339 ? 7.503 5.488 -10.427 1.00 95.56 339 ILE A CA 1
ATOM 2398 C C . ILE A 1 339 ? 6.453 4.783 -9.568 1.00 95.56 339 ILE A C 1
ATOM 2400 O O . ILE A 1 339 ? 6.380 3.558 -9.592 1.00 95.56 339 ILE A O 1
ATOM 2404 N N . ALA A 1 340 ? 5.644 5.557 -8.856 1.00 95.62 340 ALA A N 1
ATOM 2405 C CA . ALA A 1 340 ? 4.467 5.065 -8.151 1.00 95.62 340 ALA A CA 1
ATOM 2406 C C . ALA A 1 340 ? 3.286 6.006 -8.395 1.00 95.62 340 ALA A C 1
ATOM 2408 O O . ALA A 1 340 ? 3.497 7.191 -8.672 1.00 95.62 340 ALA A O 1
ATOM 2409 N N . ALA A 1 341 ? 2.076 5.475 -8.290 1.00 93.88 341 ALA A N 1
ATOM 2410 C CA . ALA A 1 341 ? 0.835 6.229 -8.292 1.00 93.88 341 ALA A CA 1
ATOM 2411 C C . ALA A 1 341 ? 0.144 6.072 -6.935 1.00 93.88 341 ALA A C 1
ATOM 2413 O O . ALA A 1 341 ? 0.234 5.002 -6.330 1.00 93.88 341 ALA A O 1
ATOM 2414 N N . ASP A 1 342 ? -0.514 7.129 -6.465 1.00 90.31 342 ASP A N 1
ATOM 2415 C CA . ASP A 1 342 ? -1.566 7.001 -5.458 1.00 90.31 342 ASP A CA 1
ATOM 2416 C C . ASP A 1 342 ? -2.939 6.859 -6.131 1.00 90.31 342 ASP A C 1
ATOM 2418 O O . ASP A 1 342 ? -3.067 6.905 -7.357 1.00 90.31 342 ASP A O 1
ATOM 2422 N N . CYS A 1 343 ? -3.975 6.692 -5.321 1.00 81.50 343 CYS A N 1
ATOM 2423 C CA . CYS A 1 343 ? -5.339 6.472 -5.794 1.00 81.50 343 CYS A CA 1
ATOM 2424 C C . CYS A 1 343 ? -6.016 7.752 -6.293 1.00 81.50 343 CYS A C 1
ATOM 2426 O O . CYS A 1 343 ? -6.954 7.687 -7.087 1.00 81.50 343 CYS A O 1
ATOM 2428 N N . ALA A 1 344 ? -5.484 8.917 -5.907 1.00 85.25 344 ALA A N 1
ATOM 2429 C CA . ALA A 1 344 ? -5.827 10.211 -6.491 1.00 85.25 344 ALA A CA 1
ATOM 2430 C C . ALA A 1 344 ? -5.154 10.443 -7.864 1.00 85.25 344 ALA A C 1
ATOM 2432 O O . ALA A 1 344 ? -5.170 11.565 -8.383 1.00 85.25 344 ALA A O 1
ATOM 2433 N N . ASP A 1 345 ? -4.545 9.403 -8.448 1.00 90.12 345 ASP A N 1
ATOM 2434 C CA . ASP A 1 345 ? -3.799 9.418 -9.707 1.00 90.12 345 ASP A CA 1
ATOM 2435 C C . ASP A 1 345 ? -2.603 10.390 -9.719 1.00 90.12 345 ASP A C 1
ATOM 2437 O O . ASP A 1 345 ? -2.083 10.761 -10.783 1.00 90.12 345 ASP A O 1
ATOM 2441 N N . THR A 1 346 ? -2.113 10.766 -8.534 1.00 92.62 346 THR A N 1
ATOM 2442 C CA . THR A 1 346 ? -0.863 11.504 -8.365 1.00 92.62 346 THR A CA 1
ATOM 2443 C C . THR A 1 346 ? 0.301 10.564 -8.650 1.00 92.62 346 THR A C 1
ATOM 2445 O O . THR A 1 346 ? 0.441 9.513 -8.027 1.00 92.62 346 THR A O 1
ATOM 2448 N N . LEU A 1 347 ? 1.180 10.948 -9.574 1.00 95.44 347 LEU A N 1
ATOM 2449 C CA . LEU A 1 347 ? 2.379 10.181 -9.900 1.00 95.44 347 LEU A CA 1
ATOM 2450 C C . LEU A 1 347 ? 3.613 10.756 -9.212 1.00 95.44 347 LEU A C 1
ATOM 2452 O O . LEU A 1 347 ? 3.905 11.951 -9.293 1.00 95.44 347 LEU A O 1
ATOM 2456 N N . TYR A 1 348 ? 4.409 9.866 -8.634 1.00 96.25 348 TYR A N 1
ATOM 2457 C CA . TYR A 1 348 ? 5.672 10.168 -7.977 1.00 96.25 348 TYR A CA 1
ATOM 2458 C C . TYR A 1 348 ? 6.816 9.560 -8.781 1.00 96.25 348 TYR A C 1
ATOM 2460 O O . TYR A 1 348 ? 6.950 8.340 -8.864 1.00 96.25 348 TYR A O 1
ATOM 2468 N N . VAL A 1 349 ? 7.662 10.399 -9.381 1.00 96.19 349 VAL A N 1
ATOM 2469 C CA . VAL A 1 349 ? 8.751 9.949 -10.261 1.00 96.19 349 VAL A CA 1
ATOM 2470 C C . VAL A 1 349 ? 10.107 10.174 -9.599 1.00 96.19 349 VAL A C 1
ATOM 2472 O O . VAL A 1 349 ? 10.512 11.312 -9.357 1.00 96.19 349 VAL A O 1
ATOM 2475 N N . GLY A 1 350 ? 10.841 9.091 -9.335 1.00 95.50 350 GLY A N 1
ATOM 2476 C CA . GLY A 1 350 ? 12.164 9.139 -8.706 1.00 95.50 350 GLY A CA 1
ATOM 2477 C C . GLY A 1 350 ? 13.291 9.474 -9.689 1.00 95.50 350 GLY A C 1
ATOM 2478 O O . GLY A 1 350 ? 13.588 8.692 -10.598 1.00 95.50 350 GLY A O 1
ATOM 2479 N N . CYS A 1 351 ? 13.973 10.603 -9.468 1.00 94.25 351 CYS A N 1
ATOM 2480 C CA . CYS A 1 351 ? 15.089 11.093 -10.280 1.00 94.25 351 CYS A CA 1
ATOM 2481 C C . CYS A 1 351 ? 16.438 10.885 -9.561 1.00 94.25 351 CYS A C 1
ATOM 2483 O O . CYS A 1 351 ? 16.955 11.781 -8.888 1.00 94.25 351 CYS A O 1
ATOM 2485 N N . TYR A 1 352 ? 17.050 9.710 -9.732 1.00 89.94 352 TYR A N 1
ATOM 2486 C CA . TYR A 1 352 ? 18.228 9.267 -8.966 1.00 89.94 352 TYR A CA 1
ATOM 2487 C C . TYR A 1 352 ? 19.435 10.213 -9.057 1.00 89.94 352 TYR A C 1
ATOM 2489 O O . TYR A 1 352 ? 20.027 10.576 -8.047 1.00 89.94 352 TYR A O 1
ATOM 2497 N N . GLY A 1 353 ? 19.796 10.646 -10.267 1.00 87.25 353 GLY A N 1
ATOM 2498 C CA . GLY A 1 353 ? 20.955 11.527 -10.482 1.00 87.25 353 GLY A CA 1
ATOM 2499 C C . GLY A 1 353 ? 20.704 13.000 -10.148 1.00 87.25 353 GLY A C 1
ATOM 2500 O O . GLY A 1 353 ? 21.653 13.757 -9.979 1.00 87.25 353 GLY A O 1
ATOM 2501 N N . ALA A 1 354 ? 19.437 13.399 -10.047 1.00 92.75 354 ALA A N 1
ATOM 2502 C CA . ALA A 1 354 ? 19.039 14.774 -9.761 1.00 92.75 354 ALA A CA 1
ATOM 2503 C C . ALA A 1 354 ? 18.626 14.990 -8.302 1.00 92.75 354 ALA A C 1
ATOM 2505 O O . ALA A 1 354 ? 18.263 16.101 -7.932 1.00 92.75 354 ALA A O 1
ATOM 2506 N N . ASN A 1 355 ? 18.710 13.939 -7.480 1.00 94.81 355 ASN A N 1
ATOM 2507 C CA . ASN A 1 355 ? 18.437 13.978 -6.048 1.00 94.81 355 ASN A CA 1
ATOM 2508 C C . ASN A 1 355 ? 17.054 14.554 -5.709 1.00 94.81 355 ASN A C 1
ATOM 2510 O O . ASN A 1 355 ? 16.919 15.384 -4.805 1.00 94.81 355 ASN A O 1
ATOM 2514 N N . LYS A 1 356 ? 16.027 14.102 -6.436 1.00 95.06 356 LYS A N 1
ATOM 2515 C CA . LYS A 1 356 ? 14.646 14.492 -6.162 1.00 95.06 356 LYS A CA 1
ATOM 2516 C C . LYS A 1 356 ? 13.607 13.474 -6.615 1.00 95.06 356 LYS A C 1
ATOM 2518 O O . LYS A 1 356 ? 13.871 12.669 -7.507 1.00 95.06 356 LYS A O 1
ATOM 2523 N N . VAL A 1 357 ? 12.418 13.565 -6.035 1.00 96.56 357 VAL A N 1
ATOM 2524 C CA . VAL A 1 357 ? 11.181 12.968 -6.554 1.00 96.56 357 VAL A CA 1
ATOM 2525 C C . VAL A 1 357 ? 10.308 14.097 -7.091 1.00 96.56 357 VAL A C 1
ATOM 2527 O O . VAL A 1 357 ? 10.137 15.103 -6.408 1.00 96.56 357 VAL A O 1
ATOM 2530 N N . VAL A 1 358 ? 9.792 13.961 -8.312 1.00 95.81 358 VAL A N 1
ATOM 2531 C CA . VAL A 1 358 ? 8.880 14.941 -8.927 1.00 95.81 358 VAL A CA 1
ATOM 2532 C C . VAL A 1 358 ? 7.453 14.416 -8.831 1.00 95.81 358 VAL A C 1
ATOM 2534 O O . VAL A 1 358 ? 7.221 13.242 -9.120 1.00 95.81 358 VAL A O 1
ATOM 2537 N N . VAL A 1 359 ? 6.524 15.283 -8.432 1.00 95.62 359 VAL A N 1
ATOM 2538 C CA . VAL A 1 359 ? 5.112 14.953 -8.222 1.00 95.62 359 VAL A CA 1
ATOM 2539 C C . VAL A 1 359 ? 4.279 15.524 -9.362 1.00 95.62 359 VAL A C 1
ATOM 2541 O O . VAL A 1 359 ? 4.379 16.714 -9.672 1.00 95.62 359 VAL A O 1
ATOM 2544 N N . TYR A 1 360 ? 3.469 14.672 -9.980 1.00 95.19 360 TYR A N 1
ATOM 2545 C CA . TYR A 1 360 ? 2.551 15.008 -11.061 1.00 95.19 360 TYR A CA 1
ATOM 2546 C C . TYR A 1 360 ? 1.119 14.743 -10.609 1.00 95.19 360 TYR A C 1
ATOM 2548 O O . TYR A 1 360 ? 0.870 13.708 -10.005 1.00 95.19 360 TYR A O 1
ATOM 2556 N N . ASP A 1 361 ? 0.183 15.640 -10.904 1.00 92.06 361 ASP A N 1
ATOM 2557 C CA . ASP A 1 361 ? -1.243 15.360 -10.706 1.00 92.06 361 ASP A CA 1
ATOM 2558 C C . ASP A 1 361 ? -1.811 14.416 -11.786 1.00 92.06 361 ASP A C 1
ATOM 2560 O O . ASP A 1 361 ? -1.128 14.048 -12.748 1.00 92.06 361 ASP A O 1
ATOM 2564 N N . ALA A 1 362 ? -3.091 14.061 -11.654 1.00 89.44 362 ALA A N 1
ATOM 2565 C CA . ALA A 1 362 ? -3.819 13.227 -12.614 1.00 89.44 362 ALA A CA 1
ATOM 2566 C C . ALA A 1 362 ? -3.832 13.794 -14.054 1.00 89.44 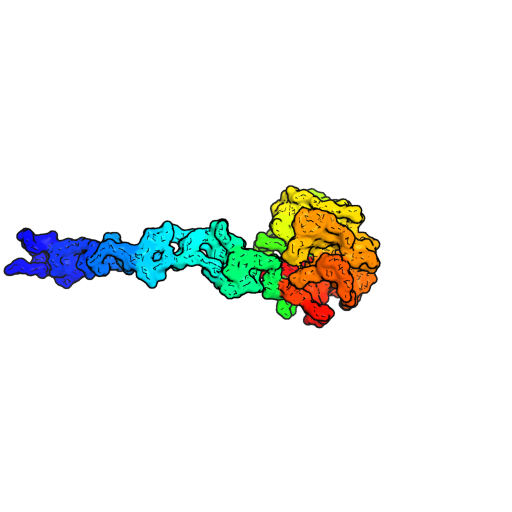362 ALA A C 1
ATOM 2568 O O . ALA A 1 362 ? -3.994 13.054 -15.029 1.00 89.44 362 ALA A O 1
ATOM 2569 N N . ASN A 1 363 ? -3.618 15.107 -14.207 1.00 91.12 363 ASN A N 1
ATOM 2570 C CA . ASN A 1 363 ? -3.536 15.804 -15.491 1.00 91.12 363 ASN A CA 1
ATOM 2571 C C . ASN A 1 363 ? -2.094 15.913 -16.019 1.00 91.12 363 ASN A C 1
ATOM 2573 O O . ASN A 1 363 ? -1.851 16.636 -16.987 1.00 91.12 363 ASN A O 1
ATOM 2577 N N . ASP A 1 364 ? -1.146 15.200 -15.407 1.00 92.69 364 ASP A N 1
ATOM 2578 C CA . ASP A 1 364 ? 0.282 15.197 -15.724 1.00 92.69 364 ASP A CA 1
ATOM 2579 C C . ASP A 1 364 ? 0.974 16.560 -15.544 1.00 92.69 364 ASP A C 1
ATOM 2581 O O . ASP A 1 364 ? 2.026 16.824 -16.140 1.00 92.69 364 ASP A O 1
ATOM 2585 N N . SER A 1 365 ? 0.411 17.439 -14.715 1.00 93.62 365 SER A N 1
ATOM 2586 C CA . SER A 1 365 ? 1.029 18.717 -14.365 1.00 93.62 365 SER A CA 1
ATOM 2587 C C . SER A 1 365 ? 1.893 18.567 -13.120 1.00 93.62 365 SER A C 1
ATOM 2589 O O . SER A 1 365 ? 1.510 17.910 -12.156 1.00 93.62 365 SER A O 1
ATOM 2591 N N . VAL A 1 366 ? 3.079 19.181 -13.126 1.00 93.94 366 VAL A N 1
ATOM 2592 C CA . VAL A 1 366 ? 3.976 19.152 -11.962 1.00 93.94 366 VAL A CA 1
ATOM 2593 C C . VAL A 1 366 ? 3.370 19.986 -10.836 1.00 93.94 366 VAL A C 1
ATOM 2595 O O . VAL A 1 366 ? 3.155 21.185 -11.006 1.00 93.94 366 VAL A O 1
ATOM 2598 N N . THR A 1 367 ? 3.146 19.364 -9.682 1.00 93.50 367 THR A N 1
ATOM 2599 C CA . THR A 1 367 ? 2.545 20.005 -8.499 1.00 93.50 367 THR A CA 1
ATOM 2600 C C . THR A 1 367 ? 3.518 20.169 -7.337 1.00 93.50 367 THR A C 1
ATOM 2602 O O . THR A 1 367 ? 3.276 20.983 -6.449 1.00 93.50 367 THR A O 1
ATOM 2605 N N . GLY A 1 368 ? 4.647 19.457 -7.351 1.00 92.94 368 GLY A N 1
ATOM 2606 C CA . GLY A 1 368 ? 5.657 19.563 -6.303 1.00 92.94 368 GLY A CA 1
ATOM 2607 C C . GLY A 1 368 ? 6.915 18.749 -6.581 1.00 92.94 368 GLY A C 1
ATOM 2608 O O . GLY A 1 368 ? 7.007 18.000 -7.557 1.00 92.94 368 GLY A O 1
ATOM 2609 N N . GLU A 1 369 ? 7.900 18.897 -5.699 1.00 95.12 369 GLU A N 1
ATOM 2610 C CA . GLU A 1 369 ? 9.097 18.062 -5.685 1.00 95.12 369 GLU A CA 1
ATOM 2611 C C . GLU A 1 369 ? 9.607 17.840 -4.258 1.00 95.12 369 GLU A C 1
ATOM 2613 O O . GLU A 1 369 ? 9.495 18.709 -3.396 1.00 95.12 369 GLU A O 1
ATOM 2618 N N . VAL A 1 370 ? 10.204 16.670 -4.029 1.00 95.81 370 VAL A N 1
ATOM 2619 C CA . VAL A 1 370 ? 10.873 16.306 -2.777 1.00 95.81 370 VAL A CA 1
ATOM 2620 C C . VAL A 1 370 ? 12.362 16.186 -3.032 1.00 95.81 370 VAL A C 1
ATOM 2622 O O . VAL A 1 370 ? 12.787 15.342 -3.819 1.00 95.81 370 VAL A O 1
ATOM 2625 N N . ALA A 1 371 ? 13.171 16.990 -2.344 1.00 95.56 371 ALA A N 1
ATOM 2626 C CA . ALA A 1 371 ? 14.623 16.869 -2.392 1.00 95.56 371 ALA A CA 1
ATOM 2627 C C . ALA A 1 371 ? 15.089 15.675 -1.543 1.00 95.56 371 ALA A C 1
ATOM 2629 O O . ALA A 1 371 ? 14.916 15.644 -0.323 1.00 95.56 371 ALA A O 1
ATOM 2630 N N . ILE A 1 372 ? 15.713 14.690 -2.185 1.00 95.19 372 ILE A N 1
ATOM 2631 C CA . ILE A 1 372 ? 16.258 13.503 -1.524 1.00 95.19 372 ILE A CA 1
ATOM 2632 C C . ILE A 1 372 ? 17.393 12.924 -2.359 1.00 95.19 372 ILE A C 1
ATOM 2634 O O . ILE A 1 372 ? 17.269 12.756 -3.564 1.00 95.19 372 ILE A O 1
ATOM 2638 N N . THR A 1 373 ? 18.521 12.600 -1.737 1.00 95.44 373 THR A N 1
ATOM 2639 C CA . THR A 1 373 ? 19.682 12.068 -2.459 1.00 95.44 373 THR A CA 1
ATOM 2640 C C . THR A 1 373 ? 19.385 10.692 -3.050 1.00 95.44 373 THR A C 1
ATOM 2642 O O . THR A 1 373 ? 18.945 9.803 -2.328 1.00 95.44 373 THR A O 1
ATOM 2645 N N . SER A 1 374 ? 19.678 10.489 -4.337 1.00 94.62 374 SER A N 1
ATOM 2646 C CA . SER A 1 374 ? 19.650 9.176 -5.005 1.00 94.62 374 SER A CA 1
ATOM 2647 C C . SER A 1 374 ? 18.409 8.309 -4.704 1.00 94.62 374 SER A C 1
ATOM 2649 O O . SER A 1 374 ? 18.560 7.190 -4.200 1.00 94.62 374 SER A O 1
ATOM 2651 N N . PRO A 1 375 ? 17.184 8.802 -4.991 1.00 95.69 375 PRO A N 1
ATOM 2652 C CA . PRO A 1 375 ? 15.959 8.025 -4.825 1.00 95.69 375 PRO A CA 1
ATOM 2653 C C . PRO A 1 375 ? 15.952 6.863 -5.816 1.00 95.69 375 PRO A C 1
ATOM 2655 O O . PRO A 1 375 ? 16.039 7.072 -7.030 1.00 95.69 375 PRO A O 1
ATOM 2658 N N . ALA A 1 376 ? 15.885 5.641 -5.295 1.00 93.81 376 ALA A N 1
ATOM 2659 C CA . ALA A 1 376 ? 15.901 4.420 -6.095 1.00 93.81 376 ALA A CA 1
ATOM 2660 C C . ALA A 1 376 ? 14.561 3.688 -6.061 1.00 93.81 376 ALA A C 1
ATOM 2662 O O . ALA A 1 376 ? 14.077 3.308 -7.121 1.00 93.81 376 ALA A O 1
ATOM 2663 N N . GLY A 1 377 ? 13.952 3.555 -4.880 1.00 95.50 377 GLY A N 1
ATOM 2664 C CA . GLY A 1 377 ? 12.593 3.041 -4.722 1.00 95.50 377 GLY A CA 1
ATOM 2665 C C . GLY A 1 377 ? 11.623 4.171 -4.402 1.00 95.50 377 GLY A C 1
ATOM 2666 O O . GLY A 1 377 ? 11.954 5.047 -3.601 1.00 95.50 377 GLY A O 1
ATOM 2667 N N . VAL A 1 378 ? 10.448 4.143 -5.021 1.00 96.94 378 VAL A N 1
ATOM 2668 C CA . VAL A 1 378 ? 9.340 5.060 -4.749 1.00 96.94 378 VAL A CA 1
ATOM 2669 C C . VAL A 1 378 ? 8.084 4.211 -4.605 1.00 96.94 378 VAL A C 1
ATOM 2671 O O . VAL A 1 378 ? 7.859 3.325 -5.421 1.00 96.94 378 VAL A O 1
ATOM 2674 N N . ALA A 1 379 ? 7.302 4.456 -3.564 1.00 96.56 379 ALA A N 1
ATOM 2675 C CA . ALA A 1 379 ? 6.034 3.783 -3.328 1.00 96.56 379 ALA A CA 1
ATOM 2676 C C . ALA A 1 379 ? 5.069 4.716 -2.597 1.00 96.56 379 ALA A C 1
ATOM 2678 O O . ALA A 1 379 ? 5.467 5.781 -2.119 1.00 96.56 379 ALA A O 1
ATOM 2679 N N . VAL A 1 380 ? 3.815 4.295 -2.505 1.00 94.44 380 VAL A N 1
ATOM 2680 C CA . VAL A 1 380 ? 2.760 5.008 -1.789 1.00 94.44 380 VAL A CA 1
ATOM 2681 C C . VAL A 1 380 ? 2.265 4.115 -0.661 1.00 94.44 380 VAL A C 1
ATOM 2683 O O . VAL A 1 380 ? 1.951 2.951 -0.892 1.00 94.44 380 VAL A O 1
ATOM 2686 N N . LEU A 1 381 ? 2.256 4.655 0.555 1.00 90.44 381 LEU A N 1
ATOM 2687 C CA . LEU A 1 381 ? 1.675 4.048 1.747 1.00 90.44 381 LEU A CA 1
ATOM 2688 C C . LEU A 1 381 ? 0.301 4.700 1.976 1.00 90.44 381 LEU A C 1
ATOM 2690 O O . LEU A 1 381 ? 0.270 5.918 2.147 1.00 90.44 381 LEU A O 1
ATOM 2694 N N . PRO A 1 382 ? -0.811 3.947 1.973 1.00 80.19 382 PRO A N 1
ATOM 2695 C CA . PRO A 1 382 ? -2.141 4.546 2.085 1.00 80.19 382 PRO A CA 1
ATOM 2696 C C . PRO A 1 382 ? -2.360 5.306 3.396 1.00 80.19 382 PRO A C 1
ATOM 2698 O O . PRO A 1 382 ? -2.751 6.470 3.368 1.00 80.19 382 PRO A O 1
ATOM 2701 N N . ALA A 1 383 ? -2.002 4.689 4.523 1.00 78.12 383 ALA A N 1
ATOM 2702 C CA . ALA A 1 383 ? -2.133 5.257 5.859 1.00 78.12 383 ALA A CA 1
ATOM 2703 C C . ALA A 1 383 ? -0.928 4.892 6.738 1.00 78.12 383 ALA A C 1
ATOM 2705 O O . ALA A 1 383 ? -0.224 3.913 6.481 1.00 78.12 383 ALA A O 1
ATOM 2706 N N . LEU A 1 384 ? -0.667 5.701 7.765 1.00 78.12 384 LEU A N 1
ATOM 2707 C CA . LEU A 1 384 ? 0.287 5.344 8.815 1.00 78.12 384 LEU A CA 1
ATOM 2708 C C . LEU A 1 384 ? -0.398 4.399 9.819 1.00 78.12 384 LEU A C 1
ATOM 2710 O O . LEU A 1 384 ? -1.568 4.629 10.114 1.00 78.12 384 LEU A O 1
ATOM 2714 N N . PRO A 1 385 ? 0.307 3.369 10.321 1.00 70.94 385 PRO A N 1
ATOM 2715 C CA . PRO A 1 385 ? -0.207 2.477 11.358 1.00 70.94 385 PRO A CA 1
ATOM 2716 C C . PRO A 1 385 ? -0.235 3.112 12.751 1.00 70.94 385 PRO A C 1
ATOM 2718 O O . PRO A 1 385 ? 0.428 4.163 12.949 1.00 70.94 385 PRO A O 1
#

Foldseek 3Di:
DDAALCCDDDPPQAPDHNNHQDQQDQAHRSRYGDDALCCGHNPPLAPDHRNDCDQQDQAHSNRHGDDALCCTHNPPQADAHNNDQDCQDQAHSSRHGDAALCCGHNPPLAPDHDNHQPQQACAGNNRDGQQDAGQDQFWKWFDFQVVQWIWTADRPPRHTDDIAHPGHRWQAWEDDPVQWIFTWDQQWTWIARLPVSDIDTAQPRNDNFTFQEWYDDPQWIFTHAAQDQFTFIAGPRRHGPDTQGDPVGGFWAYWEAFSQQKIWTFGFDFFFIWIAHNVSHTPGGAQGGRLQTFHEWYAENQRWIWTQHFRQQWIWTAHNVRHTDDIGHHPLVAGWHYWYAHHQRWIWTDNQVSQKIWIAGNVRHTDDMDRHHRGRYIYGDHDRD

Secondary structure (DSSP, 8-state):
---TTSS---TTT-S---SS--TTSSS-TT-SPP-TTSSS--BTTBS---SS--TTSSB-TTSPBP-TTSSS--BTTBS---SS--TTSSS-TT-S---TTSSS--BTTBS---SS--TTSSS-TTS---TT--SSPPEEEEEETTTTEEEEE-TTT--EEEEE---SS--EEEE-TTSEEEEEETTEEEEEETTT--EEEESS---SS-EEEEEEETTEEEEEETT-SEEEEEETTS-EEEEEE-TT-S-EEEEEE-TTS-EEEEESSS--EEEE-TT--EEEEES-S--SSEEEEEE-TT--EEEEETTTTEEEEE-TT--EEEEEE---SS-EEEEEE-TT--EEEEEGGGTEEEEE-TTS-EEEEEE-SSEEEEEEESS--

pLDDT: mean 89.6, std 8.76, range [49.31, 98.12]

Sequence (385 aa):
AASCGDGFIHEGVETCDDGNDVDTDDCPATCQAAVCGDGFVYEGVEACDDGNDVNTDACLDTCEAASCGDGLVYEGVETCDDGDDVDTDDCPSTCETATCGDGFVHEGVEECDDGNDVDDDECANDCTATSSCFQGKGYLVVASTSLNQARIYEPTNLGLVDTFTGLSGPQSVAPGPDGKLYVGQNGVIRTVDLVSKQTADIGGGLVSGNLYGTTVYENKIYASGSGMPSVKVLNLDGSDAGNVASPSGTNLRSTAFGPAGDFYLSSFGGGPGQHWNPGLAYDGPFGGGGLGSAFGVTTRSTGDVIIASQNNAAYYVFAQDGTFKKSVAVACGGQIRNIAADCADTLYVGCYGANKVVVYDANDSVTGEVAITSPAGVAVLPALP